Protein AF-A0A9E2YE90-F1 (afdb_monomer)

Solvent-accessible surface area (backbone atoms only — not comparable to full-atom values): 23026 Å² total; per-residue (Å²): 141,80,83,81,74,78,64,50,76,54,68,35,49,52,48,19,36,44,46,15,45,50,44,26,26,70,64,66,75,58,52,67,64,45,63,53,48,46,51,50,46,58,45,36,68,74,47,86,77,56,45,70,80,48,63,67,62,53,54,49,52,48,52,52,52,42,50,52,53,47,68,73,54,72,77,60,86,82,76,86,75,75,91,87,57,86,48,53,68,59,38,41,51,53,19,52,47,41,47,52,51,47,35,54,58,48,33,32,56,68,54,88,91,44,49,68,57,54,51,50,53,50,51,52,38,28,48,49,20,32,52,27,31,64,60,54,92,70,52,69,66,49,66,66,44,48,62,57,28,51,52,22,49,57,54,37,56,56,57,64,66,66,78,71,66,73,92,65,84,78,74,84,57,60,68,62,55,51,50,52,51,51,50,51,51,50,52,51,51,49,50,52,50,50,49,53,50,48,48,71,74,38,38,71,57,54,50,53,47,50,52,62,72,55,58,59,61,98,81,59,64,81,62,67,54,74,65,59,58,49,32,80,89,54,62,84,53,70,60,99,69,90,74,71,51,68,47,78,48,62,71,72,92,62,98,58,64,47,40,71,64,68,53,43,58,55,98,64,28,42,24,60,36,69,87,72,59,65,67,43,85,40,93,33,58,55,85,84,61,90,85,50,92,41,45,31,43,38,33,48,67,49,65,64,45,37,55,44,71,34,52,72,40,28,32,23,44,49,58,95,58,57,34,25,34,27,85,78,37,27,33,29,42,66,71,73,32,69,63,66,60,34,36,33,34,50,45,94,42,96,84,46,61,15,72,48,48,57,80,69,50,74,65,55,46,51,45,58,68,56,78,47,88,85,56,56,67,67,57,54,50,51,50,50,66,72,61,50,98,70,64,68,80,73,68,82,110

Radius of gyration: 32.13 Å; Cα contacts (8 Å, |Δi|>4): 453; chains: 1; bounding box: 71×42×90 Å

Sequence (397 aa):
MNVRAGNALPWALIGAGLAAMAALYIISGYFVGLPILAALLIASRFVRWRLPSNAIVQYGLRAILLAAVVMMIDNSDSRDTDPWYLKQPDTNLAGYAVAADFVIRAWSRREPGRVRESLGIATVMSALIFTAATNSYRRAPIQAIAPIYALLVVLTLRDFTTIQQPAVKRRSAAPLLIALRSMAILLTLGAAFAIIFAVTRYENQVTNWAMKFVKPRPGSRPEIGFNASPRLTAVFNPAPSLERTLLVNGRLTEPHLRAVAFLSYSHRQWSPDASSRAYTSFDGGEPWRAGSANALSITRFTNTSDLLPLPLEASAIHSNDPLDKEDAGAVRDGNNGSIAPYDVEDAKSPAAQGPLATAPTADTRAALLAISEEIDPKVIELARQVAGDGEPAKKVF

Mean predicted aligned error: 14.78 Å

Secondary structure (DSSP, 8-state):
--GGGTTS--HHHHHHHHHHHHHHHHHTT--THHHHHHHHHHHHHH----B-S-HHHHHHHHHHHHHHHHHHHTTS------TTS--HHHHHHHHHHHHHHHHHHHHBPPPGGGHHHHHHHHHHHHHHHHHHHHSSS-HHHHHHHHHHHHHHHHHHHHHHHHTT-------S-HHHHHHHHHHHHHHHHHHHHHHHHHHHHSHHHHHHHHHHHS---TT-----S--SS-BTTS-SSSS------EEEES--SSS-EE-----EEETTEEES-GGG--EEEE--BSPP-TT-TTEEEEEE---S-SBPPEETTEEEEE-SS-EEEETTS-EEETTSS----EEEEEPSSTT---TTSPPPPHHHHHHHHPPPTTS-HHHHHHHHHHHSSS-GGGT--

Structure (mmCIF, N/CA/C/O backbone):
data_AF-A0A9E2YE90-F1
#
_entry.id   AF-A0A9E2YE90-F1
#
loop_
_atom_site.group_PDB
_atom_site.id
_atom_site.type_symbol
_atom_site.label_atom_id
_atom_site.label_alt_id
_atom_site.label_comp_id
_atom_site.label_asym_id
_atom_site.label_entity_id
_atom_site.label_seq_id
_atom_site.pdbx_PDB_ins_code
_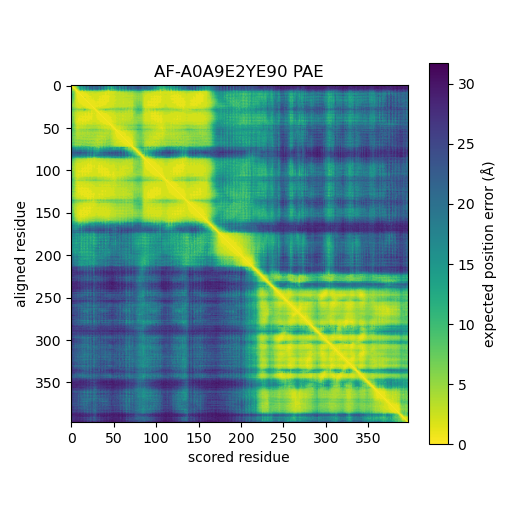atom_site.Cartn_x
_atom_site.Cartn_y
_atom_site.Cartn_z
_atom_site.occupancy
_atom_site.B_iso_or_equiv
_atom_site.auth_seq_id
_atom_site.auth_comp_id
_atom_site.auth_asym_id
_atom_site.auth_atom_id
_atom_site.pdbx_PDB_model_num
ATOM 1 N N . MET A 1 1 ? -28.438 -8.045 48.422 1.00 40.66 1 MET A N 1
ATOM 2 C CA . MET A 1 1 ? -27.986 -8.724 47.183 1.00 40.66 1 MET A CA 1
ATOM 3 C C . MET A 1 1 ? -28.115 -7.762 46.003 1.00 40.66 1 MET A C 1
ATOM 5 O O . MET A 1 1 ? -29.232 -7.580 45.562 1.00 40.66 1 MET A O 1
ATOM 9 N N . ASN A 1 2 ? -27.042 -7.100 45.535 1.00 37.75 2 ASN A N 1
ATOM 10 C CA . ASN A 1 2 ? -26.981 -6.471 44.189 1.00 37.75 2 ASN A CA 1
ATOM 11 C C . ASN A 1 2 ? -25.568 -5.973 43.790 1.00 37.75 2 ASN A C 1
ATOM 13 O O . ASN A 1 2 ? -25.415 -5.078 42.969 1.00 37.75 2 ASN A O 1
ATOM 17 N N . VAL A 1 3 ? -24.498 -6.591 44.306 1.00 45.38 3 VAL A N 1
ATOM 18 C CA . VAL A 1 3 ? -23.100 -6.250 43.938 1.00 45.38 3 VAL A CA 1
ATOM 19 C C . VAL A 1 3 ? -22.677 -6.900 42.596 1.00 45.38 3 VAL A C 1
ATOM 21 O O . VAL A 1 3 ? -21.551 -6.757 42.135 1.00 45.38 3 VAL A O 1
ATOM 24 N N . ARG A 1 4 ? -23.584 -7.615 41.911 1.00 51.47 4 ARG A N 1
ATOM 25 C CA . ARG A 1 4 ? -23.267 -8.436 40.723 1.00 51.47 4 ARG A CA 1
ATOM 26 C C . ARG A 1 4 ? -23.025 -7.653 39.421 1.00 51.47 4 ARG A C 1
ATOM 28 O O . ARG A 1 4 ? -22.532 -8.250 38.468 1.00 51.47 4 ARG A O 1
ATOM 35 N N . ALA A 1 5 ? -23.331 -6.357 39.349 1.00 55.25 5 ALA A N 1
ATOM 36 C CA . ALA A 1 5 ? -23.300 -5.615 38.080 1.00 55.25 5 ALA A CA 1
ATOM 37 C C . ALA A 1 5 ? -21.938 -4.982 37.706 1.00 55.25 5 ALA A C 1
ATOM 39 O O . ALA A 1 5 ? -21.753 -4.615 36.551 1.00 55.25 5 ALA A O 1
ATOM 40 N N . GLY A 1 6 ? -20.971 -4.869 38.627 1.00 64.12 6 GLY A N 1
ATOM 41 C CA . GLY A 1 6 ? -19.791 -4.005 38.416 1.00 64.12 6 GLY A CA 1
ATOM 42 C C . GLY A 1 6 ? -18.659 -4.557 37.533 1.00 64.12 6 GLY A C 1
ATOM 43 O O . GLY A 1 6 ? -17.877 -3.786 36.980 1.00 64.12 6 GLY A O 1
ATOM 44 N N . ASN A 1 7 ? -18.557 -5.881 37.371 1.00 79.06 7 ASN A N 1
ATOM 45 C CA . ASN A 1 7 ? -17.327 -6.506 36.848 1.00 79.06 7 ASN A CA 1
ATOM 46 C C . ASN A 1 7 ? -17.386 -6.949 35.380 1.00 79.06 7 ASN A C 1
ATOM 48 O O . ASN A 1 7 ? -16.432 -7.546 34.885 1.00 79.06 7 ASN A O 1
ATOM 52 N N . ALA A 1 8 ? -18.491 -6.714 34.678 1.00 90.19 8 ALA A N 1
ATOM 53 C CA . ALA A 1 8 ? -18.642 -7.127 33.287 1.00 90.19 8 ALA A CA 1
ATOM 54 C C . ALA A 1 8 ? -18.653 -5.931 32.335 1.00 90.19 8 ALA A C 1
ATOM 56 O O . ALA A 1 8 ? -19.083 -4.841 32.709 1.00 90.19 8 ALA A O 1
ATOM 57 N N . LEU A 1 9 ? -18.161 -6.110 31.104 1.00 93.44 9 LEU A N 1
ATOM 58 C CA . LEU A 1 9 ? -18.339 -5.102 30.056 1.00 93.44 9 LEU A CA 1
ATOM 59 C C . LEU A 1 9 ? -19.841 -4.914 29.762 1.00 93.44 9 LEU A C 1
ATOM 61 O O . LEU A 1 9 ? -20.589 -5.900 29.773 1.00 93.44 9 LEU A O 1
ATOM 65 N N . PRO A 1 10 ? -20.292 -3.677 29.499 1.00 94.25 10 PRO A N 1
ATOM 66 C CA . PRO A 1 10 ? -21.630 -3.442 28.987 1.00 94.25 10 PRO A CA 1
ATOM 67 C C . PRO A 1 10 ? -21.843 -4.140 27.643 1.00 94.25 10 PRO A C 1
ATOM 69 O O . PRO A 1 10 ? -20.914 -4.259 26.842 1.00 94.25 10 PRO A O 1
ATOM 72 N N . TRP A 1 11 ? -23.078 -4.563 27.372 1.00 94.69 11 TRP A N 1
ATOM 73 C CA . TRP A 1 11 ? -23.426 -5.246 26.121 1.00 94.69 11 TRP A CA 1
ATOM 74 C C . TRP A 1 11 ? -23.132 -4.402 24.885 1.00 94.69 11 TRP A C 1
ATOM 76 O O . TRP A 1 11 ? -22.638 -4.936 23.899 1.00 94.69 11 TRP A O 1
ATOM 86 N N . ALA A 1 12 ? -23.359 -3.090 24.963 1.00 95.50 12 ALA A N 1
ATOM 87 C CA . ALA A 1 12 ? -23.026 -2.171 23.883 1.00 95.50 12 ALA A CA 1
ATOM 88 C C . ALA A 1 12 ? -21.524 -2.199 23.546 1.00 95.50 12 ALA A C 1
ATOM 90 O O . ALA A 1 12 ? -21.157 -2.155 22.378 1.00 95.50 12 ALA A O 1
ATOM 91 N N . LEU A 1 13 ? -20.653 -2.355 24.551 1.00 96.25 13 LEU A N 1
ATOM 92 C CA . LEU A 1 13 ? -19.200 -2.348 24.361 1.00 96.25 13 LEU A CA 1
ATOM 93 C C . LEU A 1 13 ? -18.691 -3.691 23.843 1.00 96.25 13 LEU A C 1
ATOM 95 O O . LEU A 1 13 ? -17.800 -3.727 22.999 1.00 96.25 13 LEU A O 1
ATOM 99 N N . ILE A 1 14 ? -19.296 -4.790 24.304 1.00 97.12 14 ILE A N 1
ATOM 100 C CA . ILE A 1 14 ? -19.079 -6.114 23.712 1.00 97.12 14 ILE A CA 1
ATOM 101 C C . ILE A 1 14 ? -19.494 -6.077 22.239 1.00 97.12 14 ILE A C 1
ATOM 103 O O . ILE A 1 14 ? -18.702 -6.447 21.384 1.00 97.12 14 ILE A O 1
ATOM 107 N N . GLY A 1 15 ? -20.687 -5.558 21.934 1.00 97.00 15 GLY A N 1
ATOM 108 C CA . GLY A 1 15 ? -21.174 -5.404 20.566 1.00 97.00 15 GLY A CA 1
ATOM 109 C C . GLY A 1 15 ? -20.239 -4.561 19.697 1.00 97.00 15 GLY A C 1
ATOM 110 O O . GLY A 1 15 ? -19.912 -4.977 18.591 1.00 97.00 15 GLY A O 1
ATOM 111 N N . ALA A 1 16 ? -19.778 -3.407 20.191 1.00 97.69 16 ALA A N 1
ATOM 112 C CA . ALA A 1 16 ? -18.830 -2.557 19.469 1.00 97.69 16 ALA A CA 1
ATOM 113 C C . ALA A 1 16 ? -17.517 -3.303 19.178 1.00 97.69 16 ALA A C 1
ATOM 115 O O . ALA A 1 16 ? -17.027 -3.281 18.052 1.00 97.69 16 ALA A O 1
ATOM 116 N N . GLY A 1 17 ? -16.984 -4.028 20.166 1.00 97.75 17 GLY A N 1
ATOM 117 C CA . GLY A 1 17 ? -15.814 -4.884 19.983 1.00 97.75 17 GLY A CA 1
ATOM 118 C C . GLY A 1 17 ? -16.029 -5.985 18.941 1.00 97.75 17 GLY A C 1
ATOM 119 O O . GLY A 1 17 ? -15.166 -6.193 18.095 1.00 97.75 17 GLY A O 1
ATOM 120 N N . LEU A 1 18 ? -17.191 -6.646 18.951 1.00 97.94 18 LEU A N 1
ATOM 121 C CA . LEU A 1 18 ? -17.546 -7.678 17.970 1.00 97.94 18 LEU A CA 1
ATOM 122 C C . LEU A 1 18 ? -17.681 -7.110 16.555 1.00 97.94 18 LEU A C 1
ATOM 124 O O . LEU A 1 18 ? -17.163 -7.707 15.618 1.00 97.94 18 LEU A O 1
ATOM 128 N N . ALA A 1 19 ? -18.323 -5.950 16.395 1.00 97.25 19 ALA A N 1
ATOM 129 C CA . ALA A 1 19 ? -18.425 -5.273 15.104 1.00 97.25 19 ALA A CA 1
ATOM 130 C C . ALA A 1 19 ? -17.037 -4.881 14.567 1.00 97.25 19 ALA A C 1
ATOM 132 O O . ALA A 1 19 ? -16.756 -5.079 13.387 1.00 97.25 19 ALA A O 1
ATOM 133 N N . ALA A 1 20 ? -16.143 -4.403 15.440 1.00 97.88 20 ALA A N 1
ATOM 134 C CA . ALA A 1 20 ? -14.763 -4.093 15.079 1.00 97.88 20 ALA A CA 1
ATOM 135 C C . ALA A 1 20 ? -13.952 -5.333 14.678 1.00 97.88 20 ALA A C 1
ATOM 137 O O . ALA A 1 20 ? -13.280 -5.315 13.649 1.00 97.88 20 ALA A O 1
ATOM 138 N N . MET A 1 21 ? -14.063 -6.432 15.429 1.00 97.94 21 MET A N 1
ATOM 139 C CA . MET A 1 21 ? -13.417 -7.702 15.080 1.00 97.94 21 MET A CA 1
ATOM 140 C C . MET A 1 21 ? -13.983 -8.305 13.788 1.00 97.94 21 MET A C 1
ATOM 142 O O . MET A 1 21 ? -13.218 -8.836 12.992 1.00 97.94 21 MET A O 1
ATOM 146 N N . ALA A 1 22 ? -15.293 -8.202 13.545 1.00 97.00 22 ALA A N 1
ATOM 147 C CA . ALA A 1 22 ? -15.921 -8.673 12.311 1.00 97.00 22 ALA A CA 1
ATOM 148 C C . ALA A 1 22 ? -15.453 -7.868 11.090 1.00 97.00 22 ALA A C 1
ATOM 150 O O . ALA A 1 22 ? -15.115 -8.455 10.063 1.00 97.00 22 ALA A O 1
ATOM 151 N N . ALA A 1 23 ? -15.374 -6.538 11.218 1.00 96.44 23 ALA A N 1
ATOM 152 C CA . ALA A 1 23 ? -14.803 -5.680 10.185 1.00 96.44 23 ALA A CA 1
ATOM 153 C C . ALA A 1 23 ? -13.353 -6.083 9.889 1.00 96.44 23 ALA A C 1
ATOM 155 O O . ALA A 1 23 ? -13.012 -6.312 8.730 1.00 96.44 23 ALA A O 1
ATOM 156 N N . LEU A 1 24 ? -12.527 -6.246 10.929 1.00 95.81 24 LEU A N 1
ATOM 157 C CA . LEU A 1 24 ? -11.132 -6.642 10.762 1.00 95.81 24 LEU A CA 1
ATOM 158 C C . LEU A 1 24 ? -11.018 -8.018 10.092 1.00 95.81 24 LEU A C 1
ATOM 160 O O . LEU A 1 24 ? -10.277 -8.144 9.130 1.00 95.81 24 LEU A O 1
ATOM 164 N N . TYR A 1 25 ? -11.816 -9.005 10.509 1.00 95.81 25 TYR A N 1
ATOM 165 C CA . TYR A 1 25 ? -11.825 -10.367 9.959 1.00 95.81 25 TYR A CA 1
ATOM 166 C C . TYR A 1 25 ? -12.124 -10.411 8.454 1.00 95.81 25 TYR A C 1
ATOM 168 O O . TYR A 1 25 ? -11.436 -11.103 7.705 1.00 95.81 25 TYR A O 1
ATOM 176 N N . ILE A 1 26 ? -13.126 -9.653 7.995 1.00 93.50 26 ILE A N 1
ATOM 177 C CA . ILE A 1 26 ? -13.507 -9.596 6.573 1.00 93.50 26 ILE A CA 1
ATOM 178 C C . ILE A 1 26 ? -12.407 -8.930 5.736 1.00 93.50 26 ILE A C 1
ATOM 180 O O . ILE A 1 26 ? -12.134 -9.329 4.600 1.00 93.50 26 ILE A O 1
ATOM 184 N N . ILE A 1 27 ? -11.784 -7.892 6.291 1.00 92.12 27 ILE A N 1
ATOM 185 C CA . ILE A 1 27 ? -10.772 -7.089 5.608 1.00 92.12 27 ILE A CA 1
ATOM 186 C C . ILE A 1 27 ? -9.421 -7.794 5.543 1.00 92.12 27 ILE A C 1
ATOM 188 O O . ILE A 1 27 ? -8.707 -7.678 4.546 1.00 92.12 27 ILE A O 1
ATOM 192 N N . SER A 1 28 ? -9.073 -8.527 6.591 1.00 88.00 28 SER A N 1
ATOM 193 C CA . SER A 1 28 ? -7.738 -9.067 6.791 1.00 88.00 28 SER A CA 1
ATOM 194 C C . SER A 1 28 ? -7.529 -10.469 6.215 1.00 88.00 28 SER A C 1
ATOM 196 O O . SER A 1 28 ? -6.518 -11.106 6.497 1.00 88.00 28 SER A O 1
ATOM 198 N N . GLY A 1 29 ? -8.473 -10.956 5.403 1.00 85.12 29 GLY A N 1
ATOM 199 C CA . GLY A 1 29 ? -8.378 -12.272 4.771 1.00 85.12 29 GLY A CA 1
ATOM 200 C C . GLY A 1 29 ? -8.761 -13.427 5.695 1.00 85.12 29 GLY A C 1
ATOM 201 O O . GLY A 1 29 ? -8.237 -14.523 5.538 1.00 85.12 29 GLY A O 1
ATOM 202 N N . TYR A 1 30 ? -9.691 -13.202 6.630 1.00 88.00 30 TYR A N 1
ATOM 203 C CA . TYR A 1 30 ? -10.310 -14.244 7.453 1.00 88.00 30 TYR A CA 1
ATOM 204 C C . TYR A 1 30 ? -9.391 -14.911 8.492 1.00 88.00 30 TYR A C 1
ATOM 206 O O . TYR A 1 30 ? -9.460 -16.122 8.710 1.00 88.00 30 TYR A O 1
ATOM 214 N N . PHE A 1 31 ? -8.573 -14.129 9.204 1.00 89.62 31 PHE A N 1
ATOM 215 C CA . PHE A 1 31 ? -7.745 -14.652 10.298 1.00 89.62 31 PHE A CA 1
ATOM 216 C C . PHE A 1 31 ? -8.579 -15.360 11.384 1.00 89.62 31 PHE A C 1
ATOM 218 O O . PHE A 1 31 ? -9.370 -14.735 12.096 1.00 89.62 31 PHE A O 1
ATOM 225 N N . VAL A 1 32 ? -8.364 -16.671 11.542 1.00 90.81 32 VAL A N 1
ATOM 226 C CA . VAL A 1 32 ? -9.148 -17.565 12.420 1.00 90.81 32 VAL A CA 1
ATOM 227 C C . VAL A 1 32 ? -9.067 -17.174 13.902 1.00 90.81 32 VAL A C 1
ATOM 229 O O . VAL A 1 32 ? -9.999 -17.435 14.665 1.00 90.81 32 VAL A O 1
ATOM 232 N N . GLY A 1 33 ? -8.003 -16.482 14.321 1.00 91.38 33 GLY A N 1
ATOM 233 C CA . GLY A 1 33 ? -7.874 -16.005 15.697 1.00 91.38 33 GLY A CA 1
ATOM 234 C C . GLY A 1 33 ? -8.951 -14.990 16.101 1.00 91.38 33 GLY A C 1
ATOM 235 O O . GLY A 1 33 ? -9.355 -14.968 17.261 1.00 91.38 33 GLY A O 1
ATOM 236 N N . LEU A 1 34 ? -9.488 -14.190 15.170 1.00 93.69 34 LEU A N 1
ATOM 237 C CA . LEU A 1 34 ? -10.512 -13.186 15.494 1.00 93.69 34 LEU A CA 1
ATOM 238 C C . LEU A 1 34 ? -11.855 -13.793 15.935 1.00 93.69 34 LEU A C 1
ATOM 240 O O . LEU A 1 34 ? -12.356 -13.371 16.977 1.00 93.69 34 LEU A O 1
ATOM 244 N N . PRO A 1 35 ? -12.437 -14.787 15.234 1.00 96.06 35 PRO A N 1
ATOM 245 C CA . PRO A 1 35 ? -13.602 -15.521 15.728 1.00 96.06 35 PRO A CA 1
ATOM 246 C C . PRO A 1 35 ? -13.406 -16.124 17.127 1.00 96.06 35 PRO A C 1
ATOM 248 O O . PRO A 1 35 ? -14.314 -16.062 17.958 1.00 96.06 35 PRO A O 1
ATOM 251 N N . ILE A 1 36 ? -12.212 -16.652 17.420 1.00 95.06 36 ILE A N 1
ATOM 252 C CA . ILE A 1 36 ? -11.879 -17.204 18.743 1.00 95.06 36 ILE A CA 1
ATOM 253 C C . ILE A 1 36 ? -11.891 -16.091 19.800 1.00 95.06 36 ILE A C 1
ATOM 255 O O . ILE A 1 36 ? -12.533 -16.228 20.843 1.00 95.06 36 ILE A O 1
ATOM 259 N N . LEU A 1 37 ? -11.240 -14.959 19.521 1.00 96.38 37 LEU A N 1
ATOM 260 C CA . LEU A 1 37 ? -11.243 -13.791 20.406 1.00 96.38 37 LEU A CA 1
ATOM 261 C C . LEU A 1 37 ? -12.661 -13.232 20.613 1.00 96.38 37 LEU A C 1
ATOM 263 O O . LEU A 1 37 ? -13.035 -12.915 21.741 1.00 96.38 37 LEU A O 1
ATOM 267 N N . ALA A 1 38 ? -13.481 -13.174 19.565 1.00 97.25 38 ALA A N 1
ATOM 268 C CA . ALA A 1 38 ? -14.878 -12.758 19.641 1.00 97.25 38 ALA A CA 1
ATOM 269 C C . ALA A 1 38 ? -15.702 -13.678 20.563 1.00 97.25 38 ALA A C 1
ATOM 271 O O . ALA A 1 38 ? -16.434 -13.196 21.433 1.00 97.25 38 ALA A O 1
ATOM 272 N N . ALA A 1 39 ? -15.537 -14.998 20.441 1.00 96.94 39 ALA A N 1
ATOM 273 C CA . ALA A 1 39 ? -16.183 -15.966 21.325 1.00 96.94 39 ALA A CA 1
ATOM 274 C C . ALA A 1 39 ? -15.725 -15.803 22.785 1.00 96.94 39 ALA A C 1
ATOM 276 O O . ALA A 1 39 ? -16.556 -15.780 23.697 1.00 96.94 39 ALA A O 1
ATOM 277 N N . LEU A 1 40 ? -14.422 -15.609 23.017 1.00 96.62 40 LEU A N 1
ATOM 278 C CA . LEU A 1 40 ? -13.868 -15.345 24.349 1.00 96.62 40 LEU A CA 1
ATOM 279 C C . LEU A 1 40 ? -14.388 -14.030 24.944 1.00 96.62 40 LEU A C 1
ATOM 281 O O . LEU A 1 40 ? -14.662 -13.964 26.145 1.00 96.62 40 LEU A O 1
ATOM 285 N N . LEU A 1 41 ? -14.559 -12.989 24.130 1.00 97.38 41 LEU A N 1
ATOM 286 C CA . LEU A 1 41 ? -15.136 -11.716 24.555 1.00 97.38 41 LEU A CA 1
ATOM 287 C C . LEU A 1 41 ? -16.587 -11.895 25.022 1.00 97.38 41 LEU A C 1
ATOM 289 O O . LEU A 1 41 ? -16.952 -11.386 26.083 1.00 97.38 41 LEU A O 1
ATOM 293 N N . ILE A 1 42 ? -17.401 -12.652 24.282 1.00 96.81 42 ILE A N 1
ATOM 294 C CA . ILE A 1 42 ? -18.782 -12.980 24.672 1.00 96.81 42 ILE A CA 1
ATOM 295 C C . ILE A 1 42 ? -18.784 -13.812 25.960 1.00 96.81 42 ILE A C 1
ATOM 297 O O . ILE A 1 42 ? -19.490 -13.482 26.917 1.00 96.81 42 ILE A O 1
ATOM 301 N N . ALA A 1 43 ? -17.951 -14.854 26.022 1.00 95.88 43 ALA A N 1
ATOM 302 C CA . ALA A 1 43 ? -17.838 -15.742 27.175 1.00 95.88 43 ALA A CA 1
ATOM 303 C C . ALA A 1 43 ? -17.443 -14.994 28.460 1.00 95.88 43 ALA A C 1
ATOM 305 O O . ALA A 1 43 ? -17.947 -15.328 29.538 1.00 95.88 43 ALA A O 1
ATOM 306 N N . SER A 1 44 ? -16.648 -13.921 28.352 1.00 95.62 44 SER A N 1
ATOM 307 C CA . SER A 1 44 ? -16.288 -13.069 29.494 1.00 95.62 44 SER A CA 1
ATOM 308 C C . SER A 1 44 ? -17.518 -12.556 30.255 1.00 95.62 44 SER A C 1
ATOM 310 O O . SER A 1 44 ? -17.463 -12.344 31.466 1.00 95.62 44 SER A O 1
ATOM 312 N N . ARG A 1 45 ? -18.673 -12.395 29.596 1.00 94.25 45 ARG A N 1
ATOM 313 C CA . ARG A 1 45 ? -19.908 -11.916 30.228 1.00 94.25 45 ARG A CA 1
ATOM 314 C C . ARG A 1 45 ? -20.598 -12.971 31.092 1.00 94.25 45 ARG A C 1
ATOM 316 O O . ARG A 1 45 ? -21.215 -12.604 32.095 1.00 94.25 45 ARG A O 1
ATOM 323 N N . PHE A 1 46 ? -20.505 -14.239 30.699 1.00 94.56 46 PHE A N 1
ATOM 324 C CA . PHE A 1 46 ? -21.238 -15.358 31.297 1.00 94.56 46 PHE A CA 1
ATOM 325 C C . PHE A 1 46 ? -20.421 -16.105 32.350 1.00 94.56 46 PHE A C 1
ATOM 327 O O . PHE A 1 46 ? -20.972 -16.621 33.323 1.00 94.56 46 PHE A O 1
ATOM 334 N N . VAL A 1 47 ? -19.099 -16.125 32.195 1.00 94.06 47 VAL A N 1
ATOM 335 C CA . VAL A 1 47 ? -18.202 -16.808 33.124 1.00 94.06 47 VAL A CA 1
ATOM 336 C C . VAL A 1 47 ? -17.897 -15.906 34.320 1.00 94.06 47 VAL A C 1
ATOM 338 O O . VAL A 1 47 ? -17.531 -14.741 34.169 1.00 94.06 47 VAL A O 1
ATOM 341 N N . ARG A 1 48 ? -18.052 -16.448 35.537 1.00 91.00 48 ARG A N 1
ATOM 342 C CA . ARG A 1 48 ? -17.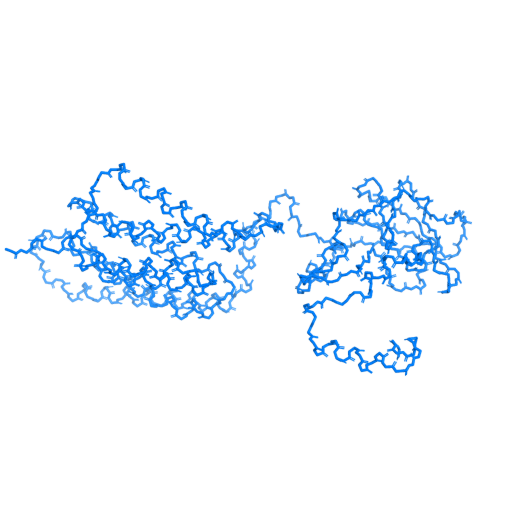777 -15.723 36.796 1.00 91.00 48 ARG A CA 1
ATOM 343 C C . ARG A 1 48 ? -16.291 -15.590 37.105 1.00 91.00 48 ARG A C 1
ATOM 345 O O . ARG A 1 48 ? -15.904 -14.682 37.837 1.00 91.00 48 ARG A O 1
ATOM 352 N N . TRP A 1 49 ? -15.487 -16.512 36.589 1.00 93.75 49 TRP A N 1
ATOM 353 C CA . TRP A 1 49 ? -14.045 -16.487 36.756 1.00 93.75 49 TRP A CA 1
ATOM 354 C C . TRP A 1 49 ? -13.446 -15.236 36.092 1.00 93.75 49 TRP A C 1
ATOM 356 O O . TRP A 1 49 ? -13.905 -14.780 35.039 1.00 93.75 49 TRP A O 1
ATOM 366 N N . ARG A 1 50 ? -12.458 -14.639 36.762 1.00 92.88 50 ARG A N 1
ATOM 367 C CA . ARG A 1 50 ? -11.771 -13.415 36.342 1.00 92.88 50 ARG A CA 1
ATOM 368 C C . ARG A 1 50 ? -10.285 -13.563 36.604 1.00 92.88 50 ARG A C 1
ATOM 370 O O . ARG A 1 50 ? -9.900 -14.108 37.638 1.00 92.88 50 ARG A O 1
ATOM 377 N N . LEU A 1 51 ? -9.478 -13.026 35.697 1.00 93.31 51 LEU A N 1
ATOM 378 C CA . LEU A 1 51 ? -8.035 -12.978 35.866 1.00 93.31 51 LEU A CA 1
ATOM 379 C C . LEU A 1 51 ? -7.684 -12.115 37.089 1.00 93.31 51 LEU A C 1
ATOM 381 O O . LEU A 1 51 ? -8.307 -11.060 37.298 1.00 93.31 51 LEU A O 1
ATOM 385 N N . PRO A 1 52 ? -6.704 -12.542 37.906 1.00 92.81 52 PRO A N 1
ATOM 386 C CA . PRO A 1 52 ? -6.238 -11.753 39.035 1.00 92.81 52 PRO A CA 1
ATOM 387 C C . PRO A 1 52 ? -5.667 -10.411 38.557 1.00 92.81 52 PRO A C 1
ATOM 389 O O . PRO A 1 52 ? -5.166 -10.278 37.439 1.00 92.81 52 PRO 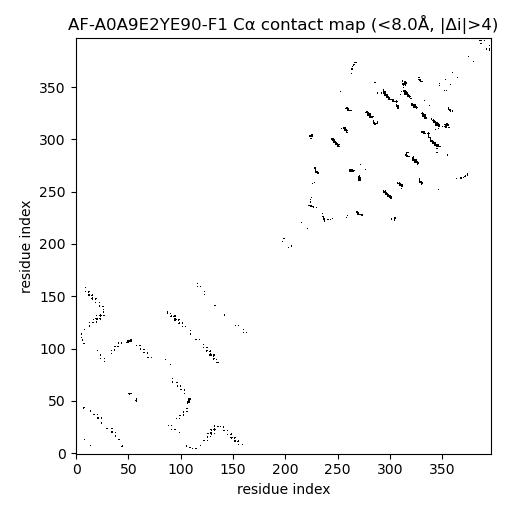A O 1
ATOM 392 N N . SER A 1 53 ? -5.704 -9.401 39.425 1.00 87.19 53 SER A N 1
ATOM 393 C CA . SER A 1 53 ? -5.120 -8.076 39.165 1.00 87.19 53 SER A CA 1
ATOM 394 C C . SER A 1 53 ? -3.586 -8.060 39.242 1.00 87.19 53 SER A C 1
ATOM 396 O O . SER A 1 53 ? -2.983 -6.992 39.247 1.00 87.19 53 SER A O 1
ATOM 398 N N . ASN A 1 54 ? -2.939 -9.228 39.312 1.00 92.94 54 ASN A N 1
ATOM 399 C CA . ASN A 1 54 ? -1.487 -9.327 39.347 1.00 92.94 54 ASN A CA 1
ATOM 400 C C . ASN A 1 54 ? -0.905 -8.905 37.987 1.00 92.94 54 ASN A C 1
ATOM 402 O O . ASN A 1 54 ? -1.168 -9.546 36.966 1.00 92.94 54 ASN A O 1
ATOM 406 N N . ALA A 1 55 ? -0.094 -7.845 37.998 1.00 89.06 55 ALA A N 1
ATOM 407 C CA . ALA A 1 55 ? 0.553 -7.295 36.813 1.00 89.06 55 ALA A CA 1
ATOM 408 C C . ALA A 1 55 ? 1.385 -8.345 36.062 1.00 89.06 55 ALA A C 1
ATOM 410 O O . ALA A 1 55 ? 1.310 -8.404 34.840 1.00 89.06 55 ALA A O 1
ATOM 411 N N . ILE A 1 56 ? 2.104 -9.220 36.775 1.00 93.06 56 ILE A N 1
ATOM 412 C CA . ILE A 1 56 ? 2.961 -10.251 36.167 1.00 93.06 56 ILE A CA 1
ATOM 413 C C . ILE A 1 56 ? 2.123 -11.206 35.313 1.00 93.06 56 ILE A C 1
ATOM 415 O O . ILE A 1 56 ? 2.471 -11.485 34.170 1.00 93.06 56 ILE A O 1
ATOM 419 N N . VAL A 1 57 ? 0.976 -11.652 35.835 1.00 90.50 57 VAL A N 1
ATOM 420 C CA . VAL A 1 57 ? 0.069 -12.557 35.112 1.00 90.50 57 VAL A CA 1
ATOM 421 C C . VAL A 1 57 ? -0.518 -11.863 33.882 1.00 90.50 57 VAL A C 1
ATOM 423 O O . VAL A 1 57 ? -0.577 -12.459 32.810 1.00 90.50 57 VAL A O 1
ATOM 426 N N . GLN A 1 58 ? -0.924 -10.596 34.008 1.00 87.62 58 GLN A N 1
ATOM 427 C CA . GLN A 1 58 ? -1.514 -9.851 32.893 1.00 87.62 58 GLN A CA 1
ATOM 428 C C . GLN A 1 58 ? -0.496 -9.538 31.790 1.00 87.62 58 GLN A C 1
ATOM 430 O O . GLN A 1 58 ? -0.794 -9.748 30.617 1.00 87.62 58 GLN A O 1
ATOM 435 N N . TYR A 1 59 ? 0.703 -9.066 32.142 1.00 89.38 59 TYR A N 1
ATOM 436 C CA . TYR A 1 59 ? 1.761 -8.786 31.168 1.00 89.38 59 TYR A CA 1
ATOM 437 C C . TYR A 1 59 ? 2.329 -10.065 30.550 1.00 89.38 59 TYR A C 1
ATOM 439 O O . TYR A 1 59 ? 2.560 -10.086 29.344 1.00 89.38 59 TYR A O 1
ATOM 447 N N . GLY A 1 60 ? 2.465 -11.145 31.325 1.00 91.44 60 GLY A N 1
ATOM 448 C CA . GLY A 1 60 ? 2.855 -12.454 30.802 1.00 91.44 60 GLY A CA 1
ATOM 449 C C . GLY A 1 60 ? 1.849 -12.984 29.780 1.00 91.44 60 GLY A C 1
ATOM 450 O O . GLY A 1 60 ? 2.231 -13.355 28.673 1.00 91.44 60 GLY A O 1
ATOM 451 N N . LEU A 1 61 ? 0.549 -12.932 30.095 1.00 90.25 61 LEU A N 1
ATOM 452 C CA . LEU A 1 61 ? -0.501 -13.359 29.165 1.00 90.25 61 LEU A CA 1
ATOM 453 C C . LEU A 1 61 ? -0.532 -12.497 27.894 1.00 90.25 61 LEU A C 1
ATOM 455 O O . LEU A 1 61 ? -0.703 -13.032 26.803 1.00 90.25 61 LEU A O 1
ATOM 459 N N . ARG A 1 62 ? -0.329 -11.178 28.021 1.00 89.44 62 ARG A N 1
ATOM 460 C CA . ARG A 1 62 ? -0.201 -10.264 26.873 1.00 89.44 62 ARG A CA 1
ATOM 461 C C . ARG A 1 62 ? 0.978 -10.626 25.985 1.00 89.44 62 ARG A C 1
ATOM 463 O O . ARG A 1 62 ? 0.797 -10.696 24.779 1.00 89.44 62 ARG A O 1
ATOM 470 N N . ALA A 1 63 ? 2.153 -10.862 26.569 1.00 88.12 63 ALA A N 1
ATOM 471 C CA . ALA A 1 63 ? 3.348 -11.236 25.820 1.00 88.12 63 ALA A CA 1
ATOM 472 C C . ALA A 1 63 ? 3.137 -12.549 25.054 1.00 88.12 63 ALA A C 1
ATOM 474 O O . ALA A 1 63 ? 3.452 -12.613 23.871 1.00 88.12 63 ALA A O 1
ATOM 475 N N . ILE A 1 64 ? 2.523 -13.554 25.691 1.00 89.88 64 ILE A N 1
ATOM 476 C CA . ILE A 1 64 ? 2.204 -14.841 25.053 1.00 89.88 64 ILE A CA 1
ATOM 477 C C . ILE A 1 64 ? 1.214 -14.657 23.896 1.00 89.88 64 ILE A C 1
ATOM 479 O O . ILE A 1 64 ? 1.444 -15.175 22.807 1.00 89.88 64 ILE A O 1
ATOM 483 N N . LEU A 1 65 ? 0.126 -13.906 24.100 1.00 86.00 65 LEU A N 1
ATOM 484 C CA . LEU A 1 65 ? -0.871 -13.660 23.051 1.00 86.00 65 LEU A CA 1
ATOM 485 C C . LEU A 1 65 ? -0.302 -12.839 21.890 1.00 86.00 65 LEU A C 1
ATOM 487 O O . LEU A 1 65 ? -0.577 -13.158 20.738 1.00 86.00 65 LEU A O 1
ATOM 491 N N . LEU A 1 66 ? 0.510 -11.819 22.177 1.00 83.75 66 LEU A N 1
ATOM 492 C CA . LEU A 1 66 ? 1.198 -11.031 21.155 1.00 83.75 66 LEU A CA 1
ATOM 493 C C . LEU A 1 66 ? 2.178 -11.892 20.358 1.00 83.75 66 LEU A C 1
ATOM 495 O O . LEU A 1 66 ? 2.141 -11.854 19.134 1.00 83.75 66 LEU A O 1
ATOM 499 N N . ALA A 1 67 ? 2.996 -12.705 21.030 1.00 84.69 67 ALA A N 1
ATOM 500 C CA . ALA A 1 67 ? 3.921 -13.621 20.370 1.00 84.69 67 ALA A CA 1
ATOM 501 C C . ALA A 1 67 ? 3.179 -14.625 19.475 1.00 84.69 67 ALA A C 1
ATOM 503 O O . ALA A 1 67 ? 3.577 -14.824 18.333 1.00 84.69 67 ALA A O 1
ATOM 504 N N . ALA A 1 68 ? 2.065 -15.193 19.949 1.00 84.50 68 ALA A N 1
ATOM 505 C CA . ALA A 1 68 ? 1.241 -16.102 19.155 1.00 84.50 68 ALA A CA 1
ATOM 506 C C . ALA A 1 68 ? 0.644 -15.417 17.913 1.00 84.50 68 ALA A C 1
ATOM 508 O O . ALA A 1 68 ? 0.656 -15.995 16.830 1.00 84.50 68 ALA A O 1
ATOM 509 N N . VAL A 1 69 ? 0.152 -14.180 18.054 1.00 82.88 69 VAL A N 1
ATOM 510 C CA . VAL A 1 69 ? -0.371 -13.386 16.932 1.00 82.88 69 VAL A CA 1
ATOM 511 C C . VAL A 1 69 ? 0.731 -13.097 15.909 1.00 82.88 69 VAL A C 1
ATOM 513 O O . VAL A 1 69 ? 0.517 -13.333 14.725 1.00 82.88 69 VAL A O 1
ATOM 516 N N . VAL A 1 70 ? 1.912 -12.651 16.352 1.00 81.56 70 VAL A N 1
ATOM 517 C CA . VAL A 1 70 ? 3.056 -12.373 15.467 1.00 81.56 70 VAL A CA 1
ATOM 518 C C . VAL A 1 70 ? 3.503 -13.644 14.742 1.00 81.56 70 VAL A C 1
ATOM 520 O O . VAL A 1 70 ? 3.533 -13.652 13.518 1.00 81.56 70 VAL A O 1
ATOM 523 N N . MET A 1 71 ? 3.740 -14.746 15.461 1.00 82.31 71 MET A N 1
ATOM 524 C CA . MET A 1 71 ? 4.188 -16.015 14.868 1.00 82.31 71 MET A CA 1
ATOM 525 C C . MET A 1 71 ? 3.209 -16.592 13.837 1.00 82.31 71 MET A C 1
ATOM 527 O O . MET A 1 71 ? 3.633 -17.253 12.896 1.00 82.31 71 MET A O 1
ATOM 531 N N . MET A 1 72 ? 1.901 -16.364 13.994 1.00 79.19 72 MET A N 1
ATOM 532 C CA . MET A 1 72 ? 0.905 -16.834 13.024 1.00 79.19 72 MET A CA 1
ATOM 533 C C . MET A 1 72 ? 0.854 -15.998 11.737 1.00 79.19 72 MET A C 1
ATOM 535 O O . MET A 1 72 ? 0.289 -16.464 10.750 1.00 79.19 72 MET A O 1
ATOM 539 N N . ILE A 1 73 ? 1.389 -14.773 11.741 1.00 74.06 73 ILE A N 1
ATOM 540 C CA . ILE A 1 73 ? 1.233 -13.799 10.646 1.00 74.06 73 ILE A CA 1
ATOM 541 C C . ILE A 1 73 ? 2.553 -13.528 9.920 1.00 74.06 73 ILE A C 1
ATOM 543 O O . ILE A 1 73 ? 2.530 -13.291 8.716 1.00 74.06 73 ILE A O 1
ATOM 547 N N . ASP A 1 74 ? 3.689 -13.631 10.613 1.00 64.94 74 ASP A N 1
ATOM 548 C CA . ASP A 1 74 ? 5.038 -13.323 10.102 1.00 64.94 74 ASP A CA 1
ATOM 549 C C . ASP A 1 74 ? 5.528 -14.263 8.975 1.00 64.94 74 ASP A C 1
ATOM 551 O O . ASP A 1 74 ? 6.625 -14.113 8.454 1.00 64.94 74 ASP A O 1
ATOM 555 N N . ASN A 1 75 ? 4.696 -15.214 8.536 1.00 56.78 75 ASN A N 1
ATOM 556 C CA . ASN A 1 75 ? 4.976 -16.082 7.389 1.00 56.78 75 ASN A CA 1
ATOM 557 C C . ASN A 1 75 ? 4.596 -15.466 6.029 1.00 56.78 75 ASN A C 1
ATOM 559 O O . ASN A 1 75 ? 4.749 -16.130 5.005 1.00 56.78 75 ASN A O 1
ATOM 563 N N . SER A 1 76 ? 4.071 -14.235 5.972 1.00 54.72 76 SER A N 1
ATOM 564 C CA . SER A 1 76 ? 3.882 -13.561 4.682 1.00 54.72 76 SER A CA 1
ATOM 565 C C . SER A 1 76 ? 5.199 -12.919 4.246 1.00 54.72 76 SER A C 1
ATOM 567 O O . SER A 1 76 ? 5.585 -11.906 4.828 1.00 54.72 76 SER A O 1
ATOM 569 N N . ASP A 1 77 ? 5.864 -13.500 3.240 1.00 50.97 77 ASP A N 1
ATOM 570 C CA . ASP A 1 77 ? 7.085 -12.985 2.599 1.00 50.97 77 ASP A CA 1
ATOM 571 C C . ASP A 1 77 ? 6.966 -11.477 2.323 1.00 50.97 77 ASP A C 1
ATOM 573 O O . ASP A 1 77 ? 6.387 -11.031 1.331 1.00 50.97 77 ASP A O 1
ATOM 577 N N . SER A 1 78 ? 7.496 -10.660 3.233 1.00 48.84 78 SER A N 1
ATOM 578 C CA . SER A 1 78 ? 7.390 -9.204 3.179 1.00 48.84 78 SER A CA 1
ATOM 579 C C . SER A 1 78 ? 8.536 -8.609 2.361 1.00 48.84 78 SER A C 1
ATOM 581 O O . SER A 1 78 ? 9.245 -7.713 2.813 1.00 48.84 78 SER A O 1
ATOM 583 N N . ARG A 1 79 ? 8.722 -9.095 1.128 1.00 46.25 79 ARG A N 1
ATOM 584 C CA . ARG A 1 79 ? 9.702 -8.522 0.197 1.00 46.25 79 ARG A CA 1
ATOM 585 C C . ARG A 1 79 ? 9.139 -7.255 -0.460 1.00 46.25 79 ARG A C 1
ATOM 587 O O . ARG A 1 79 ? 8.101 -7.283 -1.112 1.00 46.25 79 ARG A O 1
ATOM 594 N N . ASP A 1 80 ? 9.829 -6.146 -0.205 1.00 46.47 80 ASP A N 1
ATOM 595 C CA . ASP A 1 80 ? 9.922 -4.925 -1.017 1.00 46.47 80 ASP A CA 1
ATOM 596 C C . ASP A 1 80 ? 8.633 -4.216 -1.460 1.00 46.47 80 ASP A C 1
ATOM 598 O O . ASP A 1 80 ? 8.199 -4.257 -2.612 1.00 46.47 80 ASP A O 1
ATOM 602 N N . THR A 1 81 ? 8.085 -3.411 -0.547 1.00 44.41 81 THR A N 1
ATOM 603 C CA . THR A 1 81 ? 7.282 -2.238 -0.924 1.00 44.41 81 THR A CA 1
ATOM 604 C C . THR A 1 81 ? 7.653 -1.055 -0.043 1.00 44.41 81 THR A C 1
ATOM 606 O O . THR A 1 81 ? 7.781 -1.220 1.175 1.00 44.41 81 THR A O 1
ATOM 609 N N . ASP A 1 82 ? 7.786 0.111 -0.673 1.00 45.16 82 ASP A N 1
ATOM 610 C CA . ASP A 1 82 ? 8.303 1.354 -0.107 1.00 45.16 82 ASP A CA 1
ATOM 611 C C . ASP A 1 82 ? 7.757 1.740 1.285 1.00 45.16 82 ASP A C 1
ATOM 613 O O . ASP A 1 82 ? 6.577 1.541 1.588 1.00 45.16 82 ASP A O 1
ATOM 617 N N . PRO A 1 83 ? 8.586 2.388 2.127 1.00 49.91 83 PRO A N 1
ATOM 618 C CA . PRO A 1 83 ? 8.319 2.643 3.547 1.00 49.91 83 PRO A CA 1
ATOM 619 C C . PRO A 1 83 ? 7.260 3.719 3.858 1.00 49.91 83 PRO A C 1
ATOM 621 O O . PRO A 1 83 ? 7.117 4.107 5.018 1.00 49.91 83 PRO A O 1
ATOM 624 N N . TRP A 1 84 ? 6.549 4.268 2.869 1.00 47.91 84 TRP A N 1
ATOM 625 C CA . TRP A 1 84 ? 5.735 5.478 3.070 1.00 47.91 84 TRP A CA 1
ATOM 626 C C . TRP A 1 84 ? 4.260 5.227 3.422 1.00 47.91 84 TRP A C 1
ATOM 628 O O . TRP A 1 84 ? 3.574 6.172 3.815 1.00 47.91 84 TRP A O 1
ATOM 638 N N . TYR A 1 85 ? 3.776 3.980 3.365 1.00 55.94 85 TYR A N 1
ATOM 639 C CA . TYR A 1 85 ? 2.432 3.606 3.825 1.00 55.94 85 TYR A CA 1
ATOM 640 C C . TYR A 1 85 ? 2.521 2.515 4.900 1.00 55.94 85 TYR A C 1
ATOM 642 O O . TYR A 1 85 ? 3.249 1.540 4.727 1.00 55.94 85 TYR A O 1
ATOM 650 N N . LEU A 1 86 ? 1.774 2.658 6.006 1.00 63.88 86 LEU A N 1
ATOM 651 C CA . LEU A 1 86 ? 1.572 1.564 6.965 1.00 63.88 86 LEU A CA 1
ATOM 652 C C . LEU A 1 86 ? 0.994 0.383 6.189 1.00 63.88 86 LEU A C 1
ATOM 654 O O . LEU A 1 86 ? -0.147 0.461 5.718 1.00 63.88 86 LEU A O 1
ATOM 658 N N . LYS A 1 87 ? 1.779 -0.688 6.019 1.00 72.62 87 LYS A N 1
ATOM 659 C CA . LYS A 1 87 ? 1.343 -1.829 5.220 1.00 72.62 87 LYS A CA 1
ATOM 660 C C . LYS A 1 87 ? 0.048 -2.364 5.836 1.00 72.62 87 LYS A C 1
ATOM 662 O O . LYS A 1 87 ? -0.114 -2.414 7.060 1.00 72.62 87 LYS A O 1
ATOM 667 N N . GLN A 1 88 ? -0.906 -2.738 4.987 1.00 80.19 88 GLN A N 1
ATOM 668 C CA . GLN A 1 88 ? -2.161 -3.329 5.452 1.00 80.19 88 GLN A CA 1
ATOM 669 C C . GLN A 1 88 ? -1.906 -4.548 6.372 1.00 80.19 88 GLN A C 1
ATOM 671 O O . GLN A 1 88 ? -2.564 -4.624 7.409 1.00 80.19 88 GLN A O 1
ATOM 676 N N . PRO A 1 89 ? -0.929 -5.444 6.092 1.00 83.50 89 PRO A N 1
ATOM 677 C CA . PRO A 1 89 ? -0.508 -6.488 7.030 1.00 83.50 89 PRO A CA 1
ATOM 678 C C . PRO A 1 89 ? -0.099 -5.964 8.413 1.00 83.50 89 PRO A C 1
ATOM 680 O O . PRO A 1 89 ? -0.631 -6.446 9.409 1.00 83.50 89 PRO A O 1
ATOM 683 N N . ASP A 1 90 ? 0.751 -4.937 8.488 1.00 83.88 90 ASP A N 1
ATOM 684 C CA . ASP A 1 90 ? 1.230 -4.366 9.758 1.00 83.88 90 ASP A CA 1
ATOM 685 C C . ASP A 1 90 ? 0.082 -3.741 10.559 1.00 83.88 90 ASP A C 1
ATOM 687 O O . ASP A 1 90 ? -0.024 -3.887 11.778 1.00 83.88 90 ASP A O 1
ATOM 691 N N . THR A 1 91 ? -0.830 -3.070 9.856 1.00 88.44 91 THR A N 1
ATOM 692 C CA . THR A 1 91 ? -2.012 -2.464 10.476 1.00 88.44 91 THR A CA 1
ATOM 693 C C . THR A 1 91 ? -2.978 -3.530 10.982 1.00 88.44 91 THR A C 1
ATOM 695 O O . THR A 1 91 ? -3.510 -3.408 12.086 1.00 88.44 91 THR A O 1
ATOM 698 N N . ASN A 1 92 ? -3.173 -4.606 10.216 1.00 90.69 92 ASN A N 1
ATOM 699 C CA . ASN A 1 92 ? -3.960 -5.754 10.650 1.00 90.69 92 ASN A CA 1
ATOM 700 C C . ASN A 1 92 ? -3.324 -6.416 11.876 1.00 90.69 92 ASN A C 1
ATOM 702 O O . ASN A 1 92 ? -4.039 -6.711 12.831 1.00 90.69 92 ASN A O 1
ATOM 706 N N . LEU A 1 93 ? -1.996 -6.582 11.882 1.00 90.44 93 LEU A N 1
ATOM 707 C CA . LEU A 1 93 ? -1.235 -7.128 13.003 1.00 90.44 93 LEU A CA 1
ATOM 708 C C . LEU A 1 93 ? -1.453 -6.307 14.276 1.00 90.44 93 LEU A C 1
ATOM 710 O O . LEU A 1 93 ? -1.804 -6.864 15.320 1.00 90.44 93 LEU A O 1
ATOM 714 N N . ALA A 1 94 ? -1.344 -4.980 14.175 1.00 90.88 94 ALA A N 1
ATOM 715 C CA . ALA A 1 94 ? -1.681 -4.073 15.265 1.00 90.88 94 ALA A CA 1
ATOM 716 C C . ALA A 1 94 ? -3.151 -4.232 15.702 1.00 90.88 94 ALA A C 1
ATOM 718 O O . ALA A 1 94 ? -3.441 -4.300 16.897 1.00 90.88 94 ALA A O 1
ATOM 719 N N . GLY A 1 95 ? -4.081 -4.366 14.754 1.00 94.94 95 GLY A N 1
ATOM 720 C CA . GLY A 1 95 ? -5.495 -4.628 15.027 1.00 94.94 95 GLY A CA 1
ATOM 721 C C . GLY A 1 95 ? -5.730 -5.923 15.813 1.00 94.94 95 GLY A C 1
ATOM 722 O O . GLY A 1 95 ? -6.474 -5.917 16.795 1.00 94.94 95 GLY A O 1
ATOM 723 N N . TYR A 1 96 ? -5.066 -7.021 15.445 1.00 94.94 96 TYR A N 1
ATOM 724 C CA . TYR A 1 96 ? -5.164 -8.301 16.151 1.00 94.94 96 TYR A CA 1
ATOM 725 C C . TYR A 1 96 ? -4.554 -8.239 17.552 1.00 94.94 96 TYR A C 1
ATOM 727 O O . TYR A 1 96 ? -5.141 -8.755 18.503 1.00 94.94 96 TYR A O 1
ATOM 735 N N . ALA A 1 97 ? -3.409 -7.569 17.697 1.00 93.81 97 ALA A N 1
ATOM 736 C CA . ALA A 1 97 ? -2.765 -7.326 18.982 1.00 93.81 97 ALA A CA 1
ATOM 737 C C . ALA A 1 97 ? -3.689 -6.556 19.942 1.00 93.81 97 ALA A C 1
ATOM 739 O O . ALA A 1 97 ? -3.877 -6.949 21.098 1.00 93.81 97 ALA A O 1
ATOM 740 N N . VAL A 1 98 ? -4.331 -5.491 19.451 1.00 95.94 98 VAL A N 1
ATOM 741 C CA . VAL A 1 98 ? -5.297 -4.710 20.236 1.00 95.94 98 VAL A CA 1
ATOM 742 C C . VAL A 1 98 ? -6.553 -5.530 20.535 1.00 95.94 98 VAL A C 1
ATOM 744 O O . VAL A 1 98 ? -7.060 -5.468 21.655 1.00 95.94 98 VAL A O 1
ATOM 747 N N . ALA A 1 99 ? -7.039 -6.338 19.588 1.00 96.81 99 ALA A N 1
ATOM 748 C CA . ALA A 1 99 ? -8.158 -7.254 19.804 1.00 96.81 99 ALA A CA 1
ATOM 749 C C . ALA A 1 99 ? -7.859 -8.261 20.924 1.00 96.81 99 ALA A C 1
ATOM 751 O O . ALA A 1 99 ? -8.685 -8.437 21.821 1.00 96.81 99 ALA A O 1
ATOM 752 N N . ALA A 1 100 ? -6.667 -8.856 20.929 1.00 95.44 100 ALA A N 1
ATOM 753 C CA . ALA A 1 100 ? -6.224 -9.758 21.984 1.00 95.44 100 ALA A CA 1
ATOM 754 C C . ALA A 1 100 ? -6.181 -9.064 23.356 1.00 95.44 100 ALA A C 1
ATOM 756 O O . ALA A 1 100 ? -6.778 -9.568 24.311 1.00 95.44 100 ALA A O 1
ATOM 757 N N . ASP A 1 101 ? -5.557 -7.882 23.469 1.00 95.19 101 ASP A N 1
ATOM 758 C CA . ASP A 1 101 ? -5.524 -7.148 24.745 1.00 95.19 101 ASP A CA 1
ATOM 759 C C . ASP A 1 101 ? -6.930 -6.710 25.193 1.00 95.19 101 ASP A C 1
ATOM 761 O O . ASP A 1 101 ? -7.242 -6.712 26.387 1.00 95.19 101 ASP A O 1
ATOM 765 N N . PHE A 1 102 ? -7.819 -6.384 24.251 1.00 96.88 102 PHE A N 1
ATOM 766 C CA . PHE A 1 102 ? -9.203 -6.029 24.554 1.00 96.88 102 PHE A CA 1
ATOM 767 C C . PHE A 1 102 ? -9.943 -7.204 25.204 1.00 96.88 102 PHE A C 1
ATOM 769 O O . PHE A 1 102 ? -10.618 -7.022 26.222 1.00 96.88 102 PHE A O 1
ATOM 776 N N . VAL A 1 103 ? -9.750 -8.422 24.683 1.00 96.56 103 VAL A N 1
ATOM 777 C CA . VAL A 1 103 ? -10.281 -9.644 25.299 1.00 96.56 103 VAL A CA 1
ATOM 778 C C . VAL A 1 103 ? -9.661 -9.877 26.674 1.00 96.56 103 VAL A C 1
ATOM 780 O O . VAL A 1 103 ? -10.410 -10.054 27.631 1.00 96.56 103 VAL A O 1
ATOM 783 N N . ILE A 1 104 ? -8.334 -9.807 26.833 1.00 94.94 104 ILE A N 1
ATOM 784 C CA . ILE A 1 104 ? -7.679 -9.987 28.147 1.00 94.94 104 ILE A CA 1
ATOM 785 C C . ILE A 1 104 ? -8.296 -9.045 29.191 1.00 94.94 104 ILE A C 1
ATOM 787 O O . ILE A 1 104 ? -8.694 -9.479 30.274 1.00 94.94 104 ILE A O 1
ATOM 791 N N . ARG A 1 105 ? -8.459 -7.761 28.853 1.00 94.12 105 ARG A N 1
ATOM 792 C CA . ARG A 1 105 ? -9.060 -6.762 29.751 1.00 94.12 105 ARG A CA 1
ATOM 793 C C . ARG A 1 105 ? -10.529 -7.032 30.065 1.00 94.12 105 ARG A C 1
ATOM 795 O O . ARG A 1 105 ? -10.981 -6.667 31.150 1.00 94.12 105 ARG A O 1
ATOM 802 N N . ALA A 1 106 ? -11.274 -7.667 29.161 1.00 95.38 106 ALA A N 1
ATOM 803 C CA . ALA A 1 106 ? -12.640 -8.113 29.432 1.00 95.38 106 ALA A CA 1
ATOM 804 C C . ALA A 1 106 ? -12.693 -9.191 30.532 1.00 95.38 106 ALA A C 1
ATOM 806 O O . ALA A 1 106 ? -13.653 -9.239 31.307 1.00 95.38 106 ALA A O 1
ATOM 807 N N . TRP A 1 107 ? -11.648 -10.020 30.623 1.00 95.88 107 TRP A N 1
ATOM 808 C CA . TRP A 1 107 ? -11.492 -11.078 31.624 1.00 95.88 107 TRP A CA 1
ATOM 809 C C . TRP A 1 107 ? -10.811 -10.618 32.919 1.00 95.88 107 TRP A C 1
ATOM 811 O O . TRP A 1 107 ? -10.940 -11.295 33.943 1.00 95.88 107 TRP A O 1
ATOM 821 N N . SER A 1 108 ? -10.124 -9.476 32.920 1.00 94.00 108 SER A N 1
ATOM 822 C CA . SER A 1 108 ? -9.478 -8.918 34.112 1.00 94.00 108 SER A CA 1
ATOM 823 C C . SER A 1 108 ? -10.475 -8.427 35.161 1.00 94.00 108 SER A C 1
ATOM 825 O O . SER A 1 108 ? -11.502 -7.809 34.861 1.00 94.00 108 SER A O 1
ATOM 827 N N . ARG A 1 109 ? -10.159 -8.666 36.439 1.00 91.62 109 ARG A N 1
ATOM 828 C CA . ARG A 1 109 ? -10.914 -8.087 37.555 1.00 91.62 109 ARG A CA 1
ATOM 829 C C . ARG A 1 109 ? -10.736 -6.566 37.563 1.00 91.62 109 ARG A C 1
ATOM 831 O O . ARG A 1 109 ? -9.611 -6.076 37.565 1.00 91.62 109 ARG A O 1
ATOM 838 N N . ARG A 1 110 ? -11.844 -5.820 37.584 1.00 89.56 110 ARG A N 1
ATOM 839 C CA . ARG A 1 110 ? -11.812 -4.353 37.662 1.00 89.56 110 ARG A CA 1
ATOM 840 C C . ARG A 1 110 ? -11.674 -3.883 39.096 1.00 89.56 110 ARG A C 1
ATOM 842 O O . ARG A 1 110 ? -12.349 -4.391 39.990 1.00 89.56 110 ARG A O 1
ATOM 849 N N . GLU A 1 111 ? -10.850 -2.865 39.284 1.00 88.75 111 GLU A N 1
ATOM 850 C CA . GLU A 1 111 ? -10.796 -2.127 40.537 1.00 88.75 111 GLU A CA 1
ATOM 851 C C . GLU A 1 111 ? -12.054 -1.254 40.667 1.00 88.75 111 GLU A C 1
ATOM 853 O O . GLU A 1 111 ? -12.374 -0.515 39.729 1.00 88.75 111 GLU A O 1
ATOM 858 N N . PRO A 1 112 ? -12.768 -1.291 41.808 1.00 84.00 112 PRO A N 1
ATOM 859 C CA . PRO A 1 112 ? -14.005 -0.532 42.000 1.00 84.00 112 PRO A CA 1
ATOM 860 C C . PRO A 1 112 ? -13.857 0.973 41.732 1.00 84.00 112 PRO A C 1
ATOM 862 O O . PRO A 1 112 ? -14.779 1.598 41.216 1.00 84.00 112 PRO A O 1
ATOM 865 N N . GLY A 1 113 ? -12.683 1.546 42.022 1.00 85.19 113 GLY A N 1
ATOM 866 C CA . GLY A 1 113 ? -12.386 2.965 41.798 1.00 85.19 113 GLY A CA 1
ATOM 867 C C . GLY A 1 113 ? -12.044 3.338 40.350 1.00 85.19 113 GLY A C 1
ATOM 868 O O . GLY A 1 113 ? -12.111 4.512 40.000 1.00 85.19 113 GLY A O 1
ATOM 869 N N . ARG A 1 114 ? -11.711 2.364 39.490 1.00 88.06 114 ARG A N 1
ATOM 870 C CA . ARG A 1 114 ? -11.227 2.597 38.113 1.00 88.06 114 ARG A CA 1
ATOM 871 C C . ARG A 1 114 ? -12.158 2.054 37.033 1.00 88.06 114 ARG A C 1
ATOM 873 O O . ARG A 1 114 ? -11.769 1.913 35.875 1.00 88.06 114 ARG A O 1
ATOM 880 N N . VAL A 1 115 ? -13.415 1.761 37.371 1.00 88.94 115 VAL A N 1
ATOM 881 C CA . VAL A 1 115 ? -14.374 1.197 36.406 1.00 88.94 115 VAL A CA 1
ATOM 882 C C . VAL A 1 115 ? -14.546 2.127 35.200 1.00 88.94 115 VAL A C 1
ATOM 884 O O . VAL A 1 115 ? -14.455 1.664 34.066 1.00 88.94 115 VAL A O 1
ATOM 887 N N . ARG A 1 116 ? -14.709 3.438 35.421 1.00 87.50 116 ARG A N 1
ATOM 888 C CA . ARG A 1 116 ? -14.873 4.425 34.339 1.00 87.50 116 ARG A CA 1
ATOM 889 C C . ARG A 1 116 ? -13.670 4.454 33.397 1.00 87.50 116 ARG A C 1
ATOM 891 O O . ARG A 1 116 ? -13.842 4.403 32.185 1.00 87.50 116 ARG A O 1
ATOM 898 N N . GLU A 1 117 ? -12.470 4.506 33.961 1.00 89.50 117 GLU A N 1
ATOM 899 C CA . GLU A 1 117 ? -11.220 4.477 33.202 1.00 89.50 117 GLU A CA 1
ATOM 900 C C . GLU A 1 117 ? -11.113 3.185 32.383 1.00 89.50 117 GLU A C 1
ATOM 902 O O . GLU A 1 117 ? -10.874 3.232 31.180 1.00 89.50 117 GLU A O 1
ATOM 907 N N . SER A 1 118 ? -11.408 2.035 32.999 1.00 91.19 118 SER A N 1
ATOM 908 C CA . SER A 1 118 ? -11.361 0.738 32.318 1.00 91.19 118 SER A CA 1
ATOM 909 C C . SER A 1 118 ? -12.340 0.640 31.143 1.00 91.19 118 SER A C 1
ATOM 911 O O . SER A 1 118 ? -11.992 0.081 30.105 1.00 91.19 118 SER A O 1
ATOM 913 N N . LEU A 1 119 ? -13.543 1.216 31.274 1.00 92.25 119 LEU A N 1
ATOM 914 C CA . LEU A 1 119 ? -14.520 1.286 30.187 1.00 92.25 119 LEU A CA 1
ATOM 915 C C . LEU A 1 119 ? -14.052 2.238 29.084 1.00 92.25 119 LEU A C 1
ATOM 917 O O . LEU A 1 119 ? -14.234 1.937 27.906 1.00 92.25 119 LEU A O 1
ATOM 921 N N . GLY A 1 120 ? -13.430 3.361 29.453 1.00 92.19 120 GLY A N 1
ATOM 922 C CA . GLY A 1 120 ? -12.865 4.327 28.510 1.00 92.19 120 GLY A CA 1
ATOM 923 C C . GLY A 1 120 ? -11.778 3.687 27.656 1.00 92.19 120 GLY A C 1
ATOM 924 O O . GLY A 1 120 ? -11.865 3.712 26.432 1.00 92.19 120 GLY A O 1
ATOM 925 N N . ILE A 1 121 ? -10.824 3.013 28.303 1.00 93.81 121 ILE A N 1
ATOM 926 C CA . ILE A 1 121 ? -9.757 2.271 27.625 1.00 93.81 121 ILE A CA 1
ATOM 927 C C . ILE A 1 121 ? -10.348 1.203 26.703 1.00 93.81 121 ILE A C 1
ATOM 929 O O . ILE A 1 121 ? -9.984 1.128 25.537 1.00 93.81 121 ILE A O 1
ATOM 933 N N . ALA A 1 122 ? -11.300 0.409 27.192 1.00 95.62 122 ALA A N 1
ATOM 934 C CA . ALA A 1 122 ? -11.957 -0.621 26.395 1.00 95.62 122 ALA A CA 1
ATOM 935 C C . ALA A 1 122 ? -12.684 -0.031 25.162 1.00 95.62 122 ALA A C 1
ATOM 937 O O . ALA A 1 122 ? -12.621 -0.596 24.071 1.00 95.62 122 ALA A O 1
ATOM 938 N N . THR A 1 123 ? -13.302 1.144 25.297 1.00 95.62 123 THR A N 1
ATOM 939 C CA . THR A 1 123 ? -13.926 1.861 24.171 1.00 95.62 123 THR A CA 1
ATOM 940 C C . THR A 1 123 ? -12.878 2.294 23.145 1.00 95.62 123 THR A C 1
ATOM 942 O O . THR A 1 123 ? -13.039 2.007 21.960 1.00 95.62 123 THR A O 1
ATOM 945 N N . VAL A 1 124 ? -11.770 2.895 23.594 1.00 94.38 124 VAL A N 1
ATOM 946 C CA . VAL A 1 124 ? -10.645 3.289 22.726 1.00 94.38 124 VAL A CA 1
ATOM 947 C C . VAL A 1 124 ? -10.058 2.083 21.996 1.00 94.38 124 VAL A C 1
ATOM 949 O O . VAL A 1 124 ? -9.804 2.158 20.801 1.00 94.38 124 VAL A O 1
ATOM 952 N N . MET A 1 125 ? -9.902 0.944 22.669 1.00 96.56 125 MET A N 1
ATOM 953 C CA . MET A 1 125 ? -9.402 -0.275 22.033 1.00 96.56 125 MET A CA 1
ATOM 954 C C . MET A 1 125 ? -10.344 -0.786 20.945 1.00 96.56 125 MET A C 1
ATOM 956 O O . MET A 1 125 ? -9.876 -1.130 19.866 1.00 96.56 125 MET A O 1
ATOM 960 N N . SER A 1 126 ? -11.662 -0.768 21.176 1.00 97.69 126 SER A N 1
ATOM 961 C CA . SER A 1 126 ? -12.626 -1.105 20.120 1.00 97.69 126 SER A CA 1
ATOM 962 C C . SER A 1 126 ? -12.491 -0.180 18.903 1.00 97.69 126 SER A C 1
ATOM 964 O O . SER A 1 126 ? -12.590 -0.647 17.771 1.00 97.69 126 SER A O 1
ATOM 966 N N . ALA A 1 127 ? -12.205 1.107 19.133 1.00 96.00 127 ALA A N 1
ATOM 967 C CA . ALA A 1 127 ? -12.002 2.087 18.072 1.00 96.00 127 ALA A CA 1
ATOM 968 C C . ALA A 1 127 ? -10.705 1.827 17.313 1.00 96.00 127 ALA A C 1
ATOM 970 O O . ALA A 1 127 ? -10.720 1.849 16.094 1.00 96.00 127 ALA A O 1
ATOM 971 N N . LEU A 1 128 ? -9.612 1.496 18.002 1.00 95.31 128 LEU A N 1
ATOM 972 C CA . LEU A 1 128 ? -8.344 1.137 17.364 1.00 95.31 128 LEU A CA 1
ATOM 973 C C . LEU A 1 128 ? -8.460 -0.132 16.506 1.00 95.31 128 LEU A C 1
ATOM 975 O O . LEU A 1 128 ? -7.921 -0.161 15.404 1.00 95.31 128 LEU A O 1
ATOM 979 N N . ILE A 1 129 ? -9.204 -1.148 16.963 1.00 97.25 129 ILE A N 1
ATOM 980 C CA . ILE A 1 129 ? -9.491 -2.353 16.162 1.00 97.25 129 ILE A CA 1
ATOM 981 C C . ILE A 1 129 ? -10.284 -1.972 14.906 1.00 97.25 129 ILE A C 1
ATOM 983 O O . ILE A 1 129 ? -9.961 -2.425 13.809 1.00 97.25 129 ILE A O 1
ATOM 987 N N . PHE A 1 130 ? -11.303 -1.116 15.049 1.00 96.88 130 PHE A N 1
ATOM 988 C CA . PHE A 1 130 ? -12.104 -0.661 13.913 1.00 96.88 130 PHE A CA 1
ATOM 989 C C . PHE A 1 130 ? -11.269 0.180 12.939 1.00 96.88 130 PHE A C 1
ATOM 991 O O . PHE A 1 130 ? -11.314 -0.057 11.738 1.00 96.88 130 PHE A O 1
ATOM 998 N N . THR A 1 131 ? -10.438 1.095 13.442 1.00 93.44 131 THR A N 1
ATOM 999 C CA . THR A 1 131 ? -9.502 1.893 12.639 1.00 93.44 131 THR A CA 1
ATOM 1000 C C . THR A 1 131 ? -8.547 0.999 11.856 1.00 93.44 131 THR A C 1
ATOM 1002 O O . THR A 1 131 ? -8.354 1.225 10.662 1.00 93.44 131 THR A O 1
ATOM 1005 N N . ALA A 1 132 ? -8.009 -0.054 12.478 1.00 93.31 132 ALA A N 1
ATOM 1006 C CA . ALA A 1 132 ? -7.177 -1.023 11.774 1.00 93.31 132 ALA A CA 1
ATOM 1007 C C . ALA A 1 132 ? -7.934 -1.682 10.608 1.00 93.31 132 ALA A C 1
ATOM 1009 O O . ALA A 1 132 ? -7.405 -1.767 9.503 1.00 93.31 132 ALA A O 1
ATOM 1010 N N . ALA A 1 133 ? -9.205 -2.048 10.813 1.00 93.88 133 ALA A N 1
ATOM 1011 C CA . ALA A 1 133 ? -10.055 -2.589 9.754 1.00 93.88 133 ALA A CA 1
ATOM 1012 C C . ALA A 1 133 ? -10.346 -1.576 8.631 1.00 93.88 133 ALA A C 1
ATOM 1014 O O . ALA A 1 133 ? -10.515 -1.965 7.478 1.00 93.88 133 ALA A O 1
ATOM 1015 N N . THR A 1 134 ? -10.400 -0.275 8.936 1.00 91.19 134 THR A N 1
ATOM 1016 C CA . THR A 1 134 ? -10.634 0.763 7.917 1.00 91.19 134 THR A CA 1
ATOM 1017 C C . THR A 1 134 ? -9.431 1.033 7.013 1.00 91.19 134 THR A C 1
ATOM 1019 O O . THR A 1 134 ? -9.609 1.654 5.966 1.00 91.19 134 THR A O 1
ATOM 1022 N N . ASN A 1 135 ? -8.230 0.543 7.352 1.00 86.44 135 ASN A N 1
ATOM 1023 C CA . ASN A 1 135 ? -7.047 0.659 6.496 1.00 86.44 135 ASN A CA 1
ATOM 1024 C C . ASN A 1 135 ? -7.067 -0.381 5.357 1.00 86.44 135 ASN A C 1
ATOM 1026 O O . ASN A 1 135 ? -6.222 -1.273 5.284 1.00 86.44 135 ASN A O 1
ATOM 1030 N N . SER A 1 136 ? -8.082 -0.322 4.492 1.00 81.50 136 SER A N 1
ATOM 1031 C CA . SER A 1 136 ? -8.239 -1.255 3.375 1.00 81.50 136 SER A CA 1
ATOM 1032 C C . SER A 1 136 ? -8.936 -0.640 2.171 1.00 81.50 136 SER A C 1
ATOM 1034 O O . SER A 1 136 ? -9.817 0.209 2.292 1.00 81.50 136 SER A O 1
ATOM 1036 N N . TYR A 1 137 ? -8.605 -1.157 0.988 1.00 74.56 137 TYR A N 1
ATOM 1037 C CA . TYR A 1 137 ? -9.264 -0.810 -0.272 1.00 74.56 137 TYR A CA 1
ATOM 1038 C C . TYR A 1 137 ? -10.698 -1.363 -0.385 1.00 74.56 137 TYR A C 1
ATOM 1040 O O . TYR A 1 137 ? -11.474 -0.913 -1.230 1.00 74.56 137 TYR A O 1
ATOM 1048 N N . ARG A 1 138 ? -11.096 -2.324 0.462 1.00 76.31 138 ARG A N 1
ATOM 1049 C CA . ARG A 1 138 ? -12.437 -2.937 0.429 1.00 76.31 138 ARG A CA 1
ATOM 1050 C C . ARG A 1 138 ? -13.455 -2.100 1.210 1.00 76.31 138 ARG A C 1
ATOM 1052 O O . ARG A 1 138 ? -13.671 -2.303 2.401 1.00 76.31 138 ARG A O 1
ATOM 1059 N N . ARG A 1 139 ? -14.134 -1.180 0.523 1.00 78.88 139 ARG A N 1
ATOM 1060 C CA . ARG A 1 139 ? -15.042 -0.199 1.157 1.00 78.88 139 ARG A CA 1
ATOM 1061 C C . ARG A 1 139 ? -16.419 -0.730 1.536 1.00 78.88 139 ARG A C 1
ATOM 1063 O O . ARG A 1 139 ? -16.930 -0.366 2.590 1.00 78.88 139 ARG A O 1
ATOM 1070 N N . ALA A 1 140 ? -17.010 -1.582 0.701 1.00 84.56 140 ALA A N 1
ATOM 1071 C CA . ALA A 1 140 ? -18.377 -2.070 0.890 1.00 84.56 140 ALA A CA 1
ATOM 1072 C C . ALA A 1 140 ? -18.650 -2.680 2.288 1.00 84.56 140 ALA A C 1
ATOM 1074 O O . ALA A 1 140 ? -19.609 -2.254 2.933 1.00 84.56 140 ALA A O 1
ATOM 1075 N N . PRO A 1 141 ? -17.821 -3.606 2.822 1.00 87.94 141 PRO A N 1
ATOM 1076 C CA . PRO A 1 141 ? -18.073 -4.169 4.152 1.00 87.94 141 PRO A CA 1
ATOM 1077 C C . PRO A 1 141 ? -17.932 -3.127 5.270 1.00 87.94 141 PRO A C 1
ATOM 1079 O O . PRO A 1 141 ? -18.728 -3.121 6.207 1.00 87.94 141 PRO A O 1
ATOM 1082 N N . ILE A 1 142 ? -16.973 -2.202 5.159 1.00 91.25 142 ILE A N 1
ATOM 1083 C CA . ILE A 1 142 ? -16.791 -1.125 6.142 1.00 91.25 142 ILE A CA 1
ATOM 1084 C C . ILE A 1 142 ? -17.991 -0.179 6.146 1.00 91.25 142 ILE A C 1
ATOM 1086 O O . ILE A 1 142 ? -18.482 0.167 7.217 1.00 91.25 142 ILE A O 1
ATOM 1090 N N . GLN A 1 143 ? -18.510 0.192 4.975 1.00 87.06 143 GLN A N 1
ATOM 1091 C CA . GLN A 1 143 ? -19.698 1.042 4.861 1.00 87.06 143 GLN A CA 1
ATOM 1092 C C . GLN A 1 143 ? -20.937 0.404 5.504 1.00 87.06 143 GLN A C 1
ATOM 1094 O O . GLN A 1 143 ? -21.743 1.115 6.100 1.00 87.06 143 GLN A O 1
ATOM 1099 N N . ALA A 1 144 ? -21.068 -0.925 5.439 1.00 86.81 144 ALA A N 1
ATOM 1100 C CA . ALA A 1 144 ?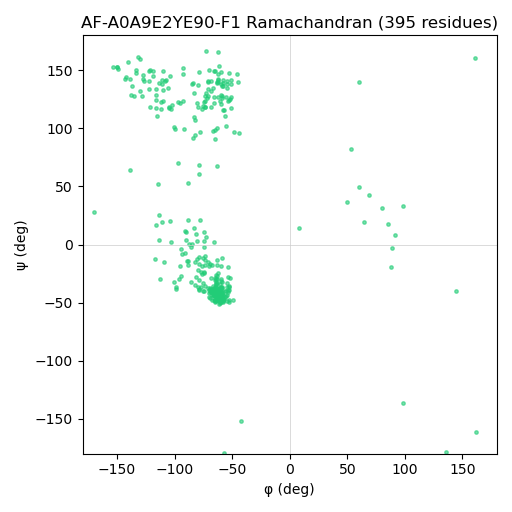 -22.161 -1.649 6.085 1.00 86.81 144 ALA A CA 1
ATOM 1101 C C . ALA A 1 144 ? -21.991 -1.758 7.614 1.00 86.81 144 ALA A C 1
ATOM 1103 O O . ALA A 1 144 ? -22.964 -1.622 8.355 1.00 86.81 144 ALA A O 1
ATOM 1104 N N . ILE A 1 145 ? -20.767 -1.991 8.106 1.00 91.94 145 ILE A N 1
ATOM 1105 C CA . ILE A 1 145 ? -20.507 -2.248 9.535 1.00 91.94 145 ILE A CA 1
ATOM 1106 C C . ILE A 1 145 ? -20.328 -0.950 10.339 1.00 91.94 145 ILE A C 1
ATOM 1108 O O . ILE A 1 145 ? -20.725 -0.896 11.506 1.00 91.94 145 ILE A O 1
ATOM 1112 N N . ALA A 1 146 ? -19.775 0.113 9.746 1.00 92.69 146 ALA A N 1
ATOM 1113 C CA . ALA A 1 146 ? -19.478 1.368 10.444 1.00 92.69 146 ALA A CA 1
ATOM 1114 C C . ALA A 1 146 ? -20.687 1.994 11.169 1.00 92.69 146 ALA A C 1
ATOM 1116 O O . ALA A 1 146 ? -20.524 2.380 12.329 1.00 92.69 146 ALA A O 1
ATOM 1117 N N . PRO A 1 147 ? -21.903 2.059 10.582 1.00 88.88 147 PRO A N 1
ATOM 1118 C CA . PRO A 1 147 ? -23.071 2.604 11.276 1.00 88.88 147 PRO A CA 1
ATOM 1119 C C . PRO A 1 147 ? -23.455 1.787 12.516 1.00 88.88 147 PRO A C 1
ATOM 1121 O O . PRO A 1 147 ? -23.798 2.353 13.554 1.00 88.88 147 PRO A O 1
ATOM 1124 N N . ILE A 1 148 ? -23.352 0.457 12.425 1.00 90.62 148 ILE A N 1
ATOM 1125 C CA . ILE A 1 148 ? -23.641 -0.464 13.531 1.00 90.62 148 ILE A CA 1
ATOM 1126 C C . ILE A 1 148 ? -22.621 -0.254 14.653 1.00 90.62 148 ILE A C 1
ATOM 1128 O O . ILE A 1 148 ? -22.999 -0.088 15.814 1.00 90.62 148 ILE A O 1
ATOM 1132 N N . TYR A 1 149 ? -21.333 -0.205 14.303 1.00 95.38 149 TYR A N 1
ATOM 1133 C CA . TYR A 1 149 ? -20.254 0.075 15.246 1.00 95.38 149 TYR A CA 1
ATOM 1134 C C . TYR A 1 149 ? -20.454 1.428 15.951 1.00 95.38 149 TYR A C 1
ATOM 1136 O O . TYR A 1 149 ? -20.435 1.490 17.181 1.00 95.38 149 TYR A O 1
ATOM 1144 N N . ALA A 1 150 ? -20.725 2.497 15.195 1.00 91.69 150 ALA A N 1
ATOM 1145 C CA . ALA A 1 150 ? -20.931 3.839 15.735 1.00 91.69 150 ALA A CA 1
ATOM 1146 C C . ALA A 1 150 ? -22.123 3.902 16.702 1.00 91.69 150 ALA A C 1
ATOM 1148 O O . ALA A 1 150 ? -22.006 4.469 17.791 1.00 91.69 150 ALA A O 1
ATOM 1149 N N . LEU A 1 151 ? -23.251 3.274 16.350 1.00 89.69 151 LEU A N 1
ATOM 1150 C CA . LEU A 1 151 ? -24.421 3.188 17.225 1.00 89.69 151 LEU A CA 1
ATOM 1151 C C . LEU A 1 151 ? -24.079 2.483 18.544 1.00 89.69 151 LEU A C 1
ATOM 1153 O O . LEU A 1 151 ? -24.435 2.971 19.617 1.00 89.69 151 LEU A O 1
ATOM 1157 N N . LEU A 1 152 ? -23.363 1.359 18.476 1.00 94.12 152 LEU A N 1
ATOM 1158 C CA . LEU A 1 152 ? -22.946 0.606 19.657 1.00 94.12 152 LEU A CA 1
ATOM 1159 C C . LEU A 1 152 ? -22.013 1.435 20.543 1.00 94.12 152 LEU A C 1
ATOM 1161 O O . LEU A 1 152 ? -22.245 1.505 21.747 1.00 94.12 152 LEU A O 1
ATOM 1165 N N . VAL A 1 153 ? -21.040 2.148 19.967 1.00 92.50 153 VAL A N 1
ATOM 1166 C CA . VAL A 1 153 ? -20.178 3.074 20.719 1.00 92.50 153 VAL A CA 1
ATOM 1167 C C . VAL A 1 153 ? -21.000 4.176 21.397 1.00 92.50 153 VAL A C 1
ATOM 1169 O O . VAL A 1 153 ? -20.829 4.405 22.594 1.00 92.50 153 VAL A O 1
ATOM 1172 N N . VAL A 1 154 ? -21.946 4.816 20.703 1.00 90.56 154 VAL A N 1
ATOM 1173 C CA . VAL A 1 154 ? -22.830 5.833 21.307 1.00 90.56 154 VAL A CA 1
ATOM 1174 C C . VAL A 1 154 ? -23.631 5.251 22.475 1.00 90.56 154 VAL A C 1
ATOM 1176 O O . VAL A 1 154 ? -23.758 5.892 23.521 1.00 90.56 154 VAL A O 1
ATOM 1179 N N . LEU A 1 155 ? -24.124 4.017 22.346 1.00 88.62 155 LEU A N 1
ATOM 1180 C CA . LEU A 1 155 ? -24.821 3.33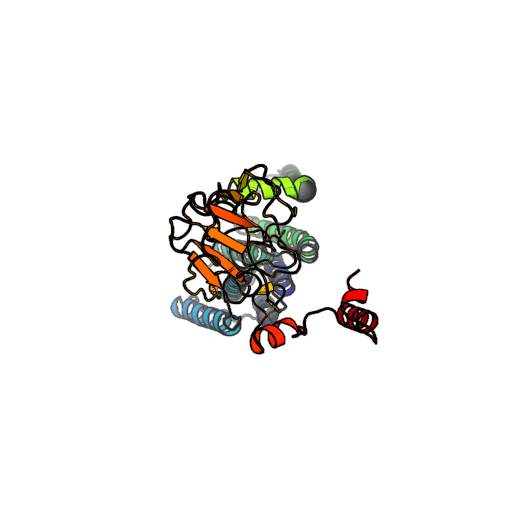1 23.432 1.00 88.62 155 LEU A CA 1
ATOM 1181 C C . LEU A 1 155 ? -23.902 3.066 24.634 1.00 88.62 155 LEU A C 1
ATOM 1183 O O . LEU A 1 155 ? -24.367 3.200 25.765 1.00 88.62 155 LEU A O 1
ATOM 1187 N N . THR A 1 156 ? -22.607 2.791 24.431 1.00 90.88 156 THR A N 1
ATOM 1188 C CA . THR A 1 156 ? -21.666 2.642 25.557 1.00 90.88 156 THR A CA 1
ATOM 1189 C C . THR A 1 156 ? -21.497 3.923 26.359 1.00 90.88 156 THR A C 1
ATOM 1191 O O . THR A 1 156 ? -21.411 3.859 27.583 1.00 90.88 156 THR A O 1
ATOM 1194 N N . LEU A 1 157 ? -21.512 5.095 25.708 1.00 86.44 157 LEU A N 1
ATOM 1195 C CA . LEU A 1 157 ? -21.369 6.395 26.377 1.00 86.44 157 LEU A CA 1
ATOM 1196 C C . LEU A 1 157 ? -22.469 6.645 27.415 1.00 86.44 157 LEU A C 1
ATOM 1198 O O . LEU A 1 157 ? -22.228 7.301 28.432 1.00 86.44 157 LEU A O 1
ATOM 1202 N N . ARG A 1 158 ? -23.664 6.078 27.212 1.00 85.50 158 ARG A N 1
ATOM 1203 C CA . ARG A 1 158 ? -24.757 6.157 28.189 1.00 85.50 158 ARG A CA 1
ATOM 1204 C C . ARG A 1 158 ? -24.357 5.536 29.527 1.00 85.50 158 ARG A C 1
ATOM 1206 O O . ARG A 1 158 ? -24.636 6.138 30.566 1.00 85.50 158 ARG A O 1
ATOM 1213 N N . ASP A 1 159 ? -23.654 4.407 29.504 1.00 83.38 159 ASP A N 1
ATOM 1214 C CA . ASP A 1 159 ? -23.262 3.668 30.708 1.00 83.38 159 ASP A CA 1
ATOM 1215 C C . ASP A 1 159 ? -22.224 4.430 31.546 1.00 83.38 159 ASP A C 1
ATOM 1217 O O . ASP A 1 159 ? -22.242 4.352 32.777 1.00 83.38 159 ASP A O 1
ATOM 1221 N N . PHE A 1 160 ? -21.385 5.263 30.919 1.00 80.19 160 PHE A N 1
ATOM 1222 C CA . PHE A 1 160 ? -20.460 6.145 31.643 1.00 80.19 160 PHE A CA 1
ATOM 1223 C C . PHE A 1 160 ? -21.190 7.172 32.515 1.00 80.19 160 PHE A C 1
ATOM 1225 O O . PHE A 1 160 ? -20.698 7.530 33.585 1.00 80.19 160 PHE A O 1
ATOM 1232 N N . THR A 1 161 ? -22.364 7.646 32.083 1.00 75.94 161 THR A N 1
ATOM 1233 C CA . THR A 1 161 ? -23.117 8.680 32.814 1.00 75.94 161 THR A CA 1
ATOM 1234 C C . THR A 1 161 ? -23.846 8.140 34.043 1.00 75.94 161 THR A C 1
ATOM 1236 O O . THR A 1 161 ? -24.126 8.895 34.975 1.00 75.94 161 THR A O 1
ATOM 1239 N N . THR A 1 162 ? -24.153 6.841 34.069 1.00 70.44 162 THR A N 1
ATOM 1240 C CA . THR A 1 162 ? -24.934 6.209 35.142 1.00 70.44 162 THR A CA 1
ATOM 1241 C C . THR A 1 162 ? -24.089 5.885 36.375 1.00 70.44 162 THR A C 1
ATOM 1243 O O . THR A 1 162 ? -24.606 5.899 37.486 1.00 70.44 162 THR A O 1
ATOM 1246 N N . ILE A 1 163 ? -22.784 5.649 36.208 1.00 68.56 163 ILE A N 1
ATOM 1247 C CA . ILE A 1 163 ? -21.891 5.171 37.280 1.00 68.56 163 ILE A CA 1
ATOM 1248 C C . ILE A 1 163 ? -21.565 6.261 38.325 1.00 68.56 163 ILE A C 1
ATOM 1250 O O . ILE A 1 163 ? -21.134 5.938 39.428 1.00 68.56 163 ILE A O 1
ATOM 1254 N N . GLN A 1 164 ? -21.780 7.546 38.019 1.00 56.94 164 GLN A N 1
ATOM 1255 C CA . GLN A 1 164 ? -21.163 8.647 38.772 1.00 56.94 164 GLN A CA 1
ATOM 1256 C C . GLN A 1 164 ? -22.100 9.555 39.576 1.00 56.94 164 GLN A C 1
ATOM 1258 O O . GLN A 1 164 ? -21.623 10.533 40.143 1.00 56.94 164 GLN A O 1
ATOM 1263 N N . GLN A 1 165 ? -23.404 9.287 39.644 1.00 50.72 165 GLN A N 1
ATOM 1264 C CA . GLN A 1 165 ? -24.295 10.167 40.403 1.00 50.72 165 GLN A CA 1
ATOM 1265 C C . GLN A 1 165 ? -24.623 9.571 41.777 1.00 50.72 165 GLN A C 1
ATOM 1267 O O . GLN A 1 165 ? -25.503 8.710 41.852 1.00 50.72 165 GLN A O 1
ATOM 1272 N N . PRO A 1 166 ? -23.975 10.030 42.877 1.00 54.31 166 PRO A N 1
ATOM 1273 C CA . PRO A 1 166 ? -24.602 9.928 44.190 1.00 54.31 166 PRO A CA 1
ATOM 1274 C C . PRO A 1 166 ? -25.991 10.563 44.089 1.00 54.31 166 PRO A C 1
ATOM 1276 O O . PRO A 1 166 ? -26.186 11.474 43.283 1.00 54.31 166 PRO A O 1
ATOM 1279 N N . ALA A 1 167 ? -26.956 10.046 44.849 1.00 53.69 167 ALA A N 1
ATOM 1280 C CA . ALA A 1 167 ? -28.367 10.427 44.802 1.00 53.69 167 ALA A CA 1
ATOM 1281 C C . ALA A 1 167 ? -28.597 11.900 45.204 1.00 53.69 167 ALA A C 1
ATOM 1283 O O . ALA A 1 167 ? -29.189 12.209 46.232 1.00 53.69 167 ALA A O 1
ATOM 1284 N N . VAL A 1 168 ? -28.131 12.840 44.389 1.00 53.06 168 VAL A N 1
ATOM 1285 C CA . VAL A 1 168 ? -28.502 14.243 44.459 1.00 53.06 168 VAL A CA 1
ATOM 1286 C C . VAL A 1 168 ? -29.917 14.298 43.907 1.00 53.06 168 VAL A C 1
ATOM 1288 O O . VAL A 1 168 ? -30.153 13.906 42.762 1.00 53.06 168 VAL A O 1
ATOM 1291 N N . LYS A 1 169 ? -30.869 14.726 44.746 1.00 49.97 169 LYS A N 1
ATOM 1292 C CA . LYS A 1 169 ? -32.281 14.924 44.393 1.00 49.97 169 LYS A CA 1
ATOM 1293 C C . LYS A 1 169 ? -32.370 15.731 43.091 1.00 49.97 169 LYS A C 1
ATOM 1295 O O . LYS A 1 169 ? -32.269 16.956 43.102 1.00 49.97 169 LYS A O 1
ATOM 1300 N N . ARG A 1 170 ? -32.536 15.038 41.959 1.00 51.03 170 ARG A N 1
ATOM 1301 C CA . ARG A 1 170 ? -32.725 15.644 40.638 1.00 51.03 170 ARG A CA 1
ATOM 1302 C C . ARG A 1 170 ? -34.073 16.362 40.641 1.00 51.03 170 ARG A C 1
ATOM 1304 O O . ARG A 1 170 ? -35.112 15.736 40.457 1.00 51.03 170 ARG A O 1
ATOM 1311 N N . ARG A 1 171 ? -34.054 17.678 40.860 1.00 55.34 171 ARG A N 1
ATOM 1312 C CA . ARG A 1 171 ? -35.183 18.563 40.546 1.00 55.34 171 ARG A CA 1
ATOM 1313 C C . ARG A 1 171 ? -35.475 18.468 39.041 1.00 55.34 171 ARG A C 1
ATOM 1315 O O . ARG A 1 171 ? -34.574 18.693 38.244 1.00 55.34 171 ARG A O 1
ATOM 1322 N N . SER A 1 172 ? -36.702 18.054 38.723 1.00 52.50 172 SER A N 1
ATOM 1323 C CA . SER A 1 172 ? -37.553 18.145 37.510 1.00 52.50 172 SER A CA 1
ATOM 1324 C C . SER A 1 172 ? -37.064 18.675 36.136 1.00 52.50 172 SER A C 1
ATOM 1326 O O . SER A 1 172 ? -37.897 18.840 35.251 1.00 52.50 172 SER A O 1
ATOM 1328 N N . ALA A 1 173 ? -35.774 18.847 35.837 1.00 57.62 173 ALA A N 1
ATOM 1329 C CA . ALA A 1 173 ? -35.283 19.259 34.509 1.00 57.62 173 ALA A CA 1
ATOM 1330 C C . ALA A 1 173 ? -35.265 18.119 33.460 1.00 57.62 173 ALA A C 1
ATOM 1332 O O . ALA A 1 173 ? -34.533 18.175 32.470 1.00 57.62 173 ALA A O 1
ATOM 1333 N N . ALA A 1 174 ? -36.051 17.060 33.675 1.00 65.06 174 ALA A N 1
ATOM 1334 C CA . ALA A 1 174 ? -36.099 15.876 32.821 1.00 65.06 174 ALA A CA 1
ATOM 1335 C C . ALA A 1 174 ? -36.405 16.168 31.334 1.00 65.06 174 ALA A C 1
ATOM 1337 O O . ALA A 1 174 ? -35.688 15.617 30.497 1.00 65.06 174 ALA A O 1
ATOM 1338 N N . PRO A 1 175 ? -37.378 17.031 30.962 1.00 75.12 175 PRO A N 1
ATOM 1339 C CA . PRO A 1 175 ? -37.706 17.222 29.548 1.00 75.12 175 PRO A CA 1
ATOM 1340 C C . PRO A 1 175 ? -36.603 17.966 28.780 1.00 75.12 175 PRO A C 1
ATOM 1342 O O . PRO A 1 175 ? -36.257 17.561 27.673 1.00 75.12 175 PRO A O 1
ATOM 1345 N N . LEU A 1 176 ? -35.972 18.979 29.388 1.00 78.94 176 LEU A N 1
ATOM 1346 C CA . LEU A 1 176 ? -34.879 19.737 28.763 1.00 78.94 176 LEU A CA 1
ATOM 1347 C C . LEU A 1 176 ? -33.654 18.846 28.499 1.00 78.94 176 LEU A C 1
ATOM 1349 O O . LEU A 1 176 ? -33.063 18.889 27.423 1.00 78.94 176 LEU A O 1
ATOM 1353 N N . LEU A 1 177 ? -33.292 17.996 29.464 1.00 75.00 177 LEU A N 1
ATOM 1354 C CA . LEU A 1 177 ? -32.182 17.048 29.323 1.00 75.00 177 LEU A CA 1
ATOM 1355 C C . LEU A 1 177 ? -32.448 15.989 28.245 1.00 75.00 177 LEU A C 1
ATOM 1357 O O . LEU A 1 177 ? -31.517 15.587 27.547 1.00 75.00 177 LEU A O 1
ATOM 1361 N N . ILE A 1 178 ? -33.695 15.532 28.099 1.00 77.56 178 ILE A N 1
ATOM 1362 C CA . ILE A 1 178 ? -34.087 14.603 27.031 1.00 77.56 178 ILE A CA 1
ATOM 1363 C C . ILE A 1 178 ? -34.007 15.297 25.664 1.00 77.56 178 ILE A C 1
ATOM 1365 O O . ILE A 1 178 ? -33.444 14.720 24.731 1.00 77.56 178 ILE A O 1
ATOM 1369 N N . ALA A 1 179 ? -34.489 16.539 25.553 1.00 78.62 179 ALA A N 1
ATOM 1370 C CA . ALA A 1 179 ? -34.404 17.328 24.325 1.00 78.62 179 ALA A CA 1
ATOM 1371 C C . ALA A 1 179 ? -32.945 17.578 23.905 1.00 78.62 179 ALA A C 1
ATOM 1373 O O . ALA A 1 179 ? -32.576 17.287 22.769 1.00 78.62 179 ALA A O 1
ATOM 1374 N N . LEU A 1 180 ? -32.083 17.999 24.839 1.00 72.88 180 LEU A N 1
ATOM 1375 C CA . LEU A 1 180 ? -30.648 18.203 24.595 1.00 72.88 180 LEU A CA 1
ATOM 1376 C C . LEU A 1 180 ? -29.939 16.923 24.138 1.00 72.88 180 LEU A C 1
ATOM 1378 O O . LEU A 1 180 ? -29.135 16.961 23.211 1.00 72.88 180 LEU A O 1
ATOM 1382 N N . ARG A 1 181 ? -30.250 15.774 24.751 1.00 72.38 181 ARG A N 1
ATOM 1383 C CA . ARG A 1 181 ? -29.685 14.476 24.341 1.00 72.38 181 ARG A CA 1
ATOM 1384 C C . ARG A 1 181 ? -30.139 14.068 22.946 1.00 72.38 181 ARG A C 1
ATOM 1386 O O . ARG A 1 181 ? -29.326 13.594 22.161 1.00 72.38 181 ARG A O 1
ATOM 1393 N N . SER A 1 182 ? -31.416 14.271 22.639 1.00 74.00 182 SER A N 1
ATOM 1394 C CA . SER A 1 182 ? -31.978 13.961 21.321 1.00 74.00 182 SER A CA 1
ATOM 1395 C C . SER A 1 182 ? -31.354 14.850 20.244 1.00 74.00 182 SER A C 1
ATOM 1397 O O . SER A 1 182 ? -30.939 14.355 19.201 1.00 74.00 182 SER A O 1
ATOM 1399 N N . MET A 1 183 ? -31.182 16.143 20.538 1.00 78.94 183 MET A N 1
ATOM 1400 C CA . MET A 1 183 ? -30.503 17.092 19.657 1.00 78.94 183 MET A CA 1
ATOM 1401 C C . MET A 1 183 ? -29.031 16.724 19.443 1.00 78.94 183 MET A C 1
ATOM 1403 O O . MET A 1 183 ? -28.557 16.758 18.313 1.00 78.94 183 MET A O 1
ATOM 1407 N N . ALA A 1 184 ? -28.317 16.299 20.490 1.00 69.19 184 ALA A N 1
ATOM 1408 C CA . ALA A 1 184 ? -26.937 15.834 20.363 1.00 69.19 184 ALA A CA 1
ATOM 1409 C C . ALA A 1 184 ? -26.823 14.587 19.466 1.00 69.19 184 ALA A C 1
ATOM 1411 O O . ALA A 1 184 ? -25.923 14.515 18.630 1.00 69.19 184 ALA A O 1
ATOM 1412 N N . ILE A 1 185 ? -27.750 13.630 19.592 1.00 72.19 185 ILE A N 1
ATOM 1413 C CA . ILE A 1 185 ? -27.802 12.440 18.725 1.00 72.19 185 ILE A CA 1
ATOM 1414 C C . ILE A 1 185 ? -28.056 12.848 17.268 1.00 72.19 185 ILE A C 1
ATOM 1416 O O . ILE A 1 185 ? -27.331 12.403 16.381 1.00 72.19 185 ILE A O 1
ATOM 1420 N N . LEU A 1 186 ? -29.033 13.728 17.023 1.00 75.50 186 LEU A N 1
ATOM 1421 C CA . LEU A 1 186 ? -29.355 14.220 15.680 1.00 75.50 186 LEU A CA 1
ATOM 1422 C C . LEU A 1 186 ? -28.187 14.982 15.044 1.00 75.50 186 LEU A C 1
ATOM 1424 O O . LEU A 1 186 ? -27.862 14.728 13.888 1.00 75.50 186 LEU A O 1
ATOM 1428 N N . LEU A 1 187 ? -27.516 15.857 15.797 1.00 73.56 187 LEU A N 1
ATOM 1429 C CA . LEU A 1 187 ? -26.331 16.577 15.323 1.00 73.56 187 LEU A CA 1
ATOM 1430 C C . LEU A 1 187 ? -25.182 15.623 14.995 1.00 73.56 187 LEU A C 1
ATOM 1432 O O . LEU A 1 187 ? -24.512 15.801 13.983 1.00 73.56 187 LEU A O 1
ATOM 1436 N N . THR A 1 188 ? -24.980 14.589 15.813 1.00 68.50 188 THR A N 1
ATOM 1437 C CA . THR A 1 188 ? -23.929 13.588 15.580 1.00 68.50 188 THR A CA 1
ATOM 1438 C C . THR A 1 188 ? -24.222 12.765 14.324 1.00 68.50 188 THR A C 1
ATOM 1440 O O . THR A 1 188 ? -23.330 12.563 13.505 1.00 68.50 188 THR A O 1
ATOM 1443 N N . LEU A 1 189 ? -25.474 12.336 14.130 1.00 72.25 189 LEU A N 1
ATOM 1444 C CA . LEU A 1 189 ? -25.905 11.632 12.917 1.00 72.25 189 LEU A CA 1
ATOM 1445 C C . LEU A 1 189 ? -25.801 12.521 11.673 1.00 72.25 189 LEU A C 1
ATOM 1447 O O . LEU A 1 189 ? -25.294 12.073 10.648 1.00 72.25 189 LEU A O 1
ATOM 1451 N N . GLY A 1 190 ? -26.225 13.784 11.773 1.00 78.31 190 GLY A N 1
ATOM 1452 C CA . GLY A 1 190 ? -26.116 14.765 10.695 1.00 78.31 190 GLY A CA 1
ATOM 1453 C C . GLY A 1 190 ? -24.664 15.038 10.307 1.00 78.31 190 GLY A C 1
ATOM 1454 O O . GLY A 1 190 ? -24.334 15.010 9.125 1.00 78.31 190 GLY A O 1
ATOM 1455 N N . ALA A 1 191 ? -23.776 15.216 11.288 1.00 71.00 191 ALA A N 1
ATOM 1456 C CA . ALA A 1 191 ? -22.345 15.378 11.052 1.00 71.00 191 ALA A CA 1
ATOM 1457 C C . ALA A 1 191 ? -21.725 14.123 10.420 1.00 71.00 191 ALA A C 1
ATOM 1459 O O . ALA A 1 191 ? -20.969 14.238 9.460 1.00 71.00 191 ALA A O 1
ATOM 1460 N N . ALA A 1 192 ? -22.074 12.924 10.898 1.00 66.56 192 ALA A N 1
ATOM 1461 C CA . ALA A 1 192 ? -21.595 11.671 10.316 1.00 66.56 192 ALA A CA 1
ATOM 1462 C C . ALA A 1 192 ? -22.045 11.513 8.855 1.00 66.56 192 ALA A C 1
ATOM 1464 O O . ALA A 1 192 ? -21.230 11.186 7.994 1.00 66.56 192 ALA A O 1
ATOM 1465 N N . PHE A 1 193 ? -23.314 11.804 8.555 1.00 74.88 193 PHE A N 1
ATOM 1466 C CA . PHE A 1 193 ? -23.830 11.774 7.188 1.00 74.88 193 PHE A CA 1
ATOM 1467 C C . PHE A 1 193 ? -23.152 12.824 6.303 1.00 74.88 193 PHE A C 1
ATOM 1469 O O . PHE A 1 193 ? -22.758 12.511 5.185 1.00 74.88 193 PHE A O 1
ATOM 1476 N N . ALA A 1 194 ? -22.945 14.041 6.814 1.00 75.88 194 ALA A N 1
ATOM 1477 C CA . ALA A 1 194 ? -22.232 15.099 6.105 1.00 75.88 194 ALA A CA 1
ATOM 1478 C C . ALA A 1 194 ? -20.776 14.713 5.807 1.00 75.88 194 ALA A C 1
ATOM 1480 O O . ALA A 1 194 ? -20.306 14.956 4.700 1.00 75.88 194 ALA A O 1
ATOM 1481 N N . ILE A 1 195 ? -20.078 14.064 6.746 1.00 72.06 195 ILE A N 1
ATOM 1482 C CA . ILE A 1 195 ? -18.718 13.548 6.537 1.00 72.06 195 ILE A CA 1
ATOM 1483 C C . ILE A 1 195 ? -18.724 12.450 5.471 1.00 72.06 195 ILE A C 1
ATOM 1485 O O . ILE A 1 195 ? -17.926 12.515 4.542 1.00 72.06 195 ILE A O 1
ATOM 1489 N N . ILE A 1 196 ? -19.629 11.469 5.559 1.00 70.31 196 ILE A N 1
ATOM 1490 C CA . ILE A 1 196 ? -19.733 10.391 4.562 1.00 70.31 196 ILE A CA 1
ATOM 1491 C C . ILE A 1 196 ? -20.038 10.971 3.179 1.00 70.31 196 ILE A C 1
ATOM 1493 O O . ILE A 1 196 ? -19.379 10.610 2.205 1.00 70.31 196 ILE A O 1
ATOM 1497 N N . PHE A 1 197 ? -20.995 11.895 3.089 1.00 78.62 197 PHE A N 1
ATOM 1498 C CA . PHE A 1 197 ? -21.343 12.586 1.853 1.00 78.62 197 PHE A CA 1
ATOM 1499 C C . PHE A 1 197 ? -20.156 13.383 1.305 1.00 78.62 197 PHE A C 1
ATOM 1501 O O . PHE A 1 197 ? -19.839 13.274 0.127 1.00 78.62 197 PHE A O 1
ATOM 1508 N N . ALA A 1 198 ? -19.449 14.136 2.151 1.00 73.25 198 ALA A N 1
ATOM 1509 C CA . ALA A 1 198 ? -18.289 14.910 1.734 1.00 73.25 198 ALA A CA 1
ATOM 1510 C C . ALA A 1 198 ? -17.147 14.007 1.247 1.00 73.25 198 ALA A C 1
ATOM 1512 O O . ALA A 1 198 ? -16.580 14.262 0.191 1.00 73.25 198 ALA A O 1
ATOM 1513 N N . VAL A 1 199 ? -16.839 12.923 1.962 1.00 71.75 199 VAL A N 1
ATOM 1514 C CA . VAL A 1 199 ? -15.785 11.975 1.573 1.00 71.75 199 VAL A CA 1
ATOM 1515 C C . VAL A 1 199 ? -16.148 11.249 0.282 1.00 71.75 199 VAL A C 1
ATOM 1517 O O . VAL A 1 199 ? -15.297 11.122 -0.584 1.00 71.75 199 VAL A O 1
ATOM 1520 N N . THR A 1 200 ? -17.397 10.812 0.111 1.00 70.94 200 THR A N 1
ATOM 1521 C CA . THR A 1 200 ? -17.831 10.133 -1.124 1.00 70.94 200 THR A CA 1
ATOM 1522 C C . THR A 1 200 ? -17.927 11.084 -2.315 1.00 70.94 200 THR A C 1
ATOM 1524 O O . THR A 1 200 ? -17.572 10.712 -3.430 1.00 70.94 200 THR A O 1
ATOM 1527 N N . ARG A 1 201 ? -18.371 12.328 -2.106 1.00 80.50 201 ARG A N 1
ATOM 1528 C CA . ARG A 1 201 ? -18.523 13.324 -3.176 1.00 80.50 201 ARG A CA 1
ATOM 1529 C C . ARG A 1 201 ? -17.200 13.967 -3.583 1.00 80.50 201 ARG A C 1
ATOM 1531 O O . ARG A 1 201 ? -16.999 14.239 -4.765 1.00 80.50 201 ARG A O 1
ATOM 1538 N N . TYR A 1 202 ? -16.327 14.227 -2.616 1.00 80.12 202 TYR A N 1
ATOM 1539 C CA . TYR A 1 202 ? -15.064 14.946 -2.791 1.00 80.12 202 TYR A CA 1
ATOM 1540 C C . TYR A 1 202 ? -13.851 14.049 -2.558 1.00 80.12 202 TYR A C 1
ATOM 1542 O O . TYR A 1 202 ? -12.776 14.547 -2.239 1.00 80.12 202 TYR A O 1
ATOM 1550 N N . GLU A 1 203 ? -13.997 12.740 -2.742 1.00 69.25 203 GLU A N 1
ATOM 1551 C CA . GLU A 1 203 ? -12.955 11.748 -2.476 1.00 69.25 203 GLU A CA 1
ATOM 1552 C C . GLU A 1 203 ? -11.608 12.126 -3.098 1.00 69.25 203 GLU A C 1
ATOM 1554 O O . GLU A 1 203 ? -10.587 12.162 -2.417 1.00 69.25 203 GLU A O 1
ATOM 1559 N N . ASN A 1 204 ? -11.619 12.510 -4.376 1.00 63.94 204 ASN A N 1
ATOM 1560 C CA . ASN A 1 204 ? -10.417 12.932 -5.089 1.00 63.94 204 ASN A CA 1
ATOM 1561 C C . ASN A 1 204 ? -9.771 14.163 -4.437 1.00 63.94 204 ASN A C 1
ATOM 1563 O O . ASN A 1 204 ? -8.551 14.258 -4.362 1.00 63.94 204 ASN A O 1
ATOM 1567 N N . GLN A 1 205 ? -10.570 15.103 -3.928 1.00 75.50 205 GLN A N 1
ATOM 1568 C CA . GLN A 1 205 ? -10.063 16.308 -3.270 1.00 75.50 205 GLN A CA 1
ATOM 1569 C C . GLN A 1 205 ? -9.528 16.009 -1.870 1.00 75.50 205 GLN A C 1
ATOM 1571 O O . GLN A 1 205 ? -8.483 16.543 -1.516 1.00 75.50 205 GLN A O 1
ATOM 1576 N N . VAL A 1 206 ? -10.204 15.144 -1.104 1.00 68.31 206 VAL A N 1
ATOM 1577 C CA . VAL A 1 206 ? -9.763 14.704 0.229 1.00 68.31 206 VAL A CA 1
ATOM 1578 C C . VAL A 1 206 ? -8.455 13.924 0.120 1.00 68.31 206 VAL A C 1
ATOM 1580 O O . VAL A 1 206 ? -7.519 14.217 0.857 1.00 68.31 206 VAL A O 1
ATOM 1583 N N . THR A 1 207 ? -8.346 13.009 -0.846 1.00 65.62 207 THR A N 1
ATOM 1584 C CA . THR A 1 207 ? -7.101 12.288 -1.143 1.00 65.62 207 THR A CA 1
ATOM 1585 C C . THR A 1 207 ? -6.008 13.256 -1.585 1.00 65.62 207 THR A C 1
ATOM 1587 O O . THR A 1 207 ? -4.913 13.221 -1.037 1.00 65.62 207 THR A O 1
ATOM 1590 N N . ASN A 1 208 ? -6.301 14.196 -2.488 1.00 65.56 208 ASN A N 1
ATOM 1591 C CA . ASN A 1 208 ? -5.333 15.217 -2.901 1.00 65.56 208 ASN A CA 1
ATOM 1592 C C . ASN A 1 208 ? -4.889 16.114 -1.736 1.00 65.56 208 ASN A C 1
ATOM 1594 O O . ASN A 1 208 ? -3.725 16.495 -1.668 1.00 65.56 208 ASN A O 1
ATOM 1598 N N . TRP A 1 209 ? -5.788 16.465 -0.815 1.00 72.62 209 TRP A N 1
ATOM 1599 C CA . TRP A 1 209 ? -5.445 17.188 0.409 1.00 72.62 209 TRP A CA 1
ATOM 1600 C C . TRP A 1 209 ? -4.553 16.343 1.313 1.00 72.62 209 TRP A C 1
ATOM 1602 O O . TRP A 1 209 ? -3.495 16.816 1.716 1.00 72.62 209 TRP A O 1
ATOM 1612 N N . ALA A 1 210 ? -4.926 15.091 1.580 1.00 64.75 210 ALA A N 1
ATOM 1613 C CA . ALA A 1 210 ? -4.122 14.170 2.376 1.00 64.75 210 ALA A CA 1
ATOM 1614 C C . ALA A 1 210 ? -2.716 14.005 1.782 1.00 64.75 210 ALA A C 1
ATOM 1616 O O . ALA A 1 210 ? -1.739 14.165 2.502 1.00 64.75 210 ALA A O 1
ATOM 1617 N N . MET A 1 211 ? -2.601 13.826 0.465 1.00 57.22 211 MET A N 1
ATOM 1618 C CA . MET A 1 211 ? -1.322 13.760 -0.251 1.00 57.22 211 MET A CA 1
ATOM 1619 C C . MET A 1 211 ? -0.527 15.076 -0.196 1.00 57.22 211 MET A C 1
ATOM 1621 O O . MET A 1 211 ? 0.697 15.054 -0.217 1.00 57.22 211 MET A O 1
ATOM 1625 N N . LYS A 1 212 ? -1.188 16.240 -0.101 1.00 68.44 212 LYS A N 1
ATOM 1626 C CA . LYS A 1 212 ? -0.511 17.537 0.096 1.00 68.44 212 LYS A CA 1
ATOM 1627 C C . LYS A 1 212 ? 0.028 17.714 1.518 1.00 68.44 212 LYS A C 1
ATOM 1629 O O . LYS A 1 212 ? 1.071 18.344 1.693 1.00 68.44 212 LYS A O 1
ATOM 1634 N N . PHE A 1 213 ? -0.685 17.208 2.527 1.00 67.75 213 PHE A N 1
ATOM 1635 C CA . PHE A 1 213 ? -0.283 17.300 3.938 1.00 67.75 213 PHE A CA 1
ATOM 1636 C C . PHE A 1 213 ? 0.731 16.227 4.332 1.00 67.75 213 PHE A C 1
ATOM 1638 O O . PHE A 1 213 ? 1.655 16.507 5.095 1.00 67.75 213 PHE A O 1
ATOM 1645 N N . VAL A 1 214 ? 0.610 15.031 3.761 1.00 58.62 214 VAL A N 1
ATOM 1646 C CA . VAL A 1 214 ? 1.642 13.996 3.768 1.00 58.62 214 VAL A CA 1
ATOM 1647 C C . VAL A 1 214 ? 2.657 14.391 2.704 1.00 58.62 214 VAL A C 1
ATOM 1649 O O . VAL A 1 214 ? 2.738 13.789 1.639 1.00 58.62 214 VAL A O 1
ATOM 1652 N N . LYS A 1 215 ? 3.394 15.480 2.956 1.00 48.78 215 LYS A N 1
ATOM 1653 C CA . LYS A 1 215 ? 4.509 15.844 2.087 1.00 48.78 215 LYS A CA 1
ATOM 1654 C C . LYS A 1 215 ? 5.389 14.599 1.941 1.00 48.78 215 LYS A C 1
ATOM 1656 O O . LYS A 1 215 ? 5.796 14.047 2.970 1.00 48.78 215 LYS A O 1
ATOM 1661 N N . PRO A 1 216 ? 5.702 14.170 0.709 1.00 46.22 216 PRO A N 1
ATOM 1662 C CA . PRO A 1 216 ? 6.785 13.230 0.514 1.00 46.22 216 PRO A CA 1
ATOM 1663 C C . PRO A 1 216 ? 8.006 13.791 1.252 1.00 46.22 216 PRO A C 1
ATOM 1665 O O . PRO A 1 216 ? 8.225 15.011 1.235 1.00 46.22 216 PRO A O 1
ATOM 1668 N N . ARG A 1 217 ? 8.763 12.938 1.957 1.00 44.69 217 ARG A N 1
ATOM 1669 C CA . ARG A 1 217 ? 10.041 13.357 2.557 1.00 44.69 217 ARG A CA 1
ATOM 1670 C C . ARG A 1 217 ? 10.812 14.162 1.500 1.00 44.69 217 ARG A C 1
ATOM 1672 O O . ARG A 1 217 ? 10.767 13.766 0.333 1.00 44.69 217 ARG A O 1
ATOM 1679 N N . PRO A 1 218 ? 11.492 15.268 1.853 1.00 40.00 218 PRO A N 1
ATOM 1680 C CA . PRO A 1 218 ? 12.335 15.983 0.900 1.00 40.00 218 PRO A CA 1
ATOM 1681 C C . PRO A 1 218 ? 13.350 14.976 0.337 1.00 40.00 218 PRO A C 1
ATOM 1683 O O . PRO A 1 218 ? 14.248 14.555 1.057 1.00 40.00 218 PRO A O 1
ATOM 1686 N N . GLY A 1 219 ? 13.113 14.486 -0.883 1.00 48.12 219 GLY A N 1
ATOM 1687 C CA . GLY A 1 219 ? 13.821 13.335 -1.452 1.00 48.12 219 GLY A CA 1
ATOM 1688 C C . GLY A 1 219 ? 12.958 12.433 -2.341 1.00 48.12 219 GLY A C 1
ATOM 1689 O O . GLY A 1 219 ? 13.417 12.055 -3.407 1.00 48.12 219 GLY A O 1
ATOM 1690 N N . SER A 1 220 ? 11.697 12.153 -1.989 1.00 42.72 220 SER A N 1
ATOM 1691 C CA . SER A 1 220 ? 10.804 11.342 -2.838 1.00 42.72 220 SER A CA 1
ATOM 1692 C C . SER A 1 220 ? 9.907 12.251 -3.678 1.00 42.72 220 SER A C 1
ATOM 1694 O O . SER A 1 220 ? 8.709 12.400 -3.420 1.00 42.72 220 SER A O 1
ATOM 1696 N N . ARG A 1 221 ? 10.498 12.946 -4.653 1.00 49.06 221 ARG A N 1
ATOM 1697 C CA . ARG A 1 221 ? 9.682 13.540 -5.720 1.00 49.06 221 ARG A CA 1
ATOM 1698 C C . ARG A 1 221 ? 8.990 12.375 -6.443 1.00 49.06 221 ARG A C 1
ATOM 1700 O O . ARG A 1 221 ? 9.641 11.347 -6.603 1.00 49.06 221 ARG A O 1
ATOM 1707 N N . PRO A 1 222 ? 7.707 12.481 -6.840 1.00 51.78 222 PRO A N 1
ATOM 1708 C CA . PRO A 1 222 ? 7.183 11.555 -7.839 1.00 51.78 222 PRO A CA 1
ATOM 1709 C C . PRO A 1 222 ? 8.178 11.590 -8.998 1.00 51.78 222 PRO A C 1
ATOM 1711 O O . PRO A 1 222 ? 8.468 12.673 -9.504 1.00 51.78 222 PRO A O 1
ATOM 1714 N N . GLU A 1 223 ? 8.812 10.458 -9.289 1.00 55.97 223 GLU A N 1
ATOM 1715 C CA . GLU A 1 223 ? 9.852 10.378 -10.309 1.00 55.97 223 GLU A CA 1
ATOM 1716 C C . GLU A 1 223 ? 9.203 10.716 -11.646 1.00 55.97 223 GLU A C 1
ATOM 1718 O O . GLU A 1 223 ? 8.476 9.918 -12.228 1.00 55.97 223 GLU A O 1
ATOM 1723 N N . ILE A 1 224 ? 9.385 11.953 -12.097 1.00 60.78 224 ILE A N 1
ATOM 1724 C CA . ILE A 1 224 ? 8.946 12.380 -13.416 1.00 60.78 224 ILE A CA 1
ATOM 1725 C C . ILE A 1 224 ? 9.988 11.832 -14.388 1.00 60.78 224 ILE A C 1
ATOM 1727 O O . ILE A 1 224 ? 11.070 12.395 -14.527 1.00 60.78 224 ILE A O 1
ATOM 1731 N N . GLY A 1 225 ? 9.686 10.683 -14.992 1.00 66.38 225 GLY A N 1
ATOM 1732 C CA . GLY A 1 225 ? 10.603 9.981 -15.883 1.00 66.38 225 GLY A CA 1
ATOM 1733 C C . GLY A 1 225 ? 10.233 8.517 -16.109 1.00 66.38 225 GLY A C 1
ATOM 1734 O O . GLY A 1 225 ? 9.092 8.104 -15.900 1.00 66.38 225 GLY A O 1
ATOM 1735 N N . PHE A 1 226 ? 11.204 7.734 -16.580 1.00 69.19 226 PHE A N 1
ATOM 1736 C CA . PHE A 1 226 ? 11.020 6.321 -16.901 1.00 69.19 226 PHE A CA 1
ATOM 1737 C C . PHE A 1 226 ? 10.930 5.475 -15.630 1.00 69.19 226 PHE A C 1
ATOM 1739 O O . PHE A 1 226 ? 11.871 5.432 -14.844 1.00 69.19 226 PHE A O 1
ATOM 1746 N N . ASN A 1 227 ? 9.827 4.743 -15.462 1.00 70.81 227 ASN A N 1
ATOM 1747 C CA . ASN A 1 227 ? 9.752 3.701 -14.446 1.00 70.81 227 ASN A CA 1
ATOM 1748 C C . ASN A 1 227 ? 10.374 2.411 -14.999 1.00 70.81 227 ASN A C 1
ATOM 1750 O O . ASN A 1 227 ? 9.799 1.759 -15.873 1.00 70.81 227 ASN A O 1
ATOM 1754 N N . ALA A 1 228 ? 11.534 2.031 -14.468 1.00 68.88 228 ALA A N 1
ATOM 1755 C CA . ALA A 1 228 ? 12.241 0.807 -14.843 1.00 68.88 228 ALA A CA 1
ATOM 1756 C C . ALA A 1 228 ? 11.607 -0.485 -14.280 1.00 68.88 228 ALA A C 1
ATOM 1758 O O . ALA A 1 228 ? 12.140 -1.568 -14.503 1.00 68.88 228 ALA A O 1
ATOM 1759 N N . SER A 1 229 ? 10.476 -0.378 -13.576 1.00 71.00 229 SER A N 1
ATOM 1760 C CA . SER A 1 229 ? 9.733 -1.487 -12.965 1.00 71.00 229 SER A CA 1
ATOM 1761 C C . SER A 1 229 ? 8.212 -1.313 -13.146 1.00 71.00 229 SER A C 1
ATOM 1763 O O . SER A 1 229 ? 7.477 -1.124 -12.167 1.00 71.00 229 SER A O 1
AT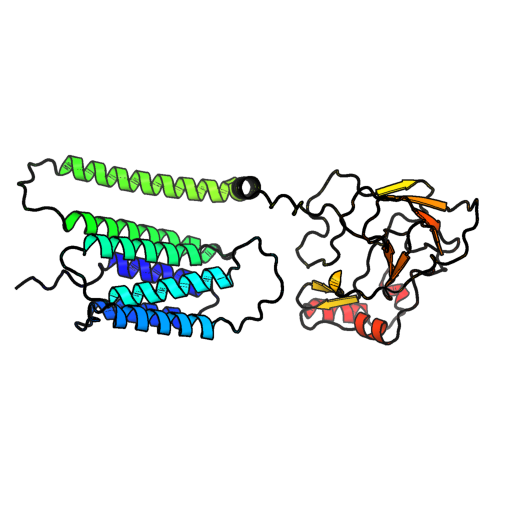OM 1765 N N . PRO A 1 230 ? 7.687 -1.336 -14.386 1.00 68.94 230 PRO A N 1
ATOM 1766 C CA . PRO A 1 230 ? 6.277 -1.093 -14.627 1.00 68.94 230 PRO A CA 1
ATOM 1767 C C . PRO A 1 230 ? 5.427 -2.269 -14.132 1.00 68.94 230 PRO A C 1
ATOM 1769 O O . PRO A 1 230 ? 5.691 -3.443 -14.406 1.00 68.94 230 PRO A O 1
ATOM 1772 N N . ARG A 1 231 ? 4.348 -1.938 -13.419 1.00 68.44 231 ARG A N 1
ATOM 1773 C CA . ARG A 1 231 ? 3.324 -2.886 -12.965 1.00 68.44 231 ARG A CA 1
ATOM 1774 C C . ARG A 1 231 ? 2.054 -2.672 -13.768 1.00 68.44 231 ARG A C 1
ATOM 1776 O O . ARG A 1 231 ? 1.676 -1.529 -14.023 1.00 68.44 231 ARG A O 1
ATOM 1783 N N . LEU A 1 232 ? 1.354 -3.748 -14.130 1.00 58.97 232 LEU A N 1
ATOM 1784 C CA . LEU A 1 232 ? 0.023 -3.608 -14.728 1.00 58.97 232 LEU A CA 1
ATOM 1785 C C . LEU A 1 232 ? -0.858 -2.859 -13.714 1.00 58.97 232 LEU A C 1
ATOM 1787 O O . LEU A 1 232 ? -0.928 -3.289 -12.567 1.00 58.97 232 LEU A O 1
ATOM 1791 N N . THR A 1 233 ? -1.497 -1.754 -14.122 1.00 54.03 233 THR A N 1
ATOM 1792 C CA . THR A 1 233 ? -2.240 -0.742 -13.316 1.00 54.03 233 THR A CA 1
ATOM 1793 C C . THR A 1 233 ? -1.438 0.429 -12.738 1.00 54.03 233 THR A C 1
ATOM 1795 O O . THR A 1 233 ? -2.044 1.465 -12.458 1.00 54.03 233 THR A O 1
ATOM 1798 N N . ALA A 1 234 ? -0.109 0.341 -12.625 1.00 52.41 234 ALA A N 1
ATOM 1799 C CA . ALA A 1 234 ? 0.704 1.537 -12.425 1.00 52.41 234 ALA A CA 1
ATOM 1800 C C . ALA A 1 234 ? 0.765 2.257 -13.773 1.00 52.41 234 ALA A C 1
ATOM 1802 O O . ALA A 1 234 ? 1.177 1.678 -14.776 1.00 52.41 234 ALA A O 1
ATOM 1803 N N . VAL A 1 235 ? 0.268 3.491 -13.825 1.00 49.06 235 VAL A N 1
ATOM 1804 C CA . VAL A 1 235 ? 0.292 4.290 -15.052 1.00 49.06 235 VAL A CA 1
ATOM 1805 C C . VAL A 1 235 ? 1.741 4.322 -15.548 1.00 49.06 235 VAL A C 1
ATOM 1807 O O . VAL A 1 235 ? 2.628 4.719 -14.797 1.00 49.06 235 VAL A O 1
ATOM 1810 N N . PHE A 1 236 ? 1.982 3.897 -16.796 1.00 48.84 236 PHE A N 1
ATOM 1811 C CA . PHE A 1 236 ? 3.309 3.929 -17.441 1.00 48.84 236 PHE A CA 1
ATOM 1812 C C . PHE A 1 236 ? 3.938 5.339 -17.388 1.00 48.84 236 PHE A C 1
ATOM 1814 O O . PHE A 1 236 ? 5.146 5.494 -17.499 1.00 48.84 236 PHE A O 1
ATOM 1821 N N . ASN A 1 237 ? 3.096 6.352 -17.158 1.00 50.53 237 ASN A N 1
ATOM 1822 C CA . ASN A 1 237 ? 3.440 7.728 -16.837 1.00 50.53 237 ASN A CA 1
ATOM 1823 C C . ASN A 1 237 ? 2.952 8.076 -15.412 1.00 50.53 237 ASN A C 1
ATOM 1825 O O . ASN A 1 237 ? 1.737 8.184 -15.212 1.00 50.53 237 ASN A O 1
ATOM 1829 N N . PRO A 1 238 ? 3.825 8.271 -14.410 1.00 52.66 238 PRO A N 1
ATOM 1830 C CA . PRO A 1 238 ? 3.414 8.754 -13.093 1.00 52.66 238 PRO A CA 1
ATOM 1831 C C . PRO A 1 238 ? 2.872 10.189 -13.212 1.00 52.66 238 PRO A C 1
ATOM 1833 O O . PRO A 1 238 ? 3.611 11.157 -13.128 1.00 52.66 238 PRO A O 1
ATOM 1836 N N . ALA A 1 239 ? 1.556 10.307 -13.419 1.00 54.75 239 ALA A N 1
ATOM 1837 C CA . ALA A 1 239 ? 0.823 11.525 -13.775 1.00 54.75 239 ALA A CA 1
ATOM 1838 C C . ALA A 1 239 ? 1.265 12.190 -15.106 1.00 54.75 239 ALA A C 1
ATOM 1840 O O . ALA A 1 239 ? 2.449 12.277 -15.417 1.00 54.75 239 ALA A O 1
ATOM 1841 N N . PRO A 1 240 ? 0.323 12.697 -15.927 1.00 57.72 240 PRO A N 1
ATOM 1842 C CA . PRO A 1 240 ? 0.685 13.547 -17.057 1.00 57.72 240 PRO A CA 1
ATOM 1843 C C . PRO A 1 240 ? 1.456 14.769 -16.536 1.00 57.72 240 PRO A C 1
ATOM 1845 O O . PRO A 1 240 ? 0.913 15.575 -15.778 1.00 57.72 240 PRO A O 1
ATOM 1848 N N . SER A 1 241 ? 2.725 14.880 -16.924 1.00 64.12 241 SER A N 1
ATOM 1849 C CA . SER A 1 241 ? 3.613 15.985 -16.563 1.00 64.12 241 SER A CA 1
ATOM 1850 C C . SER A 1 241 ? 3.917 16.833 -17.796 1.00 64.12 241 SER A C 1
ATOM 1852 O O . SER A 1 241 ? 4.080 16.309 -18.895 1.00 64.12 241 SER A O 1
ATOM 1854 N N . LEU A 1 242 ? 3.986 18.153 -17.610 1.00 74.81 242 LEU A N 1
ATOM 1855 C CA . LEU A 1 242 ? 4.464 19.104 -18.624 1.00 74.81 242 LEU A CA 1
ATOM 1856 C C . LEU A 1 242 ? 5.980 19.337 -18.525 1.00 74.81 242 LEU A C 1
ATOM 1858 O O . LEU A 1 242 ? 6.522 20.197 -19.221 1.00 74.81 242 LEU A O 1
ATOM 1862 N N . GLU A 1 243 ? 6.658 18.626 -17.625 1.00 76.94 243 GLU A N 1
ATOM 1863 C CA . GLU A 1 243 ? 8.100 18.731 -17.470 1.00 76.94 243 GLU A CA 1
ATOM 1864 C C . GLU A 1 243 ? 8.806 18.190 -18.713 1.00 76.94 243 GLU A C 1
ATOM 1866 O O . GLU A 1 243 ? 8.459 17.143 -19.262 1.00 76.94 243 GLU A O 1
ATOM 1871 N N . ARG A 1 244 ? 9.801 18.942 -19.178 1.00 80.19 244 ARG A N 1
ATOM 1872 C CA . ARG A 1 244 ? 10.623 18.532 -20.312 1.00 80.19 244 ARG A CA 1
ATOM 1873 C C . ARG A 1 244 ? 11.556 17.430 -19.832 1.00 80.19 244 ARG A C 1
ATOM 1875 O O . ARG A 1 244 ? 12.309 17.657 -18.896 1.00 80.19 244 ARG A O 1
ATOM 1882 N N . THR A 1 245 ? 11.522 16.272 -20.481 1.00 83.94 245 THR A N 1
ATOM 1883 C CA . THR A 1 245 ? 12.384 15.126 -20.150 1.00 83.94 245 THR A CA 1
ATOM 1884 C C . THR A 1 245 ? 13.599 15.038 -21.067 1.00 83.94 245 THR A C 1
ATOM 1886 O O . THR A 1 245 ? 14.700 14.724 -20.616 1.00 83.94 245 THR A O 1
ATOM 1889 N N . LEU A 1 246 ? 13.410 15.351 -22.351 1.00 89.19 246 LEU A N 1
ATOM 1890 C CA . LEU A 1 246 ? 14.405 15.198 -23.409 1.00 89.19 246 LEU A CA 1
ATOM 1891 C C . LEU A 1 246 ? 14.321 16.367 -24.398 1.00 89.19 246 LEU A C 1
ATOM 1893 O O . LEU A 1 246 ? 13.231 16.847 -24.716 1.00 89.19 246 LEU A O 1
ATOM 1897 N N . LEU A 1 247 ? 15.471 16.790 -24.916 1.00 91.25 247 LEU A N 1
ATOM 1898 C CA . LEU A 1 247 ? 15.600 17.588 -26.134 1.00 91.25 247 LEU A CA 1
ATOM 1899 C C . LEU A 1 247 ? 16.355 16.753 -27.163 1.00 91.25 247 LEU A C 1
ATOM 1901 O O . LEU A 1 247 ? 17.470 16.318 -26.890 1.00 91.25 247 LEU A O 1
ATOM 1905 N N . VAL A 1 248 ? 15.758 16.555 -28.336 1.00 92.62 248 VAL A N 1
ATOM 1906 C CA . VAL A 1 248 ? 16.401 15.876 -29.465 1.00 92.62 248 VAL A CA 1
ATOM 1907 C C . VAL A 1 248 ? 16.629 16.897 -30.569 1.00 92.62 248 VAL A C 1
ATOM 1909 O O . VAL A 1 248 ? 15.674 17.459 -31.103 1.00 92.62 248 VAL A O 1
ATOM 1912 N N . ASN A 1 249 ? 17.894 17.142 -30.898 1.00 92.75 249 ASN A N 1
ATOM 1913 C CA . ASN A 1 249 ? 18.301 18.012 -31.992 1.00 92.75 249 ASN A CA 1
ATOM 1914 C C . ASN A 1 249 ? 18.778 17.151 -33.163 1.00 92.75 249 ASN A C 1
ATOM 1916 O O . ASN A 1 249 ? 19.751 16.415 -33.032 1.00 92.75 249 ASN A O 1
ATOM 1920 N N . GLY A 1 250 ? 18.109 17.256 -34.307 1.00 89.12 250 GLY A N 1
ATOM 1921 C CA . GLY A 1 250 ? 18.435 16.492 -35.510 1.00 89.12 250 GLY A CA 1
ATOM 1922 C C . GLY A 1 250 ? 17.186 15.932 -36.184 1.00 89.12 250 GLY A C 1
ATOM 1923 O O . GLY A 1 250 ? 16.058 16.182 -35.750 1.00 89.12 250 GLY A O 1
ATOM 1924 N N . ARG A 1 251 ? 17.379 15.198 -37.281 1.00 85.56 251 ARG A N 1
ATOM 1925 C CA . ARG A 1 251 ? 16.281 14.568 -38.019 1.00 85.56 251 ARG A CA 1
ATOM 1926 C C . ARG A 1 251 ? 16.055 13.153 -37.497 1.00 85.56 251 ARG A C 1
ATOM 1928 O O . ARG A 1 251 ? 16.747 12.235 -37.913 1.00 85.56 251 ARG A O 1
ATOM 1935 N N . LEU A 1 252 ? 15.061 12.991 -36.629 1.00 81.50 252 LEU A N 1
ATOM 1936 C CA . LEU A 1 252 ? 14.555 11.675 -36.239 1.00 81.50 252 LEU A CA 1
ATOM 1937 C C . LEU A 1 252 ? 13.909 10.995 -37.453 1.00 81.50 252 LEU A C 1
ATOM 1939 O O . LEU A 1 252 ? 12.995 11.562 -38.061 1.00 81.50 252 LEU A O 1
ATOM 1943 N N . THR A 1 253 ? 14.393 9.811 -37.825 1.00 80.06 253 THR A N 1
ATOM 1944 C CA . THR A 1 253 ? 13.755 8.992 -38.867 1.00 80.06 253 THR A CA 1
ATOM 1945 C C . THR A 1 253 ? 12.534 8.251 -38.318 1.00 80.06 253 THR A C 1
ATOM 1947 O O . THR A 1 253 ? 11.544 8.096 -39.034 1.00 80.06 253 THR A O 1
ATOM 1950 N N . GLU A 1 254 ? 12.556 7.904 -37.027 1.00 78.31 254 GLU A N 1
ATOM 1951 C CA . GLU A 1 254 ? 11.458 7.270 -36.304 1.00 78.31 254 GLU A CA 1
ATOM 1952 C C . GLU A 1 254 ? 10.977 8.098 -35.094 1.00 78.31 254 GLU A C 1
ATOM 1954 O O . GLU A 1 254 ? 11.754 8.820 -34.467 1.00 78.31 254 GLU A O 1
ATOM 1959 N N . PRO A 1 255 ? 9.687 8.004 -34.723 1.00 80.69 255 PRO A N 1
ATOM 1960 C CA . PRO A 1 255 ? 9.135 8.763 -33.602 1.00 80.69 255 PRO A CA 1
ATOM 1961 C C . PRO A 1 255 ? 9.326 8.088 -32.232 1.00 80.69 255 PRO A C 1
ATOM 1963 O O . PRO A 1 255 ? 8.894 8.649 -31.224 1.00 80.69 255 PRO A O 1
ATOM 1966 N N . HIS A 1 256 ? 9.914 6.889 -32.169 1.00 84.81 256 HIS A N 1
ATOM 1967 C CA . HIS A 1 256 ? 10.031 6.112 -30.935 1.00 84.81 256 HIS A CA 1
ATOM 1968 C C . HIS A 1 256 ? 11.460 6.144 -30.392 1.00 84.81 256 HIS A C 1
ATOM 1970 O O . HIS A 1 256 ? 12.420 5.940 -31.124 1.00 84.81 256 HIS A O 1
ATOM 1976 N N . LEU A 1 257 ? 11.589 6.358 -29.081 1.00 87.88 257 LEU A N 1
ATOM 1977 C CA . LEU A 1 257 ? 12.847 6.208 -28.355 1.00 87.88 257 LEU A CA 1
ATOM 1978 C C . LEU A 1 257 ? 12.693 5.080 -27.339 1.00 87.88 257 LEU A C 1
ATOM 1980 O O . LEU A 1 257 ? 11.760 5.072 -26.531 1.00 87.88 257 LEU A O 1
ATOM 1984 N N . ARG A 1 258 ? 13.624 4.137 -27.360 1.00 87.38 258 ARG A N 1
ATOM 1985 C CA . ARG A 1 258 ? 13.709 3.030 -26.419 1.00 87.38 258 ARG A CA 1
ATOM 1986 C C . ARG A 1 258 ? 14.702 3.372 -25.319 1.00 87.38 258 ARG A C 1
ATOM 1988 O O . ARG A 1 258 ? 15.871 3.610 -25.587 1.00 87.38 258 ARG A O 1
ATOM 1995 N N . ALA A 1 259 ? 14.236 3.339 -24.076 1.00 87.50 259 ALA A N 1
ATOM 1996 C CA . ALA A 1 259 ? 15.103 3.428 -22.900 1.00 87.50 259 ALA A CA 1
ATOM 1997 C C . ALA A 1 259 ? 15.397 2.044 -22.300 1.00 87.50 259 ALA A C 1
ATOM 1999 O O . ALA A 1 259 ? 16.493 1.787 -21.814 1.00 87.50 259 ALA A O 1
ATOM 2000 N N . VAL A 1 260 ? 14.408 1.145 -22.325 1.00 87.25 260 VAL A N 1
ATOM 2001 C CA . VAL A 1 260 ? 14.460 -0.134 -21.614 1.00 87.25 260 VAL A CA 1
ATOM 2002 C C . VAL A 1 260 ? 13.578 -1.179 -22.295 1.00 87.25 260 VAL A C 1
ATOM 2004 O O . VAL A 1 260 ? 12.589 -0.832 -22.943 1.00 87.25 260 VAL A O 1
ATOM 2007 N N . ALA A 1 261 ? 13.926 -2.454 -22.130 1.00 86.25 261 ALA A N 1
ATOM 2008 C CA . ALA A 1 261 ? 13.112 -3.593 -22.537 1.00 86.25 261 ALA A CA 1
ATOM 2009 C C . ALA A 1 261 ? 12.810 -4.503 -21.337 1.00 86.25 261 ALA A C 1
ATOM 2011 O O . ALA A 1 261 ? 13.611 -4.620 -20.404 1.00 86.25 261 ALA A O 1
ATOM 2012 N N . PHE A 1 262 ? 11.648 -5.153 -21.374 1.00 87.50 262 PHE A N 1
ATOM 2013 C CA . PHE A 1 262 ? 11.219 -6.137 -20.383 1.00 87.50 262 PHE A CA 1
ATOM 2014 C C . PHE A 1 262 ? 11.084 -7.493 -21.062 1.00 87.50 262 PHE A C 1
ATOM 2016 O O . PHE A 1 262 ? 10.534 -7.589 -22.157 1.00 87.50 262 PHE A O 1
ATOM 2023 N N . LEU A 1 263 ? 11.621 -8.521 -20.417 1.00 87.69 263 LEU A N 1
ATOM 2024 C CA . LEU A 1 263 ? 11.776 -9.854 -20.986 1.00 87.69 263 LEU A CA 1
ATOM 2025 C C . LEU A 1 263 ? 10.701 -10.822 -20.507 1.00 87.69 263 LEU A C 1
ATOM 2027 O O . LEU A 1 263 ? 10.324 -11.720 -21.251 1.00 87.69 263 LEU A O 1
ATOM 2031 N N . SER A 1 264 ? 10.217 -10.665 -19.274 1.00 88.12 264 SER A N 1
ATOM 2032 C CA . SER A 1 264 ? 9.209 -11.568 -18.725 1.00 88.12 264 SER A CA 1
ATOM 2033 C C . SER A 1 264 ? 8.168 -10.830 -17.896 1.00 88.12 264 SER A C 1
ATOM 2035 O O . SER A 1 264 ? 8.402 -9.725 -17.397 1.00 88.12 264 SER A O 1
ATOM 2037 N N . TYR A 1 265 ? 7.006 -11.459 -17.769 1.00 87.31 265 TYR A N 1
ATOM 2038 C CA . TYR A 1 265 ? 5.888 -10.971 -16.980 1.00 87.31 265 TYR A CA 1
ATOM 2039 C C . TYR A 1 265 ? 5.537 -12.013 -15.925 1.00 87.31 265 TYR A C 1
ATOM 2041 O O . TYR A 1 265 ? 5.189 -13.137 -16.274 1.00 87.31 265 TYR A O 1
ATOM 2049 N N . SER A 1 266 ? 5.652 -11.660 -14.649 1.00 86.19 266 SER A N 1
ATOM 2050 C CA . SER A 1 266 ? 5.274 -12.527 -13.532 1.00 86.19 266 SER A CA 1
ATOM 2051 C C . SER A 1 266 ? 4.816 -11.693 -12.339 1.00 86.19 266 SER A C 1
ATOM 2053 O O . SER A 1 266 ? 5.218 -10.540 -12.172 1.00 86.19 266 SER A O 1
ATOM 2055 N N . HIS A 1 267 ? 3.948 -12.260 -11.502 1.00 84.69 267 HIS A N 1
ATOM 2056 C CA . HIS A 1 267 ? 3.391 -11.588 -10.325 1.00 84.69 267 HIS A CA 1
ATOM 2057 C C . HIS A 1 267 ? 2.824 -10.187 -10.626 1.00 84.69 267 HIS A C 1
ATOM 2059 O O . HIS A 1 267 ? 2.918 -9.267 -9.811 1.00 84.69 267 HIS A O 1
ATOM 2065 N N . ARG A 1 268 ? 2.213 -10.023 -11.803 1.00 81.94 268 ARG A N 1
ATOM 2066 C CA . ARG A 1 268 ? 1.650 -8.772 -12.332 1.00 81.94 268 ARG A CA 1
ATOM 2067 C C . ARG A 1 268 ? 2.667 -7.661 -12.610 1.00 81.94 268 ARG A C 1
ATOM 2069 O O . ARG A 1 268 ? 2.285 -6.489 -12.727 1.00 81.94 268 ARG A O 1
ATOM 2076 N N . GLN A 1 269 ? 3.939 -8.012 -12.747 1.00 83.56 269 GLN A N 1
ATOM 2077 C CA . GLN A 1 269 ? 5.045 -7.091 -12.965 1.00 83.56 269 GLN A CA 1
ATOM 2078 C C . GLN A 1 269 ? 5.876 -7.510 -14.181 1.00 83.56 269 GLN A C 1
ATOM 2080 O O . GLN A 1 269 ? 6.108 -8.690 -14.430 1.00 83.56 269 GLN A O 1
ATOM 2085 N N . TRP A 1 270 ? 6.334 -6.516 -14.940 1.00 85.75 270 TRP A N 1
ATOM 2086 C CA . TRP A 1 270 ? 7.324 -6.721 -15.992 1.00 85.75 270 TRP A CA 1
ATOM 2087 C C . TRP A 1 270 ? 8.735 -6.692 -15.401 1.00 85.75 270 TRP A C 1
ATOM 2089 O O . TRP A 1 270 ? 9.039 -5.854 -14.551 1.00 85.75 270 TRP A O 1
ATOM 2099 N N . SER A 1 271 ? 9.592 -7.600 -15.857 1.00 86.50 271 SER A N 1
ATOM 2100 C CA . SER A 1 271 ? 10.971 -7.759 -15.384 1.00 86.50 271 SER A CA 1
ATOM 2101 C C . SER A 1 271 ? 11.959 -7.846 -16.565 1.00 86.50 271 SER A C 1
ATOM 2103 O O . SER A 1 271 ? 11.522 -8.118 -17.690 1.00 86.50 271 SER A O 1
ATOM 2105 N N . PRO A 1 272 ? 13.272 -7.611 -16.370 1.00 85.62 272 PRO A N 1
ATOM 2106 C CA . PRO A 1 272 ? 13.937 -7.316 -15.095 1.00 85.62 272 PRO A CA 1
ATOM 2107 C C . PRO A 1 272 ? 13.585 -5.924 -14.550 1.00 85.62 272 PRO A C 1
ATOM 2109 O O . PRO A 1 272 ? 13.280 -5.002 -15.311 1.00 85.62 272 PRO A O 1
ATOM 2112 N N . ASP A 1 273 ? 13.587 -5.782 -13.226 1.00 82.50 273 ASP A N 1
ATOM 2113 C CA . ASP A 1 273 ? 13.534 -4.462 -12.584 1.00 82.50 273 ASP A CA 1
ATOM 2114 C C . ASP A 1 273 ? 14.882 -3.735 -12.737 1.00 82.50 273 ASP A C 1
ATOM 2116 O O . ASP A 1 273 ? 15.879 -4.346 -13.114 1.00 82.50 273 ASP A O 1
ATOM 2120 N N . ALA A 1 274 ? 14.941 -2.430 -12.458 1.00 79.81 274 ALA A N 1
ATOM 2121 C CA . ALA A 1 274 ? 16.199 -1.672 -12.554 1.00 79.81 274 ALA A CA 1
ATOM 2122 C C . ALA A 1 274 ? 17.363 -2.305 -11.765 1.00 79.81 274 ALA A C 1
ATOM 2124 O O . ALA A 1 274 ? 18.493 -2.310 -12.246 1.00 79.81 274 ALA A O 1
ATOM 2125 N N . SER A 1 275 ? 17.093 -2.843 -10.572 1.00 80.56 275 SER A N 1
ATOM 2126 C CA . SER A 1 275 ? 18.105 -3.397 -9.663 1.00 80.56 275 SER A CA 1
ATOM 2127 C C . SER A 1 275 ? 18.665 -4.757 -10.078 1.00 80.56 275 SER A C 1
ATOM 2129 O O . SER A 1 275 ? 19.769 -5.108 -9.672 1.00 80.56 275 SER A O 1
ATOM 2131 N N . SER A 1 276 ? 17.914 -5.532 -10.857 1.00 85.31 276 SER A N 1
ATOM 2132 C CA . SER A 1 276 ? 18.276 -6.886 -11.295 1.00 85.31 276 SER A CA 1
ATOM 2133 C C . SER A 1 276 ? 18.956 -6.912 -12.661 1.00 85.31 276 SER A C 1
ATOM 2135 O O . SER A 1 276 ? 19.390 -7.973 -13.110 1.00 85.31 276 SER A O 1
ATOM 2137 N N . ARG A 1 277 ? 19.073 -5.757 -13.324 1.00 87.44 277 ARG A N 1
ATOM 2138 C CA . ARG A 1 277 ? 19.750 -5.636 -14.617 1.00 87.44 277 ARG A CA 1
ATOM 2139 C C . ARG A 1 277 ? 21.259 -5.745 -14.445 1.00 87.44 277 ARG A C 1
ATOM 2141 O O . ARG A 1 277 ? 21.868 -5.026 -13.653 1.00 87.44 277 ARG A O 1
ATOM 2148 N N . ALA A 1 278 ? 21.856 -6.635 -15.228 1.00 90.00 278 ALA A N 1
ATOM 2149 C CA . ALA A 1 278 ? 23.298 -6.753 -15.352 1.00 90.00 278 ALA A CA 1
ATOM 2150 C C . ALA A 1 278 ? 23.769 -5.901 -16.532 1.00 90.00 278 ALA A C 1
ATOM 2152 O O . ALA A 1 278 ? 23.318 -6.081 -17.662 1.00 90.00 278 ALA A O 1
ATOM 2153 N N . TYR A 1 279 ? 24.680 -4.978 -16.251 1.00 91.06 279 TYR A N 1
ATOM 2154 C CA . TYR A 1 279 ? 25.263 -4.093 -17.245 1.00 91.06 279 TYR A CA 1
ATOM 2155 C C . TYR A 1 279 ? 26.745 -4.408 -17.421 1.00 91.06 279 TYR A C 1
ATOM 2157 O O . TYR A 1 279 ? 27.463 -4.638 -16.446 1.00 91.06 279 TYR A O 1
ATOM 2165 N N . THR A 1 280 ? 27.199 -4.400 -18.668 1.00 92.38 280 THR A N 1
ATOM 2166 C CA . THR A 1 280 ? 28.603 -4.567 -19.049 1.00 92.38 280 THR A CA 1
ATOM 2167 C C . THR A 1 280 ? 29.092 -3.326 -19.776 1.00 92.38 280 THR A C 1
ATOM 2169 O O . THR A 1 280 ? 28.326 -2.726 -20.529 1.00 92.38 280 THR A O 1
ATOM 2172 N N . SER A 1 281 ? 30.360 -2.964 -19.581 1.00 92.56 281 SER A N 1
ATOM 2173 C CA . SER A 1 281 ? 30.966 -1.810 -20.253 1.00 92.56 281 SER A CA 1
ATOM 2174 C C . SER A 1 281 ? 30.820 -1.906 -21.777 1.00 92.56 281 SER A C 1
ATOM 2176 O O . SER A 1 281 ? 30.954 -2.986 -22.358 1.00 92.56 281 SER A O 1
ATOM 2178 N N . PHE A 1 282 ? 30.500 -0.778 -22.407 1.00 89.88 282 PHE A N 1
ATOM 2179 C CA . PHE A 1 282 ? 30.156 -0.676 -23.818 1.00 89.88 282 PHE A CA 1
ATOM 2180 C C . PHE A 1 282 ? 30.866 0.517 -24.466 1.00 89.88 282 PHE A C 1
ATOM 2182 O O . PHE A 1 282 ? 30.728 1.649 -24.017 1.00 89.88 282 PHE A O 1
ATOM 2189 N N . ASP A 1 283 ? 31.562 0.282 -25.579 1.00 87.06 283 ASP A N 1
ATOM 2190 C CA . ASP A 1 283 ? 32.374 1.310 -26.253 1.00 87.06 283 ASP A CA 1
ATOM 2191 C C . ASP A 1 283 ? 31.566 2.263 -27.159 1.00 87.06 283 ASP A C 1
ATOM 2193 O O . ASP A 1 283 ? 32.136 3.034 -27.927 1.00 87.06 283 ASP A O 1
ATOM 2197 N N . GLY A 1 284 ? 30.230 2.211 -27.115 1.00 81.06 284 GLY A N 1
ATOM 2198 C CA . GLY A 1 284 ? 29.372 3.103 -27.903 1.00 81.06 284 GLY A CA 1
ATOM 2199 C C . GLY A 1 284 ? 29.016 2.602 -29.309 1.00 81.06 284 GLY A C 1
ATOM 2200 O O . GLY A 1 284 ? 28.200 3.225 -29.979 1.00 81.06 284 GLY A O 1
ATOM 2201 N N . GLY A 1 285 ? 29.524 1.450 -29.758 1.00 80.94 285 GLY A N 1
ATOM 2202 C CA . GLY A 1 285 ? 29.147 0.845 -31.044 1.00 80.94 285 GLY A CA 1
ATOM 2203 C C . GLY A 1 285 ? 30.134 1.132 -32.177 1.00 80.94 285 GLY A C 1
ATOM 2204 O O . GLY A 1 285 ? 31.340 0.984 -31.996 1.00 80.94 285 GLY A O 1
ATOM 2205 N N . GLU A 1 286 ? 29.632 1.463 -33.373 1.00 75.38 286 GLU A N 1
ATOM 2206 C CA . GLU A 1 286 ? 30.501 1.787 -34.513 1.00 75.38 286 GLU A CA 1
ATOM 2207 C C . GLU A 1 286 ? 31.312 3.077 -34.272 1.00 75.38 286 GLU A C 1
ATOM 2209 O O . GLU A 1 286 ? 30.835 3.996 -33.603 1.00 75.38 286 GLU A O 1
ATOM 2214 N N . PRO A 1 287 ? 32.530 3.191 -34.837 1.00 74.81 287 PRO A N 1
ATOM 2215 C CA . PRO A 1 287 ? 33.321 4.408 -34.723 1.00 74.81 287 PRO A CA 1
ATOM 2216 C C . PRO A 1 287 ? 32.580 5.604 -35.330 1.00 74.81 287 PRO A C 1
ATOM 2218 O O . PRO A 1 287 ? 32.145 5.565 -36.485 1.00 74.81 287 PRO A O 1
ATOM 2221 N N . TRP A 1 288 ? 32.490 6.680 -34.545 1.00 77.19 288 TRP A N 1
ATOM 2222 C CA . TRP A 1 288 ? 31.772 7.902 -34.898 1.00 77.19 288 TRP A CA 1
ATOM 2223 C C . TRP A 1 288 ? 32.255 8.503 -36.219 1.00 77.19 288 TRP A C 1
ATOM 2225 O O . TRP A 1 288 ? 33.443 8.796 -36.402 1.00 77.19 288 TRP A O 1
ATOM 2235 N N . ARG A 1 289 ? 31.317 8.755 -37.135 1.00 73.38 289 ARG A N 1
ATOM 2236 C CA . ARG A 1 289 ? 31.599 9.433 -38.402 1.00 73.38 289 ARG A CA 1
ATOM 2237 C C . ARG A 1 289 ? 31.213 10.899 -38.288 1.00 73.38 289 ARG A C 1
ATOM 2239 O O . ARG A 1 289 ? 30.049 11.268 -38.438 1.00 73.38 289 ARG A O 1
ATOM 2246 N N . ALA A 1 290 ? 32.211 11.748 -38.053 1.00 70.44 290 ALA A N 1
ATOM 2247 C CA . ALA A 1 290 ? 32.015 13.193 -38.025 1.00 70.44 290 ALA A CA 1
ATOM 2248 C C . ALA A 1 290 ? 31.292 13.671 -39.302 1.00 70.44 290 ALA A C 1
ATOM 2250 O O . ALA A 1 290 ? 31.733 13.393 -40.417 1.00 70.44 290 ALA A O 1
ATOM 2251 N N . GLY A 1 291 ? 30.174 14.384 -39.130 1.00 67.50 291 GLY A N 1
ATOM 2252 C CA . GLY A 1 291 ? 29.366 14.902 -40.238 1.00 67.50 291 GLY A CA 1
ATOM 2253 C C . GLY A 1 291 ? 28.335 13.926 -40.814 1.00 67.50 291 GLY A C 1
ATOM 2254 O O . GLY A 1 291 ? 27.855 14.150 -41.926 1.00 67.50 291 GLY A O 1
ATOM 2255 N N . SER A 1 292 ? 27.976 12.854 -40.098 1.00 75.00 292 SER A N 1
ATOM 2256 C CA . SER A 1 292 ? 26.853 12.005 -40.503 1.00 75.00 292 SER A CA 1
ATOM 2257 C C . SER A 1 292 ? 25.559 12.824 -40.592 1.00 75.00 292 SER A C 1
ATOM 2259 O O . SER A 1 292 ? 25.175 13.513 -39.649 1.00 75.00 292 SER A O 1
ATOM 2261 N N . ALA A 1 293 ? 24.867 12.744 -41.732 1.00 74.12 293 ALA A N 1
ATOM 2262 C CA . ALA A 1 293 ? 23.600 13.447 -41.964 1.00 74.12 293 ALA A CA 1
ATOM 2263 C C . ALA A 1 293 ? 22.470 12.999 -41.014 1.00 74.12 293 ALA A C 1
ATOM 2265 O O . ALA A 1 293 ? 21.449 13.677 -40.915 1.00 74.12 293 ALA A O 1
ATOM 2266 N N . ASN A 1 294 ? 22.677 11.876 -40.320 1.00 81.62 294 ASN A N 1
ATOM 2267 C CA . ASN A 1 294 ? 21.733 11.241 -39.408 1.00 81.62 294 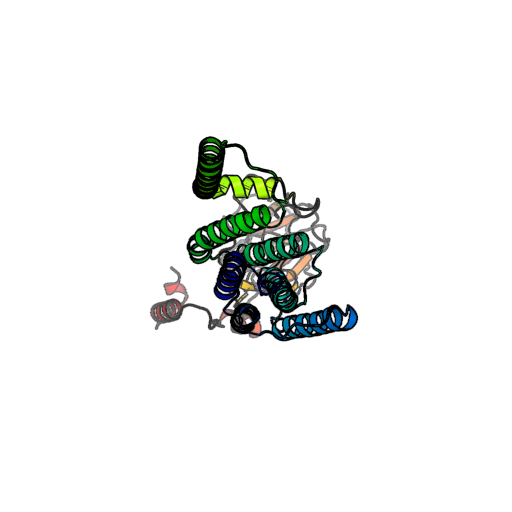ASN A CA 1
ATOM 2268 C C . ASN A 1 294 ? 22.183 11.331 -37.936 1.00 81.62 294 ASN A C 1
ATOM 2270 O O . ASN A 1 294 ? 21.740 10.545 -37.101 1.00 81.62 294 ASN A O 1
ATOM 2274 N N . ALA A 1 295 ? 23.092 12.255 -37.617 1.00 87.12 295 ALA A N 1
ATOM 2275 C CA . ALA A 1 295 ? 23.489 12.512 -36.241 1.00 87.12 295 ALA A CA 1
ATOM 2276 C C . ALA A 1 295 ? 22.354 13.214 -35.473 1.00 87.12 295 ALA A C 1
ATOM 2278 O O . ALA A 1 295 ? 21.831 14.247 -35.903 1.00 87.12 295 ALA A O 1
ATOM 2279 N N . LEU A 1 296 ? 21.998 12.655 -34.321 1.00 91.25 296 LEU A N 1
ATOM 2280 C CA . LEU A 1 296 ? 21.077 13.221 -33.345 1.00 91.25 296 LEU A CA 1
ATOM 2281 C C . LEU A 1 296 ? 21.870 13.628 -32.110 1.00 91.25 296 LEU A C 1
ATOM 2283 O O . LEU A 1 296 ? 22.637 12.826 -31.595 1.00 91.25 296 LEU A O 1
ATOM 2287 N N . SER A 1 297 ? 21.645 14.834 -31.601 1.00 93.06 297 SER A N 1
ATOM 2288 C CA . SER A 1 297 ? 22.171 15.251 -30.302 1.00 93.06 297 SER A CA 1
ATOM 2289 C C . SER A 1 297 ? 21.042 15.247 -29.282 1.00 93.06 297 SER A C 1
ATOM 2291 O O . SER A 1 297 ? 20.04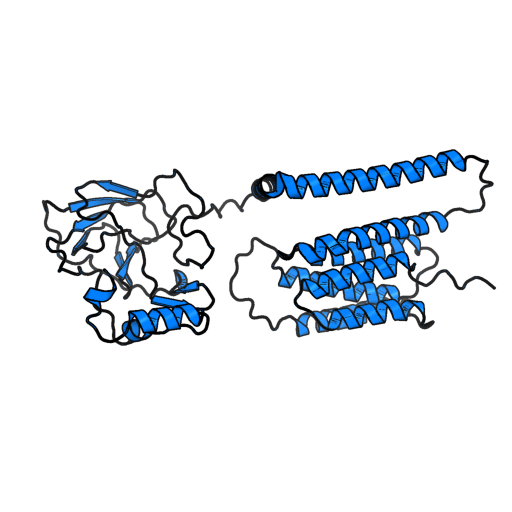7 15.965 -29.442 1.00 93.06 297 SER A O 1
ATOM 2293 N N . ILE A 1 298 ? 21.165 14.411 -28.253 1.00 92.88 298 ILE A N 1
ATOM 2294 C CA . ILE A 1 298 ? 20.136 14.200 -27.238 1.00 92.88 298 ILE A CA 1
ATOM 2295 C C . ILE A 1 298 ? 20.607 14.798 -25.915 1.00 92.88 298 ILE A C 1
ATOM 2297 O O . ILE A 1 298 ? 21.653 14.449 -25.378 1.00 92.88 298 ILE A O 1
ATOM 2301 N N . THR A 1 299 ? 19.806 15.704 -25.359 1.00 92.25 299 THR A N 1
ATOM 2302 C CA . THR A 1 299 ? 20.013 16.275 -24.023 1.00 92.25 299 THR A CA 1
ATOM 2303 C C . THR A 1 299 ? 18.911 15.786 -23.092 1.00 92.25 299 THR A C 1
ATOM 2305 O O . THR A 1 299 ? 17.727 15.998 -23.361 1.00 92.25 299 THR A O 1
ATOM 2308 N N . ARG A 1 300 ? 19.283 15.138 -21.984 1.00 89.31 300 ARG A N 1
ATOM 2309 C CA . ARG A 1 300 ? 18.343 14.789 -20.906 1.00 89.31 300 ARG A CA 1
ATOM 2310 C C . ARG A 1 300 ? 18.088 16.024 -20.044 1.00 89.31 300 ARG A C 1
ATOM 2312 O O . ARG A 1 300 ? 18.965 16.857 -19.892 1.00 89.31 300 ARG A O 1
ATOM 2319 N N . PHE A 1 301 ? 16.902 16.161 -19.469 1.00 86.38 301 PHE A N 1
ATOM 2320 C CA . PHE A 1 301 ? 16.625 17.192 -18.453 1.00 86.38 301 PHE A CA 1
ATOM 2321 C C . PHE A 1 301 ? 16.257 16.591 -17.096 1.00 86.38 301 PHE A C 1
ATOM 2323 O O . PHE A 1 301 ? 16.254 17.293 -16.088 1.00 86.38 301 PHE A O 1
ATOM 2330 N N . THR A 1 302 ? 15.983 15.288 -17.066 1.00 81.19 302 THR A N 1
ATOM 2331 C CA . THR A 1 302 ? 15.648 14.528 -15.864 1.00 81.19 302 THR A CA 1
ATOM 2332 C C . THR A 1 302 ? 16.774 13.560 -15.528 1.00 81.19 302 THR A C 1
ATOM 2334 O O . THR A 1 302 ? 17.288 12.878 -16.411 1.00 81.19 302 THR A O 1
ATOM 2337 N N . ASN A 1 303 ? 17.113 13.457 -14.245 1.00 74.19 303 ASN A N 1
ATOM 2338 C CA . ASN A 1 303 ? 18.098 12.515 -13.706 1.00 74.19 303 ASN A CA 1
ATOM 2339 C C . ASN A 1 303 ? 17.439 11.322 -12.992 1.00 74.19 303 ASN A C 1
ATOM 2341 O O . ASN A 1 303 ? 18.053 10.682 -12.146 1.00 74.19 303 ASN A O 1
ATOM 2345 N N . THR A 1 304 ? 16.166 11.053 -13.289 1.00 70.56 304 THR A N 1
ATOM 2346 C CA . THR A 1 304 ? 15.390 9.983 -12.646 1.00 70.56 304 THR A CA 1
ATOM 2347 C C . THR A 1 304 ? 15.853 8.586 -13.047 1.00 70.56 304 THR A C 1
ATOM 2349 O O . THR A 1 304 ? 15.524 7.625 -12.368 1.00 70.56 304 THR A O 1
ATOM 2352 N N . SER A 1 305 ? 16.593 8.463 -14.149 1.00 77.62 305 SER A N 1
ATOM 2353 C CA . SER A 1 305 ? 17.210 7.212 -14.579 1.00 77.62 305 SER A CA 1
ATOM 2354 C C . SER A 1 305 ? 18.578 7.481 -15.197 1.00 77.62 305 SER A C 1
ATOM 2356 O O . SER A 1 305 ? 18.747 8.444 -15.947 1.00 77.62 305 SER A O 1
ATOM 2358 N N . ASP A 1 306 ? 19.522 6.585 -14.943 1.00 86.12 306 ASP A N 1
ATOM 2359 C CA . ASP A 1 306 ? 20.813 6.486 -15.629 1.00 86.12 306 ASP A CA 1
ATOM 2360 C C . ASP A 1 306 ? 20.671 6.023 -17.094 1.00 86.12 306 ASP A C 1
ATOM 2362 O O . ASP A 1 306 ? 21.566 6.265 -17.905 1.00 86.12 306 ASP A O 1
ATOM 2366 N N . LEU A 1 307 ? 19.518 5.450 -17.454 1.00 89.12 307 LEU A N 1
ATOM 2367 C CA . LEU A 1 307 ? 19.159 5.001 -18.801 1.00 89.12 307 LEU A CA 1
ATOM 2368 C C . LEU A 1 307 ? 19.216 6.109 -19.867 1.00 89.12 307 LEU A C 1
ATOM 2370 O O . LEU A 1 307 ? 18.798 7.253 -19.642 1.00 89.12 307 LEU A O 1
ATOM 2374 N N . LEU A 1 308 ? 19.677 5.736 -21.061 1.00 90.88 308 LEU A N 1
ATOM 2375 C CA . LEU A 1 308 ? 19.751 6.577 -22.254 1.00 90.88 308 LEU A CA 1
ATOM 2376 C C . LEU A 1 308 ? 18.620 6.215 -23.234 1.00 90.88 308 LEU A C 1
ATOM 2378 O O . LEU A 1 308 ? 18.579 5.088 -23.727 1.00 90.88 308 LEU A O 1
ATOM 2382 N N . PRO A 1 309 ? 17.687 7.143 -23.522 1.00 91.38 309 PRO A N 1
ATOM 2383 C CA . PRO A 1 309 ? 16.662 6.949 -24.549 1.00 91.38 309 PRO A CA 1
ATOM 2384 C C . PRO A 1 309 ? 17.238 7.049 -25.962 1.00 91.38 309 PRO A C 1
ATOM 2386 O O . PRO A 1 309 ? 17.724 8.099 -26.370 1.00 91.38 309 PRO A O 1
ATOM 2389 N N . LEU A 1 310 ? 17.140 5.970 -26.729 1.00 90.44 310 LEU A N 1
ATOM 2390 C CA . LEU A 1 310 ? 17.813 5.836 -28.020 1.00 90.44 310 LEU A CA 1
ATOM 2391 C C . LEU A 1 310 ? 16.806 5.444 -29.107 1.00 90.44 310 LEU A C 1
ATOM 2393 O O . LEU A 1 310 ? 15.882 4.686 -28.806 1.00 90.44 310 LEU A O 1
ATOM 2397 N N . PRO A 1 311 ? 16.960 5.906 -30.358 1.00 89.25 311 PRO A N 1
ATOM 2398 C CA . PRO A 1 311 ? 16.280 5.287 -31.492 1.00 89.25 311 PRO A CA 1
ATOM 2399 C C . PRO A 1 311 ? 16.514 3.766 -31.496 1.00 89.25 311 PRO A C 1
ATOM 2401 O O . PRO A 1 311 ? 17.604 3.291 -31.163 1.00 89.25 311 PRO A O 1
ATOM 2404 N N . LEU A 1 312 ? 15.491 2.996 -31.856 1.00 82.88 312 LEU A N 1
ATOM 2405 C CA . LEU A 1 312 ? 15.570 1.562 -32.128 1.00 82.88 312 LEU A CA 1
ATOM 2406 C C . LEU A 1 312 ? 16.636 1.244 -33.180 1.00 82.88 312 LEU A C 1
ATOM 2408 O O . LEU A 1 312 ? 17.326 0.232 -33.052 1.00 82.88 312 LEU A O 1
ATOM 2412 N N . GLU A 1 313 ? 16.784 2.114 -34.179 1.00 82.88 313 GLU A N 1
ATOM 2413 C CA . GLU A 1 313 ? 17.737 1.963 -35.283 1.00 82.88 313 GLU A CA 1
ATOM 2414 C C . GLU A 1 313 ? 19.117 2.589 -34.996 1.00 82.88 313 GLU A C 1
ATOM 2416 O O . GLU A 1 313 ? 19.962 2.656 -35.880 1.00 82.88 313 GLU A O 1
ATOM 2421 N N . ALA A 1 314 ? 19.423 3.004 -33.762 1.00 87.00 314 ALA A N 1
ATOM 2422 C CA . ALA A 1 314 ? 20.718 3.616 -33.451 1.00 87.00 314 ALA A CA 1
ATOM 2423 C C . ALA A 1 314 ? 21.911 2.671 -33.720 1.00 87.00 314 ALA A C 1
ATOM 2425 O O . ALA A 1 314 ? 22.000 1.583 -33.142 1.00 87.00 314 ALA A O 1
ATOM 2426 N N . SER A 1 315 ? 22.862 3.111 -34.554 1.00 86.06 315 SER A N 1
ATOM 2427 C CA . SER A 1 315 ? 24.080 2.372 -34.925 1.00 86.06 315 SER A CA 1
ATOM 2428 C C . SER A 1 315 ? 25.300 2.714 -34.066 1.00 86.06 315 SER A C 1
ATOM 2430 O O . SER A 1 315 ? 26.193 1.880 -33.911 1.00 86.06 315 SER A O 1
ATOM 2432 N N . ALA A 1 316 ? 25.357 3.924 -33.508 1.00 88.44 316 ALA A N 1
ATOM 2433 C CA . ALA A 1 316 ? 26.442 4.356 -32.631 1.00 88.44 316 ALA A CA 1
ATOM 2434 C C . ALA A 1 316 ? 25.957 5.383 -31.603 1.00 88.44 316 ALA A C 1
ATOM 2436 O O . ALA A 1 316 ? 25.014 6.131 -31.856 1.00 88.44 316 ALA A O 1
ATOM 2437 N N . ILE A 1 317 ? 26.627 5.425 -30.456 1.00 91.19 317 ILE A N 1
ATOM 2438 C CA . ILE A 1 317 ? 26.420 6.372 -29.364 1.00 91.19 317 ILE A CA 1
ATOM 2439 C C . ILE A 1 317 ? 27.776 6.971 -29.022 1.00 91.19 317 ILE A C 1
ATOM 2441 O O . ILE A 1 317 ? 28.737 6.249 -28.760 1.00 91.19 317 ILE A O 1
ATOM 2445 N N . HIS A 1 318 ? 27.842 8.293 -28.986 1.00 91.00 318 HIS A N 1
ATOM 2446 C CA . HIS A 1 318 ? 29.011 9.030 -28.556 1.00 91.00 318 HIS A CA 1
ATOM 2447 C C . HIS A 1 318 ? 28.683 9.822 -27.292 1.00 91.00 318 HIS A C 1
ATOM 2449 O O . HIS A 1 318 ? 27.823 10.701 -27.288 1.00 91.00 318 HIS A O 1
ATOM 2455 N N . SER A 1 319 ? 29.373 9.486 -26.207 1.00 90.19 319 SER A N 1
ATOM 2456 C CA . SER A 1 319 ? 29.242 10.130 -24.904 1.00 90.19 319 SER A CA 1
ATOM 2457 C C . SER A 1 319 ? 30.632 10.427 -24.352 1.00 90.19 319 SER A C 1
ATOM 2459 O O . SER A 1 319 ? 31.575 9.674 -24.597 1.00 90.19 319 SER A O 1
ATOM 2461 N N . ASN A 1 320 ? 30.753 11.520 -23.597 1.00 88.75 320 ASN A N 1
ATOM 2462 C CA . ASN A 1 320 ? 31.968 11.808 -22.829 1.00 88.75 320 ASN A CA 1
ATOM 2463 C C . ASN A 1 320 ? 32.080 10.916 -21.586 1.00 88.75 320 ASN A C 1
ATOM 2465 O O . ASN A 1 320 ? 33.176 10.719 -21.063 1.00 88.75 320 ASN A O 1
ATOM 2469 N N . ASP A 1 321 ? 30.944 10.407 -21.113 1.00 90.19 321 ASP A N 1
ATOM 2470 C CA . ASP A 1 321 ? 30.853 9.530 -19.955 1.00 90.19 321 ASP A CA 1
ATOM 2471 C C . ASP A 1 321 ? 30.914 8.052 -20.391 1.00 90.19 321 ASP A C 1
ATOM 2473 O O . ASP A 1 321 ? 30.405 7.719 -21.470 1.00 90.19 321 ASP A O 1
ATOM 2477 N N . PRO A 1 322 ? 31.506 7.153 -19.574 1.00 91.38 322 PRO A N 1
ATOM 2478 C CA . PRO A 1 322 ? 31.507 5.719 -19.846 1.00 91.38 322 PRO A CA 1
ATOM 2479 C C . PRO A 1 322 ? 30.086 5.192 -20.040 1.00 91.38 322 PRO A C 1
ATOM 2481 O O . PRO A 1 322 ? 29.169 5.590 -19.323 1.00 91.38 322 PRO A O 1
ATOM 2484 N N . LEU A 1 323 ? 29.904 4.275 -20.985 1.00 92.44 323 LEU A N 1
ATOM 2485 C CA . LEU A 1 323 ? 28.612 3.651 -21.242 1.00 92.44 323 LEU A CA 1
ATOM 2486 C C . LEU A 1 323 ? 28.627 2.210 -20.752 1.00 92.44 323 LEU A C 1
ATOM 2488 O O . LEU A 1 323 ? 29.608 1.489 -20.944 1.00 92.44 323 LEU A O 1
ATOM 2492 N N . ASP A 1 324 ? 27.502 1.778 -20.190 1.00 92.62 324 ASP A N 1
ATOM 2493 C CA . ASP A 1 324 ? 27.236 0.362 -19.987 1.00 92.62 324 ASP A CA 1
ATOM 2494 C C . ASP A 1 324 ? 25.993 -0.069 -20.766 1.00 92.62 324 ASP A C 1
ATOM 2496 O O . ASP A 1 324 ? 25.036 0.692 -20.936 1.00 92.62 324 ASP A O 1
ATOM 2500 N N . LYS A 1 325 ? 25.983 -1.329 -21.192 1.00 90.75 325 LYS A N 1
ATOM 2501 C CA . LYS A 1 325 ? 24.889 -1.955 -21.925 1.00 90.75 325 LYS A CA 1
ATOM 2502 C C . LYS A 1 325 ? 24.439 -3.243 -21.238 1.00 90.75 325 LYS A C 1
ATOM 2504 O O . LYS A 1 325 ? 25.257 -4.019 -20.754 1.00 90.75 325 LYS A O 1
ATOM 2509 N N . GLU A 1 326 ? 23.132 -3.464 -21.231 1.00 90.12 326 GLU A N 1
ATOM 2510 C CA . GLU A 1 326 ? 22.482 -4.719 -20.850 1.00 90.12 326 GLU A CA 1
ATOM 2511 C C . GLU A 1 326 ? 22.252 -5.615 -22.082 1.00 90.12 326 GLU A C 1
ATOM 2513 O O . GLU A 1 326 ? 22.001 -5.121 -23.186 1.00 90.12 326 GLU A O 1
ATOM 2518 N N . ASP A 1 327 ? 22.230 -6.936 -21.889 1.00 84.25 327 ASP A N 1
ATOM 2519 C CA . ASP A 1 327 ? 21.913 -7.933 -22.926 1.00 84.25 327 ASP A CA 1
ATOM 25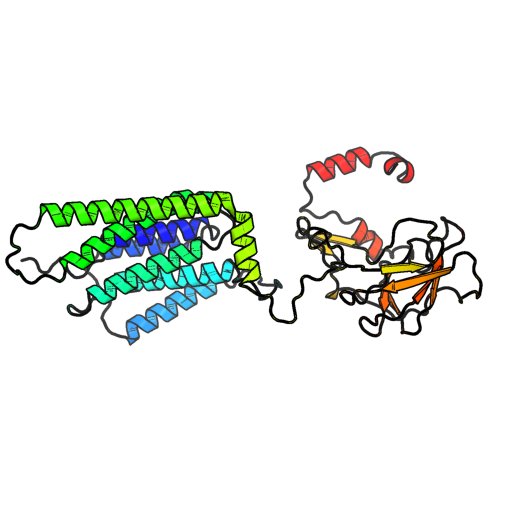20 C C . ASP A 1 327 ? 20.588 -7.662 -23.661 1.00 84.25 327 ASP A C 1
ATOM 2522 O O . ASP A 1 327 ? 20.486 -7.872 -24.871 1.00 84.25 327 ASP A O 1
ATOM 2526 N N . ALA A 1 328 ? 19.579 -7.142 -22.951 1.00 80.62 328 ALA A N 1
ATOM 2527 C CA . ALA A 1 328 ? 18.280 -6.775 -23.517 1.00 80.62 328 ALA A CA 1
ATOM 2528 C C . ALA A 1 328 ? 18.306 -5.474 -24.351 1.00 80.62 328 ALA A C 1
ATOM 2530 O O . ALA A 1 328 ? 17.282 -5.070 -24.904 1.00 80.62 328 ALA A O 1
ATOM 2531 N N . GLY A 1 329 ? 19.460 -4.805 -24.442 1.00 84.38 329 GLY A N 1
ATOM 2532 C CA . GLY A 1 329 ? 19.667 -3.621 -25.274 1.00 84.38 329 GLY A CA 1
ATOM 2533 C C . GLY A 1 329 ? 19.409 -2.281 -24.586 1.00 84.38 329 GLY A C 1
ATOM 2534 O O . GLY A 1 329 ? 19.417 -1.254 -25.271 1.00 84.38 329 GLY A O 1
ATOM 2535 N N . ALA A 1 330 ? 19.177 -2.267 -23.270 1.00 89.06 330 ALA A N 1
ATOM 2536 C CA . ALA A 1 330 ? 19.174 -1.030 -22.494 1.00 89.06 330 ALA A CA 1
ATOM 2537 C C . ALA A 1 330 ? 20.608 -0.498 -22.367 1.00 89.06 330 ALA A C 1
ATOM 2539 O O . ALA A 1 330 ? 21.548 -1.271 -22.179 1.00 89.06 330 ALA A O 1
ATOM 2540 N N . VAL A 1 331 ? 20.771 0.818 -22.468 1.00 90.88 331 VAL A N 1
ATOM 2541 C CA . VAL A 1 331 ? 22.064 1.492 -22.295 1.00 90.88 331 VAL A CA 1
ATOM 2542 C C . VAL A 1 331 ? 21.921 2.503 -21.182 1.00 90.88 331 VAL A C 1
ATOM 2544 O O . VAL A 1 331 ? 20.901 3.191 -21.099 1.00 90.88 331 VAL A O 1
ATOM 2547 N N . ARG A 1 332 ? 22.949 2.615 -20.351 1.00 91.06 332 ARG A N 1
ATOM 2548 C CA . ARG A 1 332 ? 23.028 3.623 -19.305 1.00 91.06 332 ARG A CA 1
ATOM 2549 C C . ARG A 1 332 ? 24.357 4.357 -19.336 1.00 91.06 332 ARG A C 1
ATOM 2551 O O . ARG A 1 332 ? 25.357 3.869 -19.857 1.00 91.06 332 ARG A O 1
ATOM 2558 N N . ASP A 1 333 ? 24.331 5.523 -18.722 1.00 89.88 333 ASP A N 1
ATOM 2559 C CA . ASP A 1 333 ? 25.509 6.303 -18.384 1.00 89.88 333 ASP A CA 1
ATOM 2560 C C . ASP A 1 333 ? 26.143 5.760 -17.089 1.00 89.88 333 ASP A C 1
ATOM 2562 O O . ASP A 1 333 ? 25.496 5.702 -16.039 1.00 89.88 333 ASP A O 1
ATOM 2566 N N . GLY A 1 334 ? 27.413 5.357 -17.169 1.00 84.38 334 GLY A N 1
ATOM 2567 C CA . GLY A 1 334 ? 28.188 4.789 -16.066 1.00 84.38 334 GLY A CA 1
ATOM 2568 C C . GLY A 1 334 ? 28.488 5.782 -14.938 1.00 84.38 334 GLY A C 1
ATOM 2569 O O . GLY A 1 334 ? 28.766 5.360 -13.816 1.00 84.38 334 GLY A O 1
ATOM 2570 N N . ASN A 1 335 ? 28.357 7.092 -15.183 1.00 81.81 335 ASN A N 1
ATOM 2571 C CA . ASN A 1 335 ? 28.537 8.142 -14.175 1.00 81.81 335 ASN A CA 1
ATOM 2572 C C . ASN A 1 335 ? 27.248 8.477 -13.396 1.00 81.81 335 ASN A C 1
ATOM 2574 O O . ASN A 1 335 ? 27.152 9.519 -12.746 1.00 81.81 335 ASN A O 1
ATOM 2578 N N . ASN A 1 336 ? 26.288 7.545 -13.380 1.00 68.19 336 ASN A N 1
ATOM 2579 C CA . ASN A 1 336 ? 25.137 7.525 -12.477 1.00 68.19 336 ASN A CA 1
ATOM 2580 C C . ASN A 1 336 ? 24.228 8.768 -12.593 1.00 68.19 336 ASN A C 1
ATOM 2582 O O . ASN A 1 336 ? 23.863 9.394 -11.594 1.00 68.19 336 ASN A O 1
ATOM 2586 N N . GLY A 1 337 ? 23.845 9.115 -13.829 1.00 68.06 337 GLY A N 1
ATOM 2587 C CA . GLY A 1 337 ? 22.806 10.115 -14.107 1.00 68.06 337 GLY A CA 1
ATOM 2588 C C . GLY A 1 337 ? 23.324 11.515 -14.442 1.00 68.06 337 GLY A C 1
ATOM 2589 O O . GLY A 1 337 ? 22.661 12.505 -14.114 1.00 68.06 337 GLY A O 1
ATOM 2590 N N . SER A 1 338 ? 24.482 11.615 -15.102 1.00 74.69 338 SER A N 1
ATOM 2591 C CA . SER A 1 338 ? 24.977 12.874 -15.660 1.00 74.69 338 SER A CA 1
ATOM 2592 C C . SER A 1 338 ? 23.966 13.435 -16.665 1.00 74.69 338 SER A C 1
ATOM 2594 O O . SER A 1 338 ? 23.416 12.724 -17.509 1.00 74.69 338 SER A O 1
ATOM 2596 N N . ILE A 1 339 ? 23.707 14.742 -16.602 1.00 76.94 339 ILE A N 1
ATOM 2597 C CA . ILE A 1 339 ? 22.831 15.444 -17.558 1.00 76.94 339 ILE A CA 1
ATOM 2598 C C . ILE A 1 339 ? 23.615 15.822 -18.838 1.00 76.94 339 ILE A C 1
ATOM 2600 O O . ILE A 1 339 ? 23.171 16.628 -19.655 1.00 76.94 339 ILE A O 1
ATOM 2604 N N . ALA A 1 340 ? 24.804 15.246 -19.036 1.00 84.06 340 ALA A N 1
ATOM 2605 C CA . ALA A 1 340 ? 25.597 15.501 -20.224 1.00 84.06 340 ALA A CA 1
ATOM 2606 C C . ALA A 1 340 ? 24.810 15.136 -21.502 1.00 84.06 340 ALA A C 1
ATOM 2608 O O . ALA A 1 340 ? 24.135 14.100 -21.547 1.00 84.06 340 ALA A O 1
ATOM 2609 N N . PRO A 1 341 ? 24.858 15.994 -22.536 1.00 91.06 341 PRO A N 1
ATOM 2610 C CA . PRO A 1 341 ? 24.349 15.629 -23.845 1.00 91.06 341 PRO A CA 1
ATOM 2611 C C . PRO A 1 341 ? 25.189 14.489 -24.426 1.00 91.06 341 PRO A C 1
ATOM 2613 O O . PRO A 1 341 ? 26.391 14.398 -24.170 1.00 91.06 341 PRO A O 1
ATOM 2616 N N . TYR A 1 342 ? 24.547 13.648 -25.226 1.00 92.75 342 TYR A N 1
ATOM 2617 C CA . TYR A 1 342 ? 25.195 12.579 -25.974 1.00 92.75 342 TYR A CA 1
ATOM 2618 C C . TYR A 1 342 ? 24.689 12.585 -27.411 1.00 92.75 342 TYR A C 1
ATOM 2620 O O . TYR A 1 342 ? 23.551 12.980 -27.686 1.00 92.75 342 TYR A O 1
ATOM 2628 N N . ASP A 1 343 ? 25.545 12.144 -28.323 1.00 93.12 343 ASP A N 1
ATOM 2629 C CA . ASP A 1 343 ? 25.226 12.076 -29.739 1.00 93.12 343 ASP A CA 1
ATOM 2630 C C . ASP A 1 343 ? 24.935 10.631 -30.145 1.00 93.12 343 ASP A C 1
ATOM 2632 O O . ASP A 1 343 ? 25.512 9.678 -29.621 1.00 93.12 343 ASP A O 1
ATOM 2636 N N . VAL A 1 344 ? 24.008 10.460 -31.078 1.00 91.19 344 VAL A N 1
ATOM 2637 C CA . VAL A 1 344 ? 23.565 9.164 -31.585 1.00 91.19 344 VAL A CA 1
ATOM 2638 C C . VAL A 1 344 ? 23.596 9.205 -33.102 1.00 91.19 344 VAL A C 1
ATOM 2640 O O . VAL A 1 344 ? 23.093 10.147 -33.710 1.00 91.19 344 VAL A O 1
ATOM 2643 N N . GLU A 1 345 ? 24.178 8.186 -33.723 1.00 88.69 345 GLU A N 1
ATOM 2644 C CA . GLU A 1 345 ? 24.073 7.987 -35.165 1.00 88.69 345 GLU A CA 1
ATOM 2645 C C . GLU A 1 345 ? 22.931 7.013 -35.445 1.00 88.69 345 GLU A C 1
ATOM 2647 O O . GLU A 1 345 ? 22.929 5.889 -34.941 1.00 88.69 345 GLU A O 1
ATOM 2652 N N . ASP A 1 346 ? 21.952 7.461 -36.224 1.00 83.00 346 ASP A N 1
ATOM 2653 C CA . ASP A 1 346 ? 20.841 6.625 -36.669 1.00 83.00 346 ASP A CA 1
ATOM 2654 C C . ASP A 1 346 ? 21.266 5.747 -37.858 1.00 83.00 346 ASP A C 1
ATOM 2656 O O . ASP A 1 346 ? 21.958 6.221 -38.776 1.00 83.00 346 ASP A O 1
ATOM 2660 N N . ALA A 1 347 ? 20.870 4.472 -37.863 1.00 73.62 347 ALA A N 1
ATOM 2661 C CA . ALA A 1 347 ? 21.264 3.555 -38.920 1.00 73.62 347 ALA A CA 1
ATOM 2662 C C . ALA A 1 347 ? 20.719 4.016 -40.276 1.00 73.62 347 ALA A C 1
ATOM 2664 O O . ALA A 1 347 ? 19.644 4.588 -40.428 1.00 73.62 347 ALA A O 1
ATOM 2665 N N . LYS A 1 348 ? 21.490 3.739 -41.329 1.00 69.12 348 LYS A N 1
ATOM 2666 C CA . LYS A 1 348 ? 21.101 4.090 -42.705 1.00 69.12 348 LYS A CA 1
ATOM 2667 C C . LYS A 1 348 ? 20.089 3.119 -43.314 1.00 69.12 348 LYS A C 1
ATOM 2669 O O . LYS A 1 348 ? 19.602 3.375 -44.412 1.00 69.12 348 LYS A O 1
ATOM 2674 N N . SER A 1 349 ? 19.840 1.985 -42.661 1.00 70.25 349 SER A N 1
ATOM 2675 C CA . SER A 1 349 ? 18.987 0.912 -43.162 1.00 70.25 349 SER A CA 1
ATOM 2676 C C . SER A 1 349 ? 18.110 0.374 -42.032 1.00 70.25 349 SER A C 1
ATOM 2678 O O . SER A 1 349 ? 18.678 -0.089 -41.044 1.00 70.25 349 SER A O 1
ATOM 2680 N N . PRO A 1 350 ? 16.782 0.286 -42.224 1.00 63.44 350 PRO A N 1
ATOM 2681 C CA . PRO A 1 350 ? 15.863 -0.317 -41.253 1.00 63.44 350 PRO A CA 1
ATOM 2682 C C . PRO A 1 350 ? 16.162 -1.788 -40.937 1.00 63.44 350 PRO A C 1
ATOM 2684 O O . PRO A 1 350 ? 15.695 -2.346 -39.948 1.00 63.44 350 PRO A O 1
ATOM 2687 N N . ALA A 1 351 ? 16.928 -2.459 -41.805 1.00 61.50 351 ALA A N 1
ATOM 2688 C CA . ALA A 1 351 ? 17.349 -3.841 -41.596 1.00 61.50 351 ALA A CA 1
ATOM 2689 C C . ALA A 1 351 ? 18.577 -3.962 -40.676 1.00 61.50 351 ALA A C 1
ATOM 2691 O O . ALA A 1 351 ? 18.894 -5.061 -40.219 1.00 61.50 351 ALA A O 1
ATOM 2692 N N . ALA A 1 352 ? 19.291 -2.861 -40.424 1.00 63.09 352 ALA A N 1
ATOM 2693 C CA . ALA A 1 352 ? 20.416 -2.839 -39.507 1.00 63.09 352 ALA A CA 1
ATOM 2694 C C . ALA A 1 352 ? 19.882 -2.701 -38.080 1.00 63.09 352 ALA A C 1
ATOM 2696 O O . ALA A 1 352 ? 19.649 -1.609 -37.573 1.00 63.09 352 ALA A O 1
ATOM 2697 N N . GLN A 1 353 ? 19.703 -3.841 -37.421 1.00 62.38 353 GLN A N 1
ATOM 2698 C CA . GLN A 1 353 ? 19.590 -3.885 -35.972 1.00 62.38 353 GLN A CA 1
ATOM 2699 C C . GLN A 1 353 ? 20.946 -3.441 -35.418 1.00 62.38 353 GLN A C 1
ATOM 2701 O O . GLN A 1 353 ? 21.911 -4.203 -35.455 1.00 62.38 353 GLN A O 1
ATOM 2706 N N . GLY A 1 354 ? 21.053 -2.168 -35.025 1.00 64.56 354 GLY A N 1
ATOM 2707 C CA . GLY A 1 354 ? 22.292 -1.585 -34.517 1.00 64.56 354 GLY A CA 1
ATOM 2708 C C . GLY A 1 354 ? 22.840 -2.340 -33.297 1.00 64.56 354 GLY A C 1
ATOM 2709 O O . GLY A 1 354 ? 22.226 -3.296 -32.814 1.00 64.56 354 GLY A O 1
ATOM 2710 N N . PRO A 1 355 ? 23.973 -1.914 -32.715 1.00 63.66 355 PRO A N 1
ATOM 2711 C CA . PRO A 1 355 ? 24.612 -2.608 -31.596 1.00 63.66 355 PRO A CA 1
ATOM 2712 C C . PRO A 1 355 ? 23.705 -2.737 -30.367 1.00 63.66 355 PRO A C 1
ATOM 2714 O O . PRO A 1 355 ? 24.019 -3.495 -29.456 1.00 63.66 355 PRO A O 1
ATOM 2717 N N . LEU A 1 356 ? 22.574 -2.034 -30.333 1.00 65.19 356 LEU A N 1
ATOM 2718 C CA . LEU A 1 356 ? 21.574 -2.081 -29.276 1.00 65.19 356 LEU A CA 1
ATOM 2719 C C . LEU A 1 356 ? 20.495 -3.150 -29.485 1.00 65.19 356 LEU A C 1
ATOM 2721 O O . LEU A 1 356 ? 19.756 -3.460 -28.554 1.00 65.19 356 LEU A O 1
ATOM 2725 N N . ALA A 1 357 ? 20.381 -3.712 -30.681 1.00 67.75 357 ALA A N 1
ATOM 2726 C CA . ALA A 1 357 ? 19.422 -4.749 -31.039 1.00 67.75 357 ALA A CA 1
ATOM 2727 C C . ALA A 1 357 ? 20.167 -6.049 -31.375 1.00 67.75 357 ALA A C 1
ATOM 2729 O O . ALA A 1 357 ? 19.985 -6.659 -32.423 1.00 67.75 357 ALA A O 1
ATOM 2730 N N . THR A 1 358 ? 21.043 -6.474 -30.463 1.00 73.06 358 THR A N 1
ATOM 2731 C CA . THR A 1 358 ? 21.712 -7.772 -30.556 1.00 73.06 358 THR A CA 1
ATOM 2732 C C . THR A 1 358 ? 20.683 -8.897 -30.553 1.00 73.06 358 THR A C 1
ATOM 2734 O O . THR A 1 358 ? 19.723 -8.863 -29.780 1.00 73.06 358 THR A O 1
ATOM 2737 N N . ALA A 1 359 ? 20.888 -9.903 -31.408 1.00 78.50 359 ALA A N 1
ATOM 2738 C CA . ALA A 1 359 ? 20.039 -11.086 -31.416 1.00 78.50 359 ALA A CA 1
ATOM 2739 C C . ALA A 1 359 ? 19.996 -11.702 -30.003 1.00 78.50 359 ALA A C 1
ATOM 2741 O O . ALA A 1 359 ? 21.048 -11.818 -29.365 1.00 78.50 359 ALA A O 1
ATOM 2742 N N . PRO A 1 360 ? 18.809 -12.085 -29.497 1.00 81.44 360 PRO A N 1
ATOM 2743 C CA . PRO A 1 360 ? 18.693 -12.628 -28.154 1.00 81.44 360 PRO A CA 1
ATOM 2744 C C . PRO A 1 360 ? 19.495 -13.924 -28.041 1.00 81.44 360 PRO A C 1
ATOM 2746 O O . PRO A 1 360 ? 19.497 -14.752 -28.958 1.00 81.44 360 PRO A O 1
ATOM 2749 N N . THR A 1 361 ? 20.141 -14.123 -26.893 1.00 85.31 361 THR A N 1
ATOM 2750 C CA . THR A 1 361 ? 20.770 -15.407 -26.565 1.00 85.31 361 THR A CA 1
ATOM 2751 C C . THR A 1 361 ? 19.709 -16.512 -26.496 1.00 85.31 361 THR A C 1
ATOM 2753 O O . THR A 1 361 ? 18.506 -16.238 -26.429 1.00 85.31 361 THR A O 1
ATOM 2756 N N . ALA A 1 362 ? 20.129 -17.781 -26.505 1.00 87.81 362 ALA A N 1
ATOM 2757 C CA . ALA A 1 362 ? 19.198 -18.901 -26.357 1.00 87.81 362 ALA A CA 1
ATOM 2758 C C . ALA A 1 362 ? 18.374 -18.794 -25.058 1.00 87.81 362 ALA A C 1
ATOM 2760 O O . ALA A 1 362 ? 17.162 -19.017 -25.087 1.00 87.81 362 ALA A O 1
ATOM 2761 N N . ASP A 1 363 ? 19.008 -18.365 -23.966 1.00 85.75 363 ASP A N 1
ATOM 2762 C CA . ASP A 1 363 ? 18.369 -18.190 -22.661 1.00 85.75 363 ASP A CA 1
ATOM 2763 C C . ASP A 1 363 ? 17.395 -17.007 -22.665 1.00 85.75 363 ASP A C 1
ATOM 2765 O O . ASP A 1 363 ? 16.244 -17.146 -22.248 1.00 85.75 363 ASP A O 1
ATOM 2769 N N . THR A 1 364 ? 17.799 -15.860 -23.225 1.00 85.12 364 THR A N 1
ATOM 2770 C CA . THR A 1 364 ? 16.906 -14.703 -23.396 1.00 85.12 364 THR A CA 1
ATOM 2771 C C . THR A 1 364 ? 15.706 -15.064 -24.267 1.00 85.12 364 THR A C 1
ATOM 2773 O O . THR A 1 364 ? 14.576 -14.694 -23.958 1.00 85.12 364 THR A O 1
ATOM 2776 N N . ARG A 1 365 ? 15.920 -15.828 -25.343 1.00 87.69 365 ARG A N 1
ATOM 2777 C CA . ARG A 1 365 ? 14.844 -16.302 -26.216 1.00 87.69 365 ARG A CA 1
ATOM 2778 C C . ARG A 1 365 ? 13.892 -17.239 -25.476 1.00 87.69 365 ARG A C 1
ATOM 2780 O O . ARG A 1 365 ? 12.685 -17.114 -25.653 1.00 87.69 365 ARG A O 1
ATOM 2787 N N . ALA A 1 366 ? 14.408 -18.155 -24.658 1.00 88.50 366 ALA A N 1
ATOM 2788 C CA . ALA A 1 366 ? 13.580 -19.029 -23.834 1.00 88.50 366 ALA A CA 1
ATOM 2789 C C . ALA A 1 366 ? 12.733 -18.220 -22.836 1.00 88.50 366 ALA A C 1
ATOM 2791 O O . ALA A 1 366 ? 11.537 -18.478 -22.712 1.00 88.50 366 ALA A O 1
ATOM 2792 N N . ALA A 1 367 ? 13.317 -17.199 -22.200 1.00 85.69 367 ALA A N 1
ATOM 2793 C CA . ALA A 1 367 ? 12.603 -16.300 -21.294 1.00 85.69 367 ALA A CA 1
ATOM 2794 C C . ALA A 1 367 ? 11.499 -15.497 -22.005 1.00 85.69 367 ALA A C 1
ATOM 2796 O O . ALA A 1 367 ? 10.381 -15.430 -21.504 1.00 85.69 367 ALA A O 1
ATOM 2797 N N . LEU A 1 368 ? 11.776 -14.958 -23.199 1.00 87.06 368 LEU A N 1
ATOM 2798 C CA . LEU A 1 368 ? 10.798 -14.221 -24.015 1.00 87.06 368 LEU A CA 1
ATOM 2799 C C . LEU A 1 368 ? 9.612 -15.086 -24.470 1.00 87.06 368 LEU A C 1
ATOM 2801 O O . LEU A 1 368 ? 8.532 -14.563 -24.736 1.00 87.06 368 LEU A O 1
ATOM 2805 N N . LEU A 1 369 ? 9.812 -16.400 -24.596 1.00 87.56 369 LEU A N 1
ATOM 2806 C CA . LEU A 1 369 ? 8.772 -17.356 -24.984 1.00 87.56 369 LEU A CA 1
ATOM 2807 C C . LEU A 1 369 ? 8.019 -17.948 -23.782 1.00 87.56 369 LEU A C 1
ATOM 2809 O O . LEU A 1 369 ? 7.036 -18.665 -23.978 1.00 87.56 369 LEU A O 1
ATOM 2813 N N . ALA A 1 370 ? 8.460 -17.675 -22.552 1.00 88.75 370 ALA A N 1
ATOM 2814 C CA . ALA A 1 370 ? 7.812 -18.178 -21.352 1.00 88.75 370 ALA A CA 1
ATOM 2815 C C . ALA A 1 370 ? 6.472 -17.459 -21.115 1.00 88.75 370 ALA A C 1
ATOM 2817 O O . ALA A 1 370 ? 6.401 -16.233 -21.045 1.00 88.75 370 ALA A O 1
ATOM 2818 N N . ILE A 1 371 ? 5.397 -18.235 -20.963 1.00 86.38 371 ILE A N 1
ATOM 2819 C CA . ILE A 1 371 ? 4.051 -17.726 -20.672 1.00 86.38 371 ILE A CA 1
ATOM 2820 C C . ILE A 1 371 ? 3.780 -17.937 -19.184 1.00 86.38 371 ILE A C 1
ATOM 2822 O O . ILE A 1 371 ? 3.796 -19.070 -18.706 1.00 86.38 371 ILE A O 1
ATOM 2826 N N . SER A 1 372 ? 3.521 -16.854 -18.456 1.00 87.69 372 SER A N 1
ATOM 2827 C CA . SER A 1 372 ? 3.189 -16.918 -17.031 1.00 87.69 372 SER A CA 1
ATOM 2828 C C . SER A 1 372 ? 1.805 -17.515 -16.791 1.00 87.69 372 SER A C 1
ATOM 2830 O O . SER A 1 372 ? 0.849 -17.201 -17.503 1.00 87.69 372 SER A O 1
ATOM 2832 N N . GLU A 1 373 ? 1.687 -18.336 -15.745 1.00 88.31 373 GLU A N 1
ATOM 2833 C CA . GLU A 1 373 ? 0.430 -18.973 -15.328 1.00 88.31 373 GLU A CA 1
ATOM 2834 C C . GLU A 1 373 ? -0.645 -17.962 -14.898 1.00 88.31 373 GLU A C 1
ATOM 2836 O O . GLU A 1 373 ? -1.826 -18.295 -14.840 1.00 88.31 373 GLU A O 1
ATOM 2841 N N . GLU A 1 374 ? -0.257 -16.718 -14.600 1.00 87.00 374 GLU A N 1
ATOM 2842 C CA . GLU A 1 374 ? -1.192 -15.669 -14.184 1.00 87.00 374 GLU A CA 1
ATOM 2843 C C . GLU A 1 374 ? -1.938 -15.002 -15.349 1.00 87.00 374 GLU A C 1
ATOM 2845 O O . GLU A 1 374 ? -2.887 -14.245 -15.118 1.00 87.00 374 GLU A O 1
ATOM 2850 N N . ILE A 1 375 ? -1.497 -15.236 -16.589 1.00 86.38 375 ILE A N 1
ATOM 2851 C CA . ILE A 1 375 ? -2.141 -14.684 -17.779 1.00 86.38 375 ILE A CA 1
ATOM 2852 C C . ILE A 1 375 ? -3.511 -15.347 -17.936 1.00 86.38 375 ILE A C 1
ATOM 2854 O O . ILE A 1 375 ? -3.634 -16.569 -17.862 1.00 86.38 375 ILE A O 1
ATOM 2858 N N . ASP A 1 376 ? -4.549 -14.537 -18.170 1.00 88.38 376 ASP A N 1
ATOM 2859 C CA . ASP A 1 376 ? -5.918 -15.033 -18.333 1.00 88.38 376 ASP A CA 1
ATOM 2860 C C . ASP A 1 376 ? -5.954 -16.138 -19.412 1.00 88.38 376 ASP A C 1
ATOM 2862 O O . ASP A 1 376 ? -5.543 -15.886 -20.554 1.00 88.38 376 ASP A O 1
ATOM 2866 N N . PRO A 1 377 ? -6.462 -17.347 -19.099 1.00 88.69 377 PRO A N 1
ATOM 2867 C CA . PRO A 1 377 ? -6.542 -18.448 -20.055 1.00 88.69 377 PRO A CA 1
ATOM 2868 C C . PRO A 1 377 ? -7.230 -18.075 -21.373 1.00 88.69 377 PRO A C 1
ATOM 2870 O O . PRO A 1 377 ? -6.889 -18.626 -22.417 1.00 88.69 377 PRO A O 1
ATOM 2873 N N . LYS A 1 378 ? -8.163 -17.113 -21.360 1.00 90.38 378 LYS A N 1
ATOM 2874 C CA . LYS A 1 378 ? -8.816 -16.604 -22.574 1.00 90.38 378 LYS A CA 1
ATOM 2875 C C . LYS A 1 378 ? -7.855 -15.848 -23.486 1.00 90.38 378 LYS A C 1
ATOM 2877 O O . LYS A 1 378 ? -7.985 -15.944 -24.702 1.00 90.38 378 LYS A O 1
ATOM 2882 N N . VAL A 1 379 ? -6.902 -15.108 -22.919 1.00 87.56 379 VAL A N 1
ATOM 2883 C CA . VAL A 1 379 ? -5.860 -14.406 -23.684 1.00 87.56 379 VAL A CA 1
ATOM 2884 C C . VAL A 1 379 ? -4.905 -15.417 -24.305 1.00 87.56 379 VAL A C 1
ATOM 2886 O O . VAL A 1 379 ? -4.551 -15.271 -25.468 1.00 87.56 379 VAL A O 1
ATOM 2889 N N . ILE A 1 380 ? -4.544 -16.473 -23.569 1.00 84.56 380 ILE A N 1
ATOM 2890 C CA . ILE A 1 380 ? -3.710 -17.565 -24.092 1.00 84.56 380 ILE A CA 1
ATOM 2891 C C . ILE A 1 380 ? -4.420 -18.275 -25.248 1.00 84.56 380 ILE A C 1
ATOM 2893 O O . ILE A 1 380 ? -3.814 -18.519 -26.288 1.00 84.56 380 ILE A O 1
ATOM 2897 N N . GLU A 1 381 ? -5.704 -18.591 -25.087 1.00 84.00 381 GLU A N 1
ATOM 2898 C CA . GLU A 1 381 ? -6.500 -19.236 -26.131 1.00 84.00 381 GLU A CA 1
ATOM 2899 C C . GLU A 1 381 ? -6.619 -18.354 -27.381 1.00 84.00 381 GLU A C 1
ATOM 2901 O O . GLU A 1 381 ? -6.370 -18.820 -28.491 1.00 84.00 381 GLU A O 1
ATOM 2906 N N . LEU A 1 382 ? -6.892 -17.057 -27.207 1.00 85.94 382 LEU A N 1
ATOM 2907 C CA . LEU A 1 382 ? -6.902 -16.093 -28.308 1.00 85.94 382 LEU A CA 1
ATOM 2908 C C . LEU A 1 382 ? -5.532 -16.006 -28.995 1.00 85.94 382 LEU A C 1
ATOM 2910 O O . LEU A 1 382 ? -5.452 -16.026 -30.221 1.00 85.94 382 LEU A O 1
ATOM 2914 N N . ALA A 1 383 ? -4.449 -15.953 -28.216 1.00 83.81 383 ALA A N 1
ATOM 2915 C CA . ALA A 1 383 ? -3.095 -15.928 -28.749 1.00 83.81 383 ALA A CA 1
ATOM 2916 C C . ALA A 1 383 ? -2.793 -17.192 -29.563 1.00 83.81 383 ALA A C 1
ATOM 2918 O O . ALA A 1 383 ? -2.215 -17.076 -30.634 1.00 83.81 383 ALA A O 1
ATOM 2919 N N . ARG A 1 384 ? -3.232 -18.382 -29.126 1.00 81.94 384 ARG A N 1
ATOM 2920 C CA . ARG A 1 384 ? -3.099 -19.633 -29.897 1.00 81.94 384 ARG A CA 1
ATOM 2921 C C . ARG A 1 384 ? -3.892 -19.607 -31.200 1.00 81.94 384 ARG A C 1
ATOM 2923 O O . ARG A 1 384 ? -3.374 -20.048 -32.222 1.00 81.94 384 ARG A O 1
ATOM 2930 N N . GLN A 1 385 ? -5.112 -19.069 -31.175 1.00 81.56 385 GLN A N 1
ATOM 2931 C CA . GLN A 1 385 ? -5.946 -18.916 -32.372 1.00 81.56 385 GLN A CA 1
ATOM 2932 C C . GLN A 1 385 ? -5.286 -17.997 -33.405 1.00 81.56 385 GLN A C 1
ATOM 2934 O O . GLN A 1 385 ? -5.241 -18.336 -34.585 1.00 81.56 385 GLN A O 1
ATOM 2939 N N . VAL A 1 386 ? -4.711 -16.874 -32.961 1.00 79.44 386 VAL A N 1
ATOM 2940 C CA . VAL A 1 386 ? -3.920 -15.971 -33.817 1.00 79.44 386 VAL A CA 1
ATOM 2941 C C . VAL A 1 386 ? -2.621 -16.642 -34.273 1.00 79.44 386 VAL A C 1
ATOM 2943 O O . VAL A 1 386 ? -2.190 -16.492 -35.417 1.00 79.44 386 VAL A O 1
ATOM 2946 N N . ALA A 1 387 ? -1.989 -17.404 -33.382 1.00 73.56 387 ALA A N 1
ATOM 2947 C CA . ALA A 1 387 ? -0.673 -17.970 -33.607 1.00 73.56 387 ALA A CA 1
ATOM 2948 C C . ALA A 1 387 ? -0.632 -19.142 -34.589 1.00 73.56 387 ALA A C 1
ATOM 2950 O O . ALA A 1 387 ? 0.500 -19.437 -34.945 1.00 73.56 387 ALA A O 1
ATOM 2951 N N . GLY A 1 388 ? -1.764 -19.730 -35.034 1.00 67.81 388 GLY A N 1
ATOM 2952 C CA . GLY A 1 388 ? -1.925 -20.954 -35.869 1.00 67.81 388 GLY A CA 1
ATOM 2953 C C . GLY A 1 388 ? -0.973 -21.169 -37.074 1.00 67.81 388 GLY A C 1
ATOM 2954 O O . GLY A 1 388 ? 0.158 -20.712 -37.088 1.00 67.81 388 GLY A O 1
ATOM 2955 N N . ASP A 1 389 ? -1.348 -21.866 -38.146 1.00 52.22 389 ASP A N 1
ATOM 2956 C CA . ASP A 1 389 ? -0.380 -22.101 -39.244 1.00 52.22 389 ASP A CA 1
ATOM 2957 C C . ASP A 1 389 ? -0.179 -20.839 -40.114 1.00 52.22 389 ASP A C 1
ATOM 2959 O O . ASP A 1 389 ? -1.113 -20.335 -40.733 1.00 52.22 389 ASP A O 1
ATOM 2963 N N . GLY A 1 390 ? 1.041 -20.277 -40.135 1.00 57.16 390 GLY A N 1
ATOM 2964 C CA . GLY A 1 390 ? 1.397 -19.110 -40.962 1.00 57.16 390 GLY A CA 1
ATOM 2965 C C . GLY A 1 390 ? 2.656 -18.353 -40.511 1.00 57.16 390 GLY A C 1
ATOM 2966 O O . GLY A 1 390 ? 3.081 -18.470 -39.360 1.00 57.16 390 GLY A O 1
ATOM 2967 N N . GLU A 1 391 ? 3.246 -17.555 -41.409 1.00 56.09 391 GLU A N 1
ATOM 2968 C CA . GLU A 1 391 ? 4.452 -16.753 -41.133 1.00 56.09 391 GLU A CA 1
ATOM 2969 C C . GLU A 1 391 ? 4.202 -15.709 -40.023 1.00 56.09 391 GLU A C 1
ATOM 2971 O O . GLU A 1 391 ? 3.280 -14.903 -40.159 1.00 56.09 391 GLU A O 1
ATOM 2976 N N . PRO A 1 392 ? 5.031 -15.652 -38.960 1.00 62.34 392 PRO A N 1
ATOM 2977 C CA . PRO A 1 392 ? 4.876 -14.693 -37.860 1.00 62.34 392 PRO A CA 1
ATOM 2978 C C . PRO A 1 392 ? 4.774 -13.229 -38.309 1.00 62.34 392 PRO A C 1
ATOM 2980 O O . PRO A 1 392 ? 3.982 -12.469 -37.760 1.00 62.34 392 PRO A O 1
ATOM 2983 N N . ALA A 1 393 ? 5.516 -12.845 -39.353 1.00 57.78 393 ALA A N 1
ATOM 2984 C CA . ALA A 1 393 ? 5.510 -11.486 -39.896 1.00 57.78 393 ALA A CA 1
ATOM 2985 C C . ALA A 1 393 ? 4.149 -11.064 -40.483 1.00 57.78 393 ALA A C 1
ATOM 2987 O O . ALA A 1 393 ? 3.831 -9.883 -40.481 1.00 57.78 393 ALA A O 1
ATOM 2988 N N . LYS A 1 394 ? 3.326 -12.017 -40.945 1.00 58.19 394 LYS A N 1
ATOM 2989 C CA . LYS A 1 394 ? 1.984 -11.764 -41.502 1.00 58.19 394 LYS A CA 1
ATOM 2990 C C . LYS A 1 394 ? 0.874 -11.738 -40.444 1.00 58.19 394 LYS A C 1
ATOM 2992 O O . LYS A 1 394 ? -0.289 -11.625 -40.802 1.00 58.19 394 LYS A O 1
ATOM 2997 N N . LYS A 1 395 ? 1.219 -11.931 -39.166 1.00 59.31 395 LYS A N 1
ATOM 2998 C CA . LYS A 1 395 ? 0.262 -12.033 -38.048 1.00 59.31 395 LYS A CA 1
ATOM 2999 C C . LYS A 1 395 ? 0.283 -10.821 -37.115 1.00 59.31 395 LYS A C 1
ATOM 3001 O O . LYS A 1 395 ? -0.608 -10.684 -36.285 1.00 59.31 395 LYS A O 1
ATOM 3006 N N . VAL A 1 396 ? 1.324 -9.991 -37.209 1.00 55.94 396 VAL A N 1
ATOM 3007 C CA . VAL A 1 396 ? 1.525 -8.791 -36.373 1.00 55.94 396 VAL A CA 1
ATOM 3008 C C . VAL A 1 396 ? 1.007 -7.520 -37.066 1.00 55.94 396 VAL A C 1
ATOM 3010 O O . VAL A 1 396 ? 0.731 -6.530 -36.392 1.00 55.94 396 VAL A O 1
ATOM 3013 N N . PHE A 1 397 ? 0.829 -7.572 -38.388 1.00 39.81 397 PHE A N 1
ATOM 3014 C CA . PHE A 1 397 ? 0.230 -6.539 -39.239 1.00 39.81 397 PHE A CA 1
ATOM 3015 C C . PHE A 1 397 ? -1.058 -7.079 -39.854 1.00 39.81 397 PHE A C 1
ATOM 3017 O O . PHE A 1 397 ? -1.961 -6.254 -40.122 1.00 39.81 397 PHE A O 1
#

Foldseek 3Di:
DPPPPQFAADPLLLQLLLLLLVLLCVFVPRDVVSVVLNVLNVVLRVDPAADEPDPCSLVVQLVVQLVVLCVVQVPPPPPDDDPLDCPLSNLSSVLSSLSSNLSNLRRHGDDLVCSLVSLVSNLVSSVSSNVSSVPGPPVVSNVVSVVSSVVSSVVSVVVSVVSDDDCDPDPDPVVVVVVVVVVVVVVVVVVVVVVVCCCVVCVVVVVVVVCVVSDDDPPDDPQQDQFQKDFVVCPRGPDDDPDDFKDKDADDPDPAWDQDDFQAADPRITDDGPVPFDWDWDPFADPDDPPQNQKIKMFGPGQSDQTDTHPQQWAGKADPATKIATLQLIIGGPVRRDRGIIMTGGHPDPPDRHPSNPDHDPVSVVSNPDDYPPPDVVVVVVCPVLVPDDDPVVSVD

Nearest PDB structures (foldseek):
  7e9g-assembly1_S  TM=3.271E-01  e=3.073E+00  Homo sapiens
  3ay5-assembly1_A  TM=3.398E-01  e=2.762E+00  Homo sapiens
  8kco-assembly1_C  TM=2.071E-01  e=4.012E+00  Homo sapiens
  9g2r-assembly1_A  TM=1.577E-01  e=5.239E+00  Homo sapiens

pLDDT: mean 80.05, std 14.53, range [37.75, 97.94]